Protein AF-0000000072257460 (afdb_homodimer)

Foldseek 3Di:
DKFFDDKDKDWDWLDNVDDGLKDWDAFDDDDQWTKIKIKAKDDDAPQSNVLNVLLVVQVVVPVPCSLVNSLVVQCPDPPSSQFTWMWMWMWIQHLFFIKIKTAAAKWKWKDDPLFTDTDDQHQWPQSVCVVVVVDPPVRLVPDPRGRHGQATSHPVHDHDMDIDTDGQVVAAYPQQKIKMKIKDPQQVVQCVVPVDDDPVQSVDNVSVVVVSVVSCVVRGPGTIMMIMTMIHRDDDD/DKFFDDKDKDWDWLDNVDDGLKDWDAWDDDDQWTKIKIKAKDDDAPQSNVLNVLLVVQVVVPVPCSLVSSLVVQCPDPPSSQFTWMWMWMWIQHLFFIKIKTAAAKWKWKDDPLFTDTDDQHQWPQSVCVVVVVDPPVRLVPDPRGRHGQATSHPVHDHDMDIDTDGQVVAADPQQKIKMKIKDCQQVVQCVVPVDDDPVQSVDNVSVVVVSVVSCVVRGPGTIMMIMTMIHRDDDD

InterPro domains:
  IPR001932 PPM-type phosphatase-like domain [PF13672] (20-199)
  IPR001932 PPM-type phosphatase-like domain [PS51746] (6-231)
  IPR001932 PPM-type phosphatase-like domain [SM00331] (12-231)
  IPR001932 PPM-type phosphatase-like domain [SM00332] (1-229)
  IPR001932 PPM-type phosphatase-like domain [cd00143] (19-207)
  IPR036457 PPM-type phosphatase-like domain superfamily [G3DSA:3.60.40.10] (6-234)
  IPR036457 PPM-type phosphatase-like domain superfamily [SSF81606] (10-231)

Secondary structure (DSSP, 8-state):
-EEEEEEEEEEE-SSTTSPP-EEEEEEEEETTEEEEEEEEEE-SSTTHHHHHHHHHHHHHH-STTHHHHHHHHHHTS-GGGTT-EE-EEEEEE-SSEEEEEEESS-EEEEEETTEEEE-S---BHHHHHHHTTSS-HHHHHT-TTTT-BS--EESSS----EEEEEEHHHH--TTSEEEEEEE-HHHHHHHHHS----HHHHT-HHHHHHHHHHHHHTS--S-EEEEEEEEEE----/-EEEEEEEEEEE-SSTTSPP-EEEEEEEEETTEEEEEEEEB-SSSTTHHHHHHHHHHHHHH-STTHHHHHHHHHHTS-GGGTT-EE-EEEEEE-SSEEEEEEESS-EEEEEETTEEEE-S---BHHHHHHHTTSS-HHHHHT-TTTT-BS--EESSS----EEEEEEHHHH--TTSEEEEEEE-HHHHHHHHHS----HHHHT-HHHHHHHHHHHHHTS--S-EEEEEEEEEE----

Structure (mmCIF, N/CA/C/O backbone):
data_AF-0000000072257460-model_v1
#
loop_
_entity.id
_entity.type
_entity.pdbx_description
1 polymer 'Protein serine/threonine phosphatase, protein phosphatase 2C-like protein'
#
loop_
_atom_site.group_PDB
_atom_site.id
_atom_site.type_symbol
_atom_site.label_atom_id
_atom_site.label_alt_id
_atom_site.label_comp_id
_atom_site.label_asym_id
_atom_site.label_entity_id
_atom_site.label_seq_id
_atom_site.pdbx_PDB_ins_code
_atom_site.Cartn_x
_atom_site.Cartn_y
_atom_site.Cartn_z
_atom_site.occupancy
_atom_site.B_iso_or_equiv
_atom_site.auth_seq_id
_atom_site.auth_comp_id
_atom_site.auth_asym_id
_atom_site.auth_atom_id
_atom_site.pdbx_PDB_model_num
ATOM 1 N N . MET A 1 1 ? -17.922 -6.867 7.121 1 88 1 MET A N 1
ATOM 2 C CA . MET A 1 1 ? -16.5 -7.125 6.977 1 88 1 MET A CA 1
ATOM 3 C C . MET A 1 1 ? -15.852 -6.102 6.047 1 88 1 MET A C 1
ATOM 5 O O . MET A 1 1 ? -16.484 -5.609 5.117 1 88 1 MET A O 1
ATOM 9 N N . ILE A 1 2 ? -14.688 -5.645 6.41 1 93.25 2 ILE A N 1
ATOM 10 C CA . ILE A 1 2 ? -13.969 -4.691 5.574 1 93.25 2 ILE A CA 1
ATOM 11 C C . ILE A 1 2 ? -12.852 -5.406 4.812 1 93.25 2 ILE A C 1
ATOM 13 O O . ILE A 1 2 ? -12.047 -6.117 5.41 1 93.25 2 ILE A O 1
ATOM 17 N N . ASN A 1 3 ? -12.867 -5.254 3.514 1 92.06 3 ASN A N 1
ATOM 18 C CA . ASN A 1 3 ? -11.883 -5.891 2.648 1 92.06 3 ASN A CA 1
ATOM 19 C C . ASN A 1 3 ? -11.078 -4.859 1.861 1 92.06 3 ASN A C 1
ATOM 21 O O . ASN A 1 3 ? -11.648 -4.055 1.125 1 92.06 3 ASN A O 1
ATOM 25 N N . LEU A 1 4 ? -9.828 -4.871 2.018 1 95.12 4 LEU A N 1
ATOM 26 C CA . LEU A 1 4 ? -8.969 -3.965 1.265 1 95.12 4 LEU A CA 1
ATOM 27 C C . LEU A 1 4 ? -8.969 -4.32 -0.218 1 95.12 4 LEU A C 1
ATOM 29 O O . LEU A 1 4 ? -8.664 -5.457 -0.587 1 95.12 4 LEU A O 1
ATOM 33 N N . ILE A 1 5 ? -9.234 -3.326 -1.085 1 95.06 5 ILE A N 1
ATOM 34 C CA . ILE A 1 5 ? -9.32 -3.531 -2.527 1 95.06 5 ILE A CA 1
ATOM 35 C C . ILE A 1 5 ? -8.047 -3.01 -3.197 1 95.06 5 ILE A C 1
ATOM 37 O O . ILE A 1 5 ? -7.555 -3.607 -4.156 1 95.06 5 ILE A O 1
ATOM 41 N N . ALA A 1 6 ? -7.641 -1.878 -2.729 1 97.81 6 ALA A N 1
ATOM 42 C CA . ALA A 1 6 ? -6.465 -1.229 -3.303 1 97.81 6 ALA A CA 1
ATOM 43 C C . ALA A 1 6 ? -5.805 -0.293 -2.293 1 97.81 6 ALA A C 1
ATOM 45 O O . ALA A 1 6 ? -6.469 0.217 -1.387 1 97.81 6 ALA A O 1
ATOM 46 N N . SER A 1 7 ? -4.57 -0.118 -2.422 1 98.25 7 SER A N 1
ATOM 47 C CA . SER A 1 7 ? -3.811 0.826 -1.609 1 98.25 7 SER A CA 1
ATOM 48 C C . SER A 1 7 ? -2.611 1.374 -2.377 1 98.25 7 SER A C 1
ATOM 50 O O . SER A 1 7 ? -2.111 0.728 -3.299 1 98.25 7 SER A O 1
ATOM 52 N N . ALA A 1 8 ? -2.26 2.523 -2.104 1 98.5 8 ALA A N 1
ATOM 53 C CA . ALA A 1 8 ? -1.063 3.164 -2.645 1 98.5 8 ALA A CA 1
ATOM 54 C C . ALA A 1 8 ? -0.435 4.105 -1.62 1 98.5 8 ALA A C 1
ATOM 56 O O . ALA A 1 8 ? -1.144 4.809 -0.895 1 98.5 8 ALA A O 1
ATOM 57 N N . SER A 1 9 ? 0.813 4.039 -1.521 1 98.38 9 SER A N 1
ATOM 58 C CA . SER A 1 9 ? 1.541 4.957 -0.652 1 98.38 9 SER A CA 1
ATOM 59 C C . SER A 1 9 ? 2.898 5.32 -1.244 1 98.38 9 SER A C 1
ATOM 61 O O . SER A 1 9 ? 3.512 4.512 -1.944 1 98.38 9 SER A O 1
ATOM 63 N N . PHE A 1 10 ? 3.303 6.512 -1.046 1 98.12 10 PHE A N 1
ATOM 64 C CA . PHE A 1 10 ? 4.664 6.934 -1.363 1 98.12 10 PHE A CA 1
ATOM 65 C C . PHE A 1 10 ? 5.113 8.047 -0.426 1 98.12 10 PHE A C 1
ATOM 67 O O . PHE A 1 10 ? 4.289 8.797 0.102 1 98.12 10 PHE A O 1
ATOM 74 N N . SER A 1 11 ? 6.355 8.156 -0.199 1 97.56 11 SER A N 1
ATOM 75 C CA . SER A 1 11 ? 7.004 9.219 0.567 1 97.56 11 SER A CA 1
ATOM 76 C C . SER A 1 11 ? 8.391 9.531 0.007 1 97.56 11 SER A C 1
ATOM 78 O O . SER A 1 11 ? 9.289 8.688 0.04 1 97.56 11 SER A O 1
ATOM 80 N N . PHE A 1 12 ? 8.5 10.75 -0.517 1 96.12 12 PHE A N 1
ATOM 81 C CA . PHE A 1 12 ? 9.75 11.148 -1.15 1 96.12 12 PHE A CA 1
ATOM 82 C C . PHE A 1 12 ? 10.219 12.5 -0.62 1 96.12 12 PHE A C 1
ATOM 84 O O . PHE A 1 12 ? 9.406 13.32 -0.195 1 96.12 12 PHE A O 1
ATOM 91 N N . PRO A 1 13 ? 11.547 12.672 -0.61 1 94.19 13 PRO A N 1
ATOM 92 C CA . PRO A 1 13 ? 12.062 14 -0.254 1 94.19 13 PRO A CA 1
ATOM 93 C C . PRO A 1 13 ? 11.875 15.023 -1.371 1 94.19 13 PRO A C 1
ATOM 95 O O . PRO A 1 13 ? 11.648 14.648 -2.525 1 94.19 13 PRO A O 1
ATOM 98 N N . LYS A 1 14 ? 11.977 16.219 -0.966 1 92 14 LYS A N 1
ATOM 99 C CA . LYS A 1 14 ? 11.922 17.297 -1.948 1 92 14 LYS A CA 1
ATOM 100 C C . LYS A 1 14 ? 13.023 17.141 -2.992 1 92 14 LYS A C 1
ATOM 102 O O . LYS A 1 14 ? 12.766 17.203 -4.195 1 92 14 LYS A O 1
ATOM 107 N N . GLU A 1 15 ? 14.188 16.969 -2.418 1 88.19 15 GLU A N 1
ATOM 108 C CA . GLU A 1 15 ? 15.375 16.719 -3.232 1 88.19 15 GLU A CA 1
ATOM 109 C C . GLU A 1 15 ? 16.047 15.406 -2.846 1 88.19 15 GLU A C 1
ATOM 111 O O . GLU A 1 15 ? 16.156 15.094 -1.66 1 88.19 15 GLU A O 1
ATOM 116 N N . GLN A 1 16 ? 16.5 14.758 -3.793 1 79.5 16 GLN A N 1
ATOM 117 C CA . GLN A 1 16 ? 17.031 13.422 -3.592 1 79.5 16 GLN A CA 1
ATOM 118 C C . GLN A 1 16 ? 18.234 13.445 -2.639 1 79.5 16 GLN A C 1
ATOM 120 O O . GLN A 1 16 ? 18.469 12.477 -1.917 1 79.5 16 GLN A O 1
ATOM 125 N N . ILE A 1 17 ? 18.859 14.523 -2.615 1 75.31 17 ILE A N 1
ATOM 126 C CA . ILE A 1 17 ? 20.062 14.625 -1.808 1 75.31 17 ILE A CA 1
ATOM 127 C C . ILE A 1 17 ? 19.703 14.914 -0.355 1 75.31 17 ILE A C 1
ATOM 129 O O . ILE A 1 17 ? 20.469 14.625 0.559 1 75.31 17 ILE A O 1
ATOM 133 N N . ARG A 1 18 ? 18.516 15.383 -0.132 1 82.31 18 ARG A N 1
ATOM 134 C CA . ARG A 1 18 ? 18.094 15.742 1.215 1 82.31 18 ARG A CA 1
ATOM 135 C C . ARG A 1 18 ? 17.406 14.555 1.896 1 82.31 18 ARG A C 1
ATOM 137 O O . ARG A 1 18 ? 16.812 13.711 1.229 1 82.31 18 ARG A O 1
ATOM 144 N N . GLN A 1 19 ? 17.5 14.562 3.182 1 85.88 19 GLN A N 1
ATOM 145 C CA . GLN A 1 19 ? 16.812 13.539 3.969 1 85.88 19 GLN A CA 1
ATOM 146 C C . GLN A 1 19 ? 15.312 13.781 3.998 1 85.88 19 GLN A C 1
ATOM 148 O O . GLN A 1 19 ? 14.859 14.906 4.199 1 85.88 19 GLN A O 1
ATOM 153 N N . ASN A 1 20 ? 14.562 12.773 3.732 1 90.31 20 ASN A N 1
ATOM 154 C CA . ASN A 1 20 ? 13.109 12.852 3.859 1 90.31 20 ASN A CA 1
ATOM 155 C C . ASN A 1 20 ? 12.68 12.945 5.32 1 90.31 20 ASN A C 1
ATOM 157 O O . ASN A 1 20 ? 13.031 12.086 6.133 1 90.31 20 ASN A O 1
ATOM 161 N N . GLN A 1 21 ? 11.938 13.891 5.625 1 93.06 21 GLN A N 1
ATOM 162 C CA . GLN A 1 21 ? 11.516 14.078 7.012 1 93.06 21 GLN A CA 1
ATOM 163 C C . GLN A 1 21 ? 10.086 13.586 7.219 1 93.06 21 GLN A C 1
ATOM 165 O O . GLN A 1 21 ? 9.562 13.641 8.336 1 93.06 21 GLN A O 1
ATOM 170 N N . ASP A 1 22 ? 9.438 13.125 6.129 1 96 22 ASP A N 1
ATOM 171 C CA . ASP A 1 22 ? 8.133 12.477 6.223 1 96 22 ASP A CA 1
ATOM 172 C C . ASP A 1 22 ? 8.281 11 6.566 1 96 22 ASP A C 1
ATOM 174 O O . ASP A 1 22 ? 9.25 10.359 6.164 1 96 22 ASP A O 1
ATOM 178 N N . HIS A 1 23 ? 7.352 10.523 7.281 1 96.31 23 HIS A N 1
ATOM 179 C CA . HIS A 1 23 ? 7.184 9.086 7.477 1 96.31 23 HIS A CA 1
ATOM 180 C C . HIS A 1 23 ? 5.73 8.672 7.285 1 96.31 23 HIS A C 1
ATOM 182 O O . HIS A 1 23 ? 4.816 9.461 7.516 1 96.31 23 HIS A O 1
ATOM 188 N N . ILE A 1 24 ? 5.582 7.441 6.824 1 97.69 24 ILE A N 1
ATOM 189 C CA . ILE A 1 24 ? 4.223 6.984 6.559 1 97.69 24 ILE A CA 1
ATOM 190 C C . ILE A 1 24 ? 4.004 5.613 7.191 1 97.69 24 ILE A C 1
ATOM 192 O O . ILE A 1 24 ? 4.965 4.883 7.449 1 97.69 24 ILE A O 1
ATOM 196 N N . LEU A 1 25 ? 2.848 5.34 7.539 1 96.62 25 LEU A N 1
ATOM 197 C CA . LEU A 1 25 ? 2.342 4 7.812 1 96.62 25 LEU A CA 1
ATOM 198 C C . LEU A 1 25 ? 1.359 3.557 6.734 1 96.62 25 LEU A C 1
ATOM 200 O O . LEU A 1 25 ? 0.209 4.004 6.715 1 96.62 25 LEU A O 1
ATOM 204 N N . SER A 1 26 ? 1.889 2.713 5.871 1 96.12 26 SER A N 1
ATOM 205 C CA . SER A 1 26 ? 0.998 2.178 4.848 1 96.12 26 SER A CA 1
ATOM 206 C C . SER A 1 26 ? -0.147 1.386 5.465 1 96.12 26 SER A C 1
ATOM 208 O O . SER A 1 26 ? -0.099 1.037 6.648 1 96.12 26 SER A O 1
ATOM 210 N N . CYS A 1 27 ? -1.151 1.098 4.695 1 95 27 CYS A N 1
ATOM 211 C CA . CYS A 1 27 ? -2.332 0.409 5.203 1 95 27 CYS A CA 1
ATOM 212 C C . CYS A 1 27 ? -1.949 -0.896 5.891 1 95 27 CYS A C 1
ATOM 214 O O . CYS A 1 27 ? -1.513 -1.844 5.234 1 95 27 CYS A O 1
ATOM 216 N N . THR A 1 28 ? -2.164 -0.933 7.25 1 91.94 28 THR A N 1
ATOM 217 C CA . THR A 1 28 ? -1.746 -2.08 8.047 1 91.94 28 THR A CA 1
ATOM 218 C C . THR A 1 28 ? -2.896 -2.582 8.914 1 91.94 28 THR A C 1
ATOM 220 O O . THR A 1 28 ? -3.625 -1.786 9.516 1 91.94 28 THR A O 1
ATOM 223 N N . LYS A 1 29 ? -2.988 -3.902 8.953 1 89.56 29 LYS A N 1
ATOM 224 C CA . LYS A 1 29 ? -4.012 -4.473 9.82 1 89.56 29 LYS A CA 1
ATOM 225 C C . LYS A 1 29 ? -3.705 -4.199 11.289 1 89.56 29 LYS A C 1
ATOM 227 O O . LYS A 1 29 ? -2.555 -4.305 11.719 1 89.56 29 LYS A O 1
ATOM 232 N N . HIS A 1 30 ? -4.625 -3.783 12.008 1 89.88 30 HIS A N 1
ATOM 233 C CA . HIS A 1 30 ? -4.539 -3.531 13.438 1 89.88 30 HIS A CA 1
ATOM 234 C C . HIS A 1 30 ? -5.82 -3.961 14.156 1 89.88 30 HIS A C 1
ATOM 236 O O . HIS A 1 30 ? -6.855 -3.307 14.023 1 89.88 30 HIS A O 1
ATOM 242 N N . ASN A 1 31 ? -5.68 -5.039 14.914 1 87.75 31 ASN A N 1
ATOM 243 C CA . ASN A 1 31 ? -6.848 -5.625 15.57 1 87.75 31 ASN A CA 1
ATOM 244 C C . ASN A 1 31 ? -7.961 -5.918 14.57 1 87.75 31 ASN A C 1
ATOM 246 O O . ASN A 1 31 ? -7.762 -6.676 13.617 1 87.75 31 ASN A O 1
ATOM 250 N N . ASN A 1 32 ? -9.094 -5.258 14.75 1 87.31 32 ASN A N 1
ATOM 251 C CA . ASN A 1 32 ? -10.234 -5.555 13.891 1 87.31 32 ASN A CA 1
ATOM 252 C C . ASN A 1 32 ? -10.398 -4.512 12.797 1 87.31 32 ASN A C 1
ATOM 254 O O . ASN A 1 32 ? -11.477 -4.387 12.211 1 87.31 32 ASN A O 1
ATOM 258 N N . GLY A 1 33 ? -9.305 -3.809 12.547 1 94.06 33 GLY A N 1
ATOM 259 C CA . GLY A 1 33 ? -9.391 -2.771 11.531 1 94.06 33 GLY A CA 1
ATOM 260 C C . GLY A 1 33 ? -8.078 -2.533 10.812 1 94.06 33 GLY A C 1
ATOM 261 O O . GLY A 1 33 ? -7.207 -3.408 10.797 1 94.06 33 GLY A O 1
ATOM 262 N N . TYR A 1 34 ? -8.031 -1.445 10.117 1 96.19 34 TYR A N 1
ATOM 263 C CA . TYR A 1 34 ? -6.852 -1.056 9.359 1 96.19 34 TYR A CA 1
ATOM 264 C C . TYR A 1 34 ? -6.348 0.316 9.789 1 96.19 34 TYR A C 1
ATOM 266 O O . TYR A 1 34 ? -7.141 1.233 10.008 1 96.19 34 TYR A O 1
ATOM 274 N N . LEU A 1 35 ? -5.074 0.404 9.984 1 96.88 35 LEU A N 1
ATOM 275 C CA . LEU A 1 35 ? -4.406 1.627 10.422 1 96.88 35 LEU A CA 1
ATOM 276 C C . LEU A 1 35 ? -3.508 2.178 9.32 1 96.88 35 LEU A C 1
ATOM 278 O O . LEU A 1 35 ? -2.799 1.418 8.656 1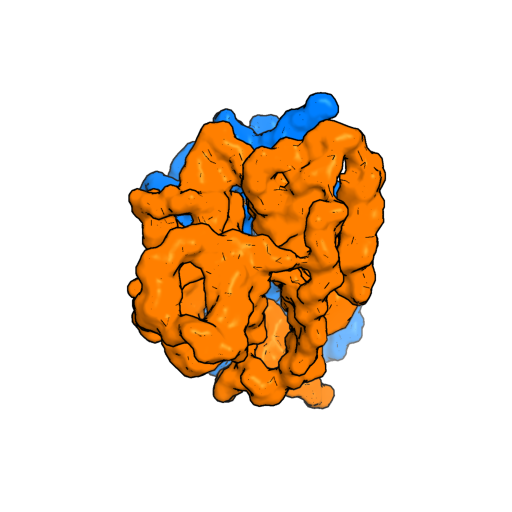 96.88 35 LEU A O 1
ATOM 282 N N . PHE A 1 36 ? -3.543 3.477 9.062 1 98.19 36 PHE A N 1
ATOM 283 C CA . PHE A 1 36 ? -2.691 4.156 8.094 1 98.19 36 PHE A CA 1
ATOM 284 C C . PHE A 1 36 ? -2.455 5.605 8.5 1 98.19 36 PHE A C 1
ATOM 286 O O . PHE A 1 36 ? -3.275 6.199 9.203 1 98.19 36 PHE A O 1
ATOM 293 N N . ALA A 1 37 ? -1.315 6.223 8.031 1 98.56 37 ALA A N 1
ATOM 294 C CA . ALA A 1 37 ? -0.975 7.527 8.594 1 98.56 37 ALA A CA 1
ATOM 295 C C . ALA A 1 37 ? 0.111 8.211 7.77 1 98.56 37 ALA A C 1
ATOM 297 O O . ALA A 1 37 ? 0.812 7.562 6.992 1 98.56 37 ALA A O 1
ATOM 298 N N . VAL A 1 38 ? 0.175 9.438 7.91 1 98.62 38 VAL A N 1
ATOM 299 C CA . VAL A 1 38 ? 1.266 10.273 7.422 1 98.62 38 VAL A CA 1
ATOM 300 C C . VAL A 1 38 ? 1.749 11.195 8.539 1 98.62 38 VAL A C 1
ATOM 302 O O . VAL A 1 38 ? 0.94 11.789 9.258 1 98.62 38 VAL A O 1
ATOM 305 N N . ALA A 1 39 ? 3 11.273 8.766 1 98 39 ALA A N 1
ATOM 306 C CA . ALA A 1 39 ? 3.65 12.219 9.672 1 98 39 ALA A CA 1
ATOM 307 C C . ALA A 1 39 ? 4.66 13.086 8.922 1 98 39 ALA A C 1
ATOM 309 O O . ALA A 1 39 ? 5.504 12.57 8.188 1 98 39 ALA A O 1
ATOM 310 N N . ASP A 1 40 ? 4.551 14.312 9.078 1 95.88 40 ASP A N 1
ATOM 311 C CA . ASP A 1 40 ? 5.449 15.273 8.453 1 95.88 40 ASP A CA 1
ATOM 312 C C . ASP A 1 40 ? 6.359 15.93 9.492 1 95.88 40 ASP A C 1
ATOM 314 O O . ASP A 1 40 ? 5.906 16.75 10.289 1 95.88 40 ASP A O 1
ATOM 318 N N . GLY A 1 41 ? 7.641 15.578 9.359 1 93.69 41 GLY A N 1
ATOM 319 C CA . GLY A 1 41 ? 8.602 16.234 10.242 1 93.69 41 GLY A CA 1
ATOM 320 C C . GLY A 1 41 ? 8.766 17.703 9.961 1 93.69 41 GLY A C 1
ATOM 321 O O . GLY A 1 41 ? 8.891 18.109 8.805 1 93.69 41 GLY A O 1
ATOM 322 N N . VAL A 1 42 ? 8.625 18.516 10.977 1 81.81 42 VAL A N 1
ATOM 323 C CA . VAL A 1 42 ? 8.734 19.953 10.812 1 81.81 42 VAL A CA 1
ATOM 324 C C . VAL A 1 42 ? 10.203 20.375 10.812 1 81.81 42 VAL A C 1
ATOM 326 O O . VAL A 1 42 ? 10.961 20 11.703 1 81.81 42 VAL A O 1
ATOM 329 N N . GLY A 1 43 ? 10.523 20.891 9.609 1 67.12 43 GLY A N 1
ATOM 330 C CA . GLY A 1 43 ? 11.875 21.328 9.281 1 67.12 43 GLY A CA 1
ATOM 331 C C . GLY A 1 43 ? 12.336 22.516 10.102 1 67.12 43 GLY A C 1
ATOM 332 O O . GLY A 1 43 ? 11.57 23.047 10.906 1 67.12 43 GLY A O 1
ATOM 333 N N . GLY A 1 44 ? 13.547 22.891 10.117 1 57.12 44 GLY A N 1
ATOM 334 C CA . GLY A 1 44 ? 14.227 24.031 10.703 1 57.12 44 GLY A CA 1
ATOM 335 C C . GLY A 1 44 ? 15.094 23.672 11.898 1 57.12 44 GLY A C 1
ATOM 336 O O . GLY A 1 44 ? 16.016 24.406 12.25 1 57.12 44 GLY A O 1
ATOM 337 N N . TYR A 1 45 ? 14.648 22.609 12.391 1 57.59 45 TYR A N 1
ATOM 338 C CA . TYR A 1 45 ? 15.438 22.172 13.539 1 57.59 45 TYR A CA 1
ATOM 339 C C . TYR A 1 45 ? 15.977 20.766 13.32 1 57.59 45 TYR A C 1
ATOM 341 O O . TYR A 1 45 ? 15.438 20.016 12.508 1 57.59 45 TYR A O 1
ATOM 349 N N . LYS A 1 46 ? 17.047 20.469 13.828 1 74.38 46 LYS A N 1
ATOM 350 C CA . LYS A 1 46 ? 17.594 19.109 13.836 1 74.38 46 LYS A CA 1
ATOM 351 C C . LYS A 1 46 ? 16.609 18.125 14.438 1 74.38 46 LYS A C 1
ATOM 353 O O . LYS A 1 46 ? 16.016 18.391 15.492 1 74.38 46 LYS A O 1
ATOM 358 N N . GLY A 1 47 ? 16.109 17.078 13.602 1 86.69 47 GLY A N 1
ATOM 359 C CA . GLY A 1 47 ? 15.422 15.984 14.258 1 86.69 47 GLY A CA 1
ATOM 360 C C . GLY A 1 47 ? 14.039 15.727 13.695 1 86.69 47 GLY A C 1
ATOM 361 O O . GLY A 1 47 ? 13.289 14.906 14.234 1 86.69 47 GLY A O 1
ATOM 362 N N . GLY A 1 48 ? 13.578 16.516 12.695 1 89.56 48 GLY A N 1
ATOM 363 C CA . GLY A 1 48 ? 12.266 16.266 12.117 1 89.56 48 GLY A CA 1
ATOM 364 C C . GLY A 1 48 ? 12.055 14.828 11.695 1 89.56 48 GLY A C 1
ATOM 365 O O . GLY A 1 48 ? 11.008 14.242 11.953 1 89.56 48 GLY A O 1
ATOM 366 N N . GLU A 1 49 ? 13.016 14.344 11.141 1 91.44 49 GLU A N 1
ATOM 367 C CA . GLU A 1 49 ? 12.977 12.953 10.703 1 91.44 49 GLU A CA 1
ATOM 368 C C . GLU A 1 49 ? 12.828 12.008 11.891 1 91.44 49 GLU A C 1
ATOM 370 O O . GLU A 1 49 ? 12.055 11.047 11.828 1 91.44 49 GLU A O 1
ATOM 375 N N . ILE A 1 50 ? 13.477 12.266 12.898 1 92.81 50 ILE A N 1
ATOM 376 C CA . ILE A 1 50 ? 13.438 11.43 14.102 1 92.81 50 ILE A CA 1
ATOM 377 C C . ILE A 1 50 ? 12.047 11.508 14.734 1 92.81 50 ILE A C 1
ATOM 379 O O . ILE A 1 50 ? 11.477 10.492 15.117 1 92.81 50 ILE A O 1
ATOM 383 N N . ALA A 1 51 ? 11.562 12.688 14.82 1 94.5 51 ALA A N 1
ATOM 384 C CA . ALA A 1 51 ? 10.25 12.914 15.43 1 94.5 51 ALA A CA 1
ATOM 385 C C . ALA A 1 51 ? 9.156 12.172 14.664 1 94.5 51 ALA A C 1
ATOM 387 O O . ALA A 1 51 ? 8.32 11.492 15.266 1 94.5 51 ALA A O 1
ATOM 388 N N . SER A 1 52 ? 9.125 12.336 13.352 1 96.12 52 SER A N 1
ATOM 389 C CA . SER A 1 52 ? 8.102 11.68 12.539 1 96.12 52 SER A CA 1
ATOM 390 C C . SER A 1 52 ? 8.219 10.164 12.625 1 96.12 52 SER A C 1
ATOM 392 O O . SER A 1 52 ? 7.207 9.453 12.641 1 96.12 52 SER A O 1
ATOM 394 N N . ARG A 1 53 ? 9.422 9.688 12.688 1 94.12 53 ARG A N 1
ATOM 395 C CA . ARG A 1 53 ? 9.648 8.258 12.844 1 94.12 53 ARG A CA 1
ATOM 396 C C . ARG A 1 53 ? 9.086 7.762 14.172 1 94.12 53 ARG A C 1
ATOM 398 O O . ARG A 1 53 ? 8.445 6.711 14.227 1 94.12 53 ARG A O 1
ATOM 405 N N . ILE A 1 54 ? 9.359 8.461 15.203 1 95.5 54 ILE A N 1
ATOM 406 C CA . ILE A 1 54 ? 8.883 8.117 16.547 1 95.5 54 ILE A CA 1
ATOM 407 C C . ILE A 1 54 ? 7.355 8.078 16.547 1 95.5 54 ILE A C 1
ATOM 409 O O . ILE A 1 54 ? 6.75 7.156 17.094 1 95.5 54 ILE A O 1
ATOM 413 N N . ALA A 1 55 ? 6.723 9.055 15.922 1 97.31 55 ALA A N 1
ATOM 414 C CA . ALA A 1 55 ? 5.266 9.133 15.875 1 97.31 55 ALA A CA 1
ATOM 415 C C . ALA A 1 55 ? 4.668 7.898 15.203 1 97.31 55 ALA A C 1
ATOM 417 O O . ALA A 1 55 ? 3.73 7.293 15.727 1 97.31 55 ALA A O 1
ATOM 418 N N . ILE A 1 56 ? 5.215 7.492 14.102 1 96.5 56 ILE A N 1
ATOM 419 C CA . ILE A 1 56 ? 4.703 6.352 13.352 1 96.5 56 ILE A CA 1
ATOM 420 C C . ILE A 1 56 ? 4.945 5.066 14.133 1 96.5 56 ILE A C 1
ATOM 422 O O . ILE A 1 56 ? 4.07 4.199 14.203 1 96.5 56 ILE A O 1
ATOM 426 N N . LYS A 1 57 ? 6.129 4.961 14.711 1 93.69 57 LYS A N 1
ATOM 427 C CA . LYS A 1 57 ? 6.449 3.789 15.523 1 93.69 57 LYS A CA 1
ATOM 428 C C . LYS A 1 57 ? 5.449 3.623 16.656 1 93.69 57 LYS A C 1
ATOM 430 O O . LYS A 1 57 ? 4.941 2.523 16.891 1 93.69 57 LYS A O 1
ATOM 435 N N . ASN A 1 58 ? 5.199 4.672 17.344 1 96.5 58 ASN A N 1
ATOM 436 C CA . ASN A 1 58 ? 4.266 4.629 18.453 1 96.5 58 ASN A CA 1
ATOM 437 C C . ASN A 1 58 ? 2.842 4.328 18 1 96.5 58 ASN A C 1
ATOM 439 O O . ASN A 1 58 ? 2.08 3.662 18.688 1 96.5 58 ASN A O 1
ATOM 443 N N . LEU A 1 59 ? 2.482 4.852 16.828 1 96.31 59 LEU A N 1
ATOM 444 C CA . LEU A 1 59 ? 1.159 4.586 16.281 1 96.31 59 LEU A CA 1
ATOM 445 C C . LEU A 1 59 ? 0.969 3.096 16.016 1 96.31 59 LEU A C 1
ATOM 447 O O . LEU A 1 59 ? -0.106 2.547 16.281 1 96.31 59 LEU A O 1
ATOM 451 N N . GLU A 1 60 ? 1.972 2.5 15.5 1 91.25 60 GLU A N 1
ATOM 452 C CA . GLU A 1 60 ? 1.922 1.071 15.203 1 91.25 60 GLU A CA 1
ATOM 453 C C . GLU A 1 60 ? 1.676 0.258 16.469 1 91.25 60 GLU A C 1
ATOM 455 O O . GLU A 1 60 ? 1.028 -0.79 16.438 1 91.25 60 GLU A O 1
ATOM 460 N N . LEU A 1 61 ? 2.186 0.792 17.562 1 91.19 61 LEU A N 1
ATOM 461 C CA . LEU A 1 61 ? 2.037 0.104 18.844 1 91.19 61 LEU A CA 1
ATOM 462 C C . LEU A 1 61 ? 0.646 0.333 19.422 1 91.19 61 LEU A C 1
ATOM 464 O O . LEU A 1 61 ? 0.004 -0.607 19.906 1 91.19 61 LEU A O 1
ATOM 468 N N . ALA A 1 62 ? 0.246 1.618 19.438 1 91.94 62 ALA A N 1
ATOM 469 C CA . ALA A 1 62 ? -1.057 1.984 20 1 91.94 62 ALA A CA 1
ATOM 470 C C . ALA A 1 62 ? -1.508 3.348 19.484 1 91.94 62 ALA A C 1
ATOM 472 O O . ALA A 1 62 ? -0.804 4.344 19.641 1 91.94 62 ALA A O 1
ATOM 473 N N . TYR A 1 63 ? -2.77 3.287 19 1 90.81 63 TYR A N 1
ATOM 474 C CA . TYR A 1 63 ? -3.221 4.555 18.438 1 90.81 63 TYR A CA 1
ATOM 475 C C . TYR A 1 63 ? -3.867 5.43 19.5 1 90.81 63 TYR A C 1
ATOM 477 O O . TYR A 1 63 ? -3.943 6.648 19.359 1 90.81 63 TYR A O 1
ATOM 485 N N . ASN A 1 64 ? -4.453 4.934 20.609 1 90.88 64 ASN A N 1
ATOM 486 C CA . ASN A 1 64 ? -5.211 5.66 21.625 1 90.88 64 ASN A CA 1
ATOM 487 C C . ASN A 1 64 ? -4.332 6.668 22.359 1 90.88 64 ASN A C 1
ATOM 489 O O . ASN A 1 64 ? -4.805 7.73 22.766 1 90.88 64 ASN A O 1
ATOM 493 N N . ASN A 1 65 ? -3.043 6.496 22.578 1 93.69 65 ASN A N 1
ATOM 494 C CA . ASN A 1 65 ? -2.17 7.414 23.297 1 93.69 65 ASN A CA 1
ATOM 495 C C . ASN A 1 65 ? -0.95 7.797 22.469 1 93.69 65 ASN A C 1
ATOM 497 O O . ASN A 1 65 ? 0.119 8.078 23.016 1 93.69 65 ASN A O 1
ATOM 501 N N . VAL A 1 66 ? -1.266 7.832 21.234 1 97.56 66 VAL A N 1
ATOM 502 C CA . VAL A 1 66 ? -0.122 7.977 20.344 1 97.56 66 VAL A CA 1
ATOM 503 C C . VAL A 1 66 ? 0.494 9.367 20.516 1 97.56 66 VAL A C 1
ATOM 505 O O . VAL A 1 66 ? 1.718 9.516 20.5 1 97.56 66 VAL A O 1
ATOM 508 N N . PHE A 1 67 ? -0.273 10.375 20.703 1 97.5 67 PHE A N 1
ATOM 509 C CA . PHE A 1 67 ? 0.242 11.734 20.766 1 97.5 67 PHE A CA 1
ATOM 510 C C . PHE A 1 67 ? 1.074 11.938 22.031 1 97.5 67 PHE A C 1
ATOM 512 O O . PHE A 1 67 ? 2.213 12.406 21.969 1 97.5 67 PHE A O 1
ATOM 519 N N . SER A 1 68 ? 0.53 11.586 23.141 1 96.25 68 SER A N 1
ATOM 520 C CA . SER A 1 68 ? 1.244 11.734 24.406 1 96.25 68 SER A CA 1
ATOM 521 C C . SER A 1 68 ? 2.479 10.836 24.453 1 96.25 68 SER A C 1
ATOM 523 O O . SER A 1 68 ? 3.525 11.234 24.953 1 96.25 68 SER A O 1
ATOM 525 N N . ALA A 1 69 ? 2.336 9.656 23.953 1 97.19 69 ALA A N 1
ATOM 526 C CA . ALA A 1 69 ? 3.455 8.719 23.938 1 97.19 69 ALA A CA 1
ATOM 527 C C . ALA A 1 69 ? 4.594 9.242 23.062 1 97.19 69 ALA A C 1
ATOM 529 O O . ALA A 1 69 ? 5.766 9.133 23.438 1 97.19 69 ALA A O 1
ATOM 530 N N . SER A 1 70 ? 4.223 9.742 21.938 1 97.19 70 SER A N 1
ATOM 531 C CA . SER A 1 70 ? 5.23 10.281 21.016 1 97.19 70 SER A CA 1
ATOM 532 C C . SER A 1 70 ? 5.934 11.492 21.625 1 97.19 70 SER A C 1
ATOM 534 O O . SER A 1 70 ? 7.152 11.625 21.531 1 97.19 70 SER A O 1
ATOM 536 N N . LEU A 1 71 ? 5.191 12.367 22.219 1 95.44 71 LEU A N 1
ATOM 537 C CA . LEU A 1 71 ? 5.781 13.531 22.875 1 95.44 71 LEU A CA 1
ATOM 538 C C . LEU A 1 71 ? 6.758 13.102 23.969 1 95.44 71 LEU A C 1
ATOM 540 O O . LEU A 1 71 ? 7.848 13.664 24.078 1 95.44 71 LEU A O 1
ATOM 544 N N . ALA A 1 72 ? 6.359 12.188 24.734 1 95.62 72 ALA A N 1
ATOM 545 C CA . ALA A 1 72 ? 7.199 11.695 25.828 1 95.62 72 ALA A CA 1
ATOM 546 C C . ALA A 1 72 ? 8.531 11.18 25.297 1 95.62 72 ALA A C 1
ATOM 548 O O . ALA A 1 72 ? 9.578 11.398 25.922 1 95.62 72 ALA A O 1
ATOM 549 N N . GLU A 1 73 ? 8.484 10.461 24.234 1 95.31 73 GLU A N 1
ATOM 550 C CA . GLU A 1 73 ? 9.711 9.922 23.641 1 95.31 73 GLU A CA 1
ATOM 551 C C . GLU A 1 73 ? 10.578 11.031 23.047 1 95.31 73 GLU A C 1
ATOM 553 O O . GLU A 1 73 ? 11.805 10.977 23.141 1 95.31 73 GLU A O 1
ATOM 558 N N . ILE A 1 74 ? 9.969 11.961 22.453 1 92.81 74 ILE A N 1
ATOM 559 C CA . ILE A 1 74 ? 10.695 13.07 21.859 1 92.81 74 ILE A CA 1
ATOM 560 C C . ILE A 1 74 ? 11.391 13.875 22.953 1 92.81 74 ILE A C 1
ATOM 562 O O . ILE A 1 74 ? 12.523 14.32 22.781 1 92.81 74 ILE A O 1
ATOM 566 N N . LYS A 1 75 ? 10.758 14.031 24.047 1 92.12 75 LYS A N 1
ATOM 567 C CA . LYS A 1 75 ? 11.312 14.758 25.188 1 92.12 75 LYS A CA 1
ATOM 568 C C . LYS A 1 75 ? 12.594 14.109 25.703 1 92.12 75 LYS A C 1
ATOM 570 O O . LYS A 1 75 ? 13.438 14.766 26.312 1 92.12 75 LYS A O 1
ATOM 575 N N . LYS A 1 76 ? 12.703 12.875 25.438 1 93.5 76 LYS A N 1
ATOM 576 C CA . LYS A 1 76 ? 13.828 12.117 25.969 1 93.5 76 LYS A CA 1
ATOM 577 C C . LYS A 1 76 ? 15.031 12.172 25.016 1 93.5 76 LYS A C 1
ATOM 579 O O . LYS A 1 76 ? 16.109 11.695 25.344 1 93.5 76 LYS A O 1
ATOM 584 N N . LEU A 1 77 ? 14.797 12.711 23.922 1 90.62 77 LEU A N 1
ATOM 585 C CA . LEU A 1 77 ? 15.891 12.805 22.969 1 90.62 77 LEU A CA 1
ATOM 586 C C . LEU A 1 77 ? 17 13.719 23.484 1 90.62 77 LEU A C 1
ATOM 588 O O . LEU A 1 77 ? 16.766 14.492 24.422 1 90.62 77 LEU A O 1
ATOM 592 N N . ASP A 1 78 ? 18.188 13.625 22.875 1 90.38 78 ASP A N 1
ATOM 593 C CA . ASP A 1 78 ? 19.297 14.508 23.203 1 90.38 78 ASP A CA 1
ATOM 594 C C . ASP A 1 78 ? 18.922 15.969 23.016 1 90.38 78 ASP A C 1
ATOM 596 O O . ASP A 1 78 ? 18.141 16.297 22.109 1 90.38 78 ASP A O 1
ATOM 600 N N . PRO A 1 79 ? 19.562 16.766 23.812 1 87.19 79 PRO A N 1
ATOM 601 C CA . PRO A 1 79 ? 19.234 18.188 23.766 1 87.19 79 PRO A CA 1
ATOM 602 C C . PRO A 1 79 ? 19.375 18.781 22.359 1 87.19 79 PRO A C 1
ATOM 604 O O . PRO A 1 79 ? 18.672 19.734 22.016 1 87.19 79 PRO A O 1
ATOM 607 N N . GLU A 1 80 ? 20.219 18.156 21.625 1 86.56 80 GLU A N 1
ATOM 608 C CA . GLU A 1 80 ? 20.422 18.672 20.281 1 86.56 80 GLU A CA 1
ATOM 609 C C . GLU A 1 80 ? 19.156 18.484 19.422 1 86.56 80 GLU A C 1
ATOM 611 O O . GLU A 1 80 ? 18.984 19.188 18.422 1 86.56 80 GLU A O 1
ATOM 616 N N . TYR A 1 81 ? 18.266 17.641 19.938 1 86.94 81 TYR A N 1
ATOM 617 C CA . TYR A 1 81 ? 17.031 17.375 19.203 1 86.94 81 TYR A CA 1
ATOM 618 C C . TYR A 1 81 ? 15.828 17.938 19.922 1 86.94 81 TYR A C 1
ATOM 620 O O . TYR A 1 81 ? 14.703 17.484 19.719 1 86.94 81 TYR A O 1
ATOM 628 N N . ASN A 1 82 ? 16.078 18.891 20.766 1 81.5 82 ASN A N 1
ATOM 629 C CA . ASN A 1 82 ? 15.031 19.422 21.641 1 81.5 82 ASN A CA 1
ATOM 630 C C . ASN A 1 82 ? 13.922 20.078 20.844 1 81.5 82 ASN A C 1
ATOM 632 O O . ASN A 1 82 ? 12.797 20.234 21.328 1 81.5 82 ASN A O 1
ATOM 636 N N . GLN A 1 83 ? 14.266 20.438 19.641 1 84.81 83 GLN A N 1
ATOM 637 C CA . GLN A 1 83 ? 13.266 21.156 18.859 1 84.81 83 GLN A CA 1
ATOM 638 C C . GLN A 1 83 ? 12.617 20.25 17.828 1 84.81 83 GLN A C 1
ATOM 640 O O . GLN A 1 83 ? 11.891 20.719 16.953 1 84.81 83 GLN A O 1
ATOM 645 N N . ALA A 1 84 ? 12.891 18.984 18 1 89.38 84 ALA A N 1
ATOM 646 C CA . ALA A 1 84 ? 12.297 18.047 17.062 1 89.38 84 ALA A CA 1
ATOM 647 C C . ALA A 1 84 ? 10.773 18.062 17.141 1 89.38 84 ALA A C 1
ATOM 649 O O . ALA A 1 84 ? 10.211 18.031 18.234 1 89.38 84 ALA A O 1
ATOM 650 N N . SER A 1 85 ? 10.102 18.25 16.016 1 92.5 85 SER A N 1
ATOM 651 C CA . SER A 1 85 ? 8.648 18.344 15.93 1 92.5 85 SER A CA 1
ATOM 652 C C . SER A 1 85 ? 8.109 17.594 14.719 1 92.5 85 SER A C 1
ATOM 654 O O . SER A 1 85 ? 8.812 17.438 13.711 1 92.5 85 SER A O 1
ATOM 656 N N . THR A 1 86 ? 6.891 17.125 14.867 1 95.81 86 THR A N 1
ATOM 657 C CA . THR A 1 86 ? 6.273 16.422 13.75 1 95.81 86 THR A CA 1
ATOM 658 C C . THR A 1 86 ? 4.754 16.547 13.805 1 95.81 86 THR A C 1
ATOM 660 O O . THR A 1 86 ? 4.18 16.734 14.875 1 95.81 86 THR A O 1
ATOM 663 N N . THR A 1 87 ? 4.156 16.547 12.633 1 97.31 87 THR A N 1
ATOM 664 C CA . THR A 1 87 ? 2.711 16.375 12.523 1 97.31 87 THR A CA 1
ATOM 665 C C . THR A 1 87 ? 2.35 14.883 12.57 1 97.31 87 THR A C 1
ATOM 667 O O . THR A 1 87 ? 3.232 14.023 12.57 1 97.31 87 THR A O 1
ATOM 670 N N . LEU A 1 88 ? 1.11 14.609 12.688 1 98.38 88 LEU A N 1
ATOM 671 C CA . LEU A 1 88 ? 0.6 13.25 12.555 1 98.38 88 LEU A CA 1
ATOM 672 C C . LEU A 1 88 ? -0.884 13.258 12.203 1 98.38 88 LEU A C 1
ATOM 674 O O . LEU A 1 88 ? -1.686 13.891 12.891 1 98.38 88 LEU A O 1
ATOM 678 N N . THR A 1 89 ? -1.207 12.688 11.141 1 98.81 89 THR A N 1
ATOM 679 C CA . THR A 1 89 ? -2.588 12.391 10.781 1 98.81 89 THR A CA 1
ATOM 680 C C . THR A 1 89 ? -2.764 10.906 10.477 1 98.81 89 THR A C 1
ATOM 682 O O . THR A 1 89 ? -2.027 10.336 9.672 1 98.81 89 THR A O 1
ATOM 685 N N . PHE A 1 90 ? -3.693 10.211 11.211 1 98.75 90 PHE A N 1
ATOM 686 C CA . PHE A 1 90 ? -3.904 8.789 10.961 1 98.75 90 PHE A CA 1
ATOM 687 C C . PHE A 1 90 ? -5.395 8.461 10.922 1 98.75 90 PHE A C 1
ATOM 689 O O . PHE A 1 90 ? -6.215 9.227 11.43 1 98.75 90 PHE A O 1
ATOM 696 N N . GLY A 1 91 ? -5.695 7.473 10.211 1 98.56 91 GLY A N 1
ATOM 697 C CA . GLY A 1 91 ? -7.016 6.859 10.203 1 98.56 91 GLY A CA 1
ATOM 698 C C . GLY A 1 91 ? -7.008 5.418 10.664 1 98.56 91 GLY A C 1
ATOM 699 O O . GLY A 1 91 ? -6.078 4.668 10.359 1 98.56 91 GLY A O 1
ATOM 700 N N . TYR A 1 92 ? -7.93 5.102 11.477 1 98.12 92 TYR A N 1
ATOM 701 C CA . TYR A 1 92 ? -8.211 3.729 11.883 1 98.12 92 TYR A CA 1
ATOM 702 C C . TYR A 1 92 ? -9.609 3.305 11.453 1 98.12 92 TYR A C 1
ATOM 704 O O . TYR A 1 92 ? -10.602 3.709 12.062 1 98.12 92 TYR A O 1
ATOM 712 N N . LEU A 1 93 ? -9.672 2.494 10.414 1 98.12 93 LEU A N 1
ATOM 713 C CA . LEU A 1 93 ? -10.953 2.094 9.836 1 98.12 93 LEU A CA 1
ATOM 714 C C . LEU A 1 93 ? -11.406 0.751 10.391 1 98.12 93 LEU A C 1
ATOM 716 O O . LEU A 1 93 ? -10.664 -0.233 10.336 1 98.12 93 LEU A O 1
ATOM 720 N N . THR A 1 94 ? -12.555 0.715 10.945 1 96.56 94 THR A N 1
ATOM 721 C CA . THR A 1 94 ? -13.219 -0.498 11.414 1 96.56 94 THR A CA 1
ATOM 722 C C . THR A 1 94 ? -14.594 -0.647 10.766 1 96.56 94 THR A C 1
ATOM 724 O O . THR A 1 94 ? -15 0.187 9.953 1 96.56 94 THR A O 1
ATOM 727 N N . GLN A 1 95 ? -15.266 -1.73 11.148 1 95.25 95 GLN A N 1
ATOM 728 C CA . GLN A 1 95 ? -16.609 -1.951 10.625 1 95.25 95 GLN A CA 1
ATOM 729 C C . GLN A 1 95 ? -17.562 -0.841 11.062 1 95.25 95 GLN A C 1
ATOM 731 O O . GLN A 1 95 ? -18.531 -0.543 10.367 1 95.25 95 GLN A O 1
ATOM 736 N N . GLU A 1 96 ? -17.281 -0.217 12.164 1 95.81 96 GLU A N 1
ATOM 737 C CA . GLU A 1 96 ? -18.156 0.819 12.711 1 95.81 96 GLU A CA 1
ATOM 738 C C . GLU A 1 96 ? -17.953 2.15 11.992 1 95.81 96 GLU A C 1
ATOM 740 O O . GLU A 1 96 ? -18.875 2.967 11.914 1 95.81 96 GLU A O 1
ATOM 745 N N . GLY A 1 97 ? -16.797 2.357 11.609 1 97.81 97 GLY A N 1
ATOM 746 C CA . GLY A 1 97 ? -16.469 3.631 10.992 1 97.81 97 GLY A CA 1
ATOM 747 C C . GLY A 1 97 ? -14.992 3.973 11.07 1 97.81 97 GLY A C 1
ATOM 748 O O . GLY A 1 97 ? -14.148 3.08 11.164 1 97.81 97 GLY A O 1
ATOM 749 N N . LEU A 1 98 ? -14.719 5.258 10.891 1 98.38 98 LEU A N 1
ATOM 750 C CA . LEU A 1 98 ? -13.352 5.75 10.797 1 98.38 98 LEU A CA 1
ATOM 751 C C . LEU A 1 98 ? -13 6.629 11.992 1 98.38 98 LEU A C 1
ATOM 753 O O . LEU A 1 98 ? -13.648 7.652 12.227 1 98.38 98 LEU A O 1
ATOM 757 N N . TYR A 1 99 ? -12.023 6.195 12.742 1 98.31 99 TYR A N 1
ATOM 758 C CA . TYR A 1 99 ? -11.422 7.039 13.773 1 98.31 99 TYR A CA 1
ATOM 759 C C . TYR A 1 99 ? -10.266 7.848 13.195 1 98.31 99 TYR A C 1
ATOM 761 O O . TYR A 1 99 ? -9.398 7.301 12.516 1 98.31 99 TYR A O 1
ATOM 769 N N . ILE A 1 100 ? -10.273 9.125 13.461 1 98.62 100 ILE A N 1
ATOM 770 C CA . ILE A 1 100 ? -9.242 10 12.922 1 98.62 100 ILE A CA 1
ATOM 771 C C . ILE A 1 100 ? -8.5 10.688 14.07 1 98.62 100 ILE A C 1
ATOM 773 O O . ILE A 1 100 ? -9.133 11.211 15 1 98.62 100 ILE A O 1
ATOM 777 N N . GLY A 1 101 ? -7.25 10.617 14.078 1 98.56 101 GLY A N 1
ATOM 778 C CA . GLY A 1 101 ? -6.379 11.461 14.891 1 98.56 101 GLY A CA 1
ATOM 779 C C . GLY A 1 101 ? -5.523 12.398 14.062 1 98.56 101 GLY A C 1
ATOM 780 O O . GLY A 1 101 ? -4.996 12.016 13.016 1 98.56 101 GLY A O 1
ATOM 781 N N . HIS A 1 102 ? -5.406 13.656 14.555 1 98.25 102 HIS A N 1
ATOM 782 C CA . HIS A 1 102 ? -4.812 14.664 13.688 1 98.25 102 HIS A CA 1
ATOM 783 C C . HIS A 1 102 ? -4.125 15.758 14.5 1 98.25 102 HIS A C 1
ATOM 785 O O . HIS A 1 102 ? -4.684 16.25 15.477 1 98.25 102 HIS A O 1
ATOM 791 N N . ILE A 1 103 ? -2.922 16.062 14.164 1 97.81 103 ILE A N 1
ATOM 792 C CA . ILE A 1 103 ? -2.221 17.234 14.672 1 97.81 103 ILE A CA 1
ATOM 793 C C . ILE A 1 103 ? -1.277 17.781 13.602 1 97.81 103 ILE A C 1
ATOM 795 O O . ILE A 1 103 ? -0.448 17.031 13.062 1 97.81 103 ILE A O 1
ATOM 799 N N . GLY A 1 104 ? -1.433 19.016 13.258 1 96.44 104 GLY A N 1
ATOM 800 C CA . GLY A 1 104 ? -0.577 19.625 12.258 1 96.44 104 GLY A CA 1
ATOM 801 C C . GLY A 1 104 ? -1.313 19.984 10.984 1 96.44 104 GLY A C 1
ATOM 802 O O . GLY A 1 104 ? -2.424 20.531 11.031 1 96.44 104 GLY A O 1
ATOM 803 N N . ASP A 1 105 ? -0.591 19.766 9.828 1 95.38 105 ASP A N 1
ATOM 804 C CA . ASP A 1 105 ? -1.2 20.266 8.602 1 95.38 105 ASP A CA 1
ATOM 805 C C . ASP A 1 105 ? -1.245 19.203 7.52 1 95.38 105 ASP A C 1
ATOM 807 O O . ASP A 1 105 ? -1.413 19.5 6.34 1 95.38 105 ASP A O 1
ATOM 811 N N . CYS A 1 106 ? -0.966 17.938 7.906 1 97.19 106 CYS A N 1
ATOM 812 C CA . CYS A 1 106 ? -1.388 16.875 6.992 1 97.19 106 CYS A CA 1
ATOM 813 C C . CYS A 1 106 ? -2.906 16.828 6.883 1 97.19 106 CYS A C 1
ATOM 815 O O . CYS A 1 106 ? -3.615 17.312 7.77 1 97.19 106 CYS A O 1
ATOM 817 N N . ARG A 1 107 ? -3.322 16.281 5.766 1 98.44 107 ARG A N 1
ATOM 818 C CA . ARG A 1 107 ? -4.766 16.312 5.566 1 98.44 107 ARG A CA 1
ATOM 819 C C . ARG A 1 107 ? -5.301 14.922 5.246 1 98.44 107 ARG A C 1
ATOM 821 O O . ARG A 1 107 ? -4.664 14.156 4.52 1 98.44 107 ARG A O 1
ATOM 828 N N . LEU A 1 108 ? -6.438 14.594 5.801 1 98.75 108 LEU A N 1
ATOM 829 C CA . LEU A 1 108 ? -7.172 13.383 5.461 1 98.75 108 LEU A CA 1
ATOM 830 C C . LEU A 1 108 ? -8.406 13.703 4.629 1 98.75 108 LEU A C 1
ATOM 832 O O . LEU A 1 108 ? -9.195 14.57 5 1 98.75 108 LEU A O 1
ATOM 836 N N . TYR A 1 109 ? -8.547 13.062 3.475 1 98.44 109 TYR A N 1
ATOM 837 C CA . TYR A 1 109 ? -9.672 13.234 2.564 1 98.44 109 TYR A CA 1
ATOM 838 C C . TYR A 1 109 ? -10.461 11.938 2.432 1 98.44 109 TYR A C 1
ATOM 840 O O . TYR A 1 109 ? -9.891 10.844 2.459 1 98.44 109 TYR A O 1
ATOM 848 N N . ILE A 1 110 ? -11.742 12.086 2.25 1 98.12 110 ILE A N 1
ATOM 849 C CA . ILE A 1 110 ? -12.617 10.977 1.88 1 98.12 110 ILE A CA 1
ATOM 850 C C . ILE A 1 110 ? -13.258 11.258 0.522 1 98.12 110 ILE A C 1
ATOM 852 O O . ILE A 1 110 ? -13.695 12.383 0.251 1 98.12 110 ILE A O 1
ATOM 856 N N . LYS A 1 111 ? -13.273 10.281 -0.281 1 96.75 111 LYS A N 1
ATOM 857 C CA . LYS A 1 111 ? -13.891 10.438 -1.594 1 96.75 111 LYS A CA 1
ATOM 858 C C . LYS A 1 111 ? -15.406 10.43 -1.491 1 96.75 111 LYS A C 1
ATOM 860 O O . LYS A 1 111 ? -15.992 9.516 -0.907 1 96.75 111 LYS A O 1
ATOM 865 N N . GLN A 1 112 ? -16.031 11.352 -1.965 1 93.31 112 GLN A N 1
ATOM 866 C CA . GLN A 1 112 ? -17.484 11.469 -2.135 1 93.31 112 GLN A CA 1
ATOM 867 C C . GLN A 1 112 ? -17.828 11.859 -3.566 1 93.31 112 GLN A C 1
ATOM 869 O O . GLN A 1 112 ? -17.578 12.992 -3.99 1 93.31 112 GLN A O 1
ATOM 874 N N . GLY A 1 113 ? -18.516 10.883 -4.215 1 89.88 113 GLY A N 1
ATOM 875 C CA . GLY A 1 113 ? -18.672 11.117 -5.645 1 89.88 113 GLY A CA 1
ATOM 876 C C . GLY A 1 113 ? -17.344 11.18 -6.383 1 89.88 113 GLY A C 1
ATOM 877 O O . GLY A 1 113 ? -16.516 10.273 -6.27 1 89.88 113 GLY A O 1
ATOM 878 N N . ASN A 1 114 ? -17.141 12.266 -7.141 1 89.75 114 ASN A N 1
ATOM 879 C CA . ASN A 1 114 ? -15.883 12.414 -7.879 1 89.75 114 ASN A CA 1
ATOM 880 C C . ASN A 1 114 ? -14.992 13.477 -7.254 1 89.75 114 ASN A C 1
ATOM 882 O O . ASN A 1 114 ? -14.18 14.102 -7.945 1 89.75 114 ASN A O 1
ATOM 886 N N . LYS A 1 115 ? -15.18 13.664 -5.93 1 92.88 115 LYS A N 1
ATOM 887 C CA . LYS A 1 115 ? -14.406 14.68 -5.227 1 92.88 115 LYS A CA 1
ATOM 888 C C . LYS A 1 115 ? -13.805 14.125 -3.943 1 92.88 115 LYS A C 1
ATOM 890 O O . LYS A 1 115 ? -14.281 13.117 -3.41 1 92.88 115 LYS A O 1
ATOM 895 N N . LEU A 1 116 ? -12.773 14.812 -3.557 1 95.88 116 LEU A N 1
ATOM 896 C CA . LEU A 1 116 ? -12.211 14.539 -2.24 1 95.88 116 LEU A CA 1
ATOM 897 C C . LEU A 1 116 ? -12.672 15.578 -1.225 1 95.88 116 LEU A C 1
ATOM 899 O O . LEU A 1 116 ? -12.516 16.781 -1.448 1 95.88 116 LEU A O 1
ATOM 903 N N . ARG A 1 117 ? -13.227 15.125 -0.179 1 96.44 117 ARG A N 1
ATOM 904 C CA . ARG A 1 117 ? -13.641 16.016 0.898 1 96.44 117 ARG A CA 1
ATOM 905 C C . ARG A 1 117 ? -12.656 15.961 2.062 1 96.44 117 ARG A C 1
ATOM 907 O O . ARG A 1 117 ? -12.469 14.914 2.672 1 96.44 117 ARG A O 1
ATOM 914 N N . GLN A 1 118 ? -12.125 17.094 2.326 1 97.38 118 GLN A N 1
ATOM 915 C CA . GLN A 1 118 ? -11.203 17.203 3.449 1 97.38 118 GLN A CA 1
ATOM 916 C C . GLN A 1 118 ? -11.93 17.062 4.781 1 97.38 118 GLN A C 1
ATOM 918 O O . GLN A 1 118 ? -12.938 17.734 5.012 1 97.38 118 GLN A O 1
ATOM 923 N N . LYS A 1 119 ? -11.391 16.203 5.645 1 97.88 119 LYS A N 1
ATOM 924 C CA . LYS A 1 119 ? -12.086 15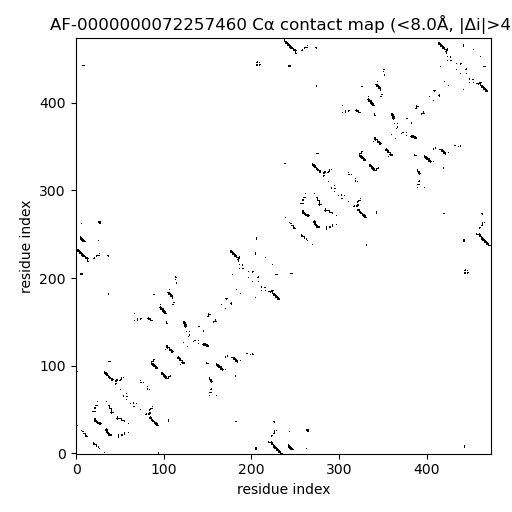.969 6.91 1 97.88 119 LYS A CA 1
ATOM 925 C C . LYS A 1 119 ? -11.305 16.562 8.078 1 97.88 119 LYS A C 1
ATOM 927 O O . LYS A 1 119 ? -11.844 16.75 9.164 1 97.88 119 LYS A O 1
ATOM 932 N N . THR A 1 120 ? -10.039 16.875 7.859 1 97.44 120 THR A N 1
ATOM 933 C CA . THR A 1 120 ? -9.227 17.5 8.891 1 97.44 120 THR A CA 1
ATOM 934 C C . THR A 1 120 ? -9.164 19.016 8.672 1 97.44 120 THR A C 1
ATOM 936 O O . THR A 1 120 ? -9.414 19.5 7.566 1 97.44 120 THR A O 1
ATOM 939 N N . LYS A 1 121 ? -8.859 19.703 9.758 1 94.75 121 LYS A N 1
ATOM 940 C CA . LYS A 1 121 ? -8.586 21.125 9.703 1 94.75 121 LYS A CA 1
ATOM 941 C C . LYS A 1 121 ? -7.113 21.422 10 1 94.75 121 LYS A C 1
ATOM 943 O O . LYS A 1 121 ? -6.566 20.922 10.984 1 94.75 121 LYS A O 1
ATOM 948 N N . ASP A 1 122 ? -6.609 22.25 9.102 1 93.75 122 ASP A N 1
ATOM 949 C CA . ASP A 1 122 ? -5.195 22.562 9.281 1 93.75 122 ASP A CA 1
ATOM 950 C C . ASP A 1 122 ? -4.961 23.328 10.578 1 93.75 122 ASP A C 1
ATOM 952 O O . ASP A 1 122 ? -5.73 24.219 10.922 1 93.75 122 ASP A O 1
ATOM 956 N N . HIS A 1 123 ? -3.916 22.922 11.281 1 92.62 123 HIS A N 1
ATOM 957 C CA . HIS A 1 123 ? -3.504 23.688 12.453 1 92.62 123 HIS A CA 1
ATOM 958 C C . HIS A 1 123 ? -2.459 24.734 12.086 1 92.62 123 HIS A C 1
ATOM 960 O O . HIS A 1 123 ? -1.321 24.688 12.555 1 92.62 123 HIS A O 1
ATOM 966 N N . THR A 1 124 ? -2.824 25.688 11.273 1 87.62 124 THR A N 1
ATOM 967 C CA . THR A 1 124 ? -1.939 26.75 10.836 1 87.62 124 THR A CA 1
ATOM 968 C C . THR A 1 124 ? -2.479 28.109 11.281 1 87.62 124 THR A C 1
ATOM 970 O O . THR A 1 124 ? -3.662 28.25 11.602 1 87.62 124 THR A O 1
ATOM 973 N N . THR A 1 125 ? -1.538 29.078 11.281 1 82.81 125 THR A N 1
ATOM 974 C CA . THR A 1 125 ? -1.946 30.438 11.609 1 82.81 125 THR A CA 1
ATOM 975 C C . THR A 1 125 ? -3.02 30.922 10.641 1 82.81 125 THR A C 1
ATOM 977 O O . THR A 1 125 ? -4.004 31.547 11.062 1 82.81 125 THR A O 1
ATOM 980 N N . HIS A 1 126 ? -2.865 30.547 9.438 1 79.56 126 HIS A N 1
ATOM 981 C CA . HIS A 1 126 ? -3.832 30.922 8.414 1 79.56 126 HIS A CA 1
ATOM 982 C C . HIS A 1 126 ? -5.215 30.375 8.727 1 79.56 126 HIS A C 1
ATOM 984 O O . HIS A 1 126 ? -6.207 31.109 8.688 1 79.56 126 HIS A O 1
ATOM 990 N N . GLN A 1 127 ? -5.25 29.156 9.008 1 83 127 GLN A N 1
ATOM 991 C CA . GLN A 1 127 ? -6.516 28.5 9.305 1 83 127 GLN A CA 1
ATOM 992 C C . GLN A 1 127 ? -7.156 29.078 10.562 1 83 127 GLN A C 1
ATOM 994 O O . GLN A 1 127 ? -8.375 29.234 10.625 1 83 127 GLN A O 1
ATOM 999 N N . LYS A 1 128 ? -6.316 29.406 11.492 1 81.38 128 LYS A N 1
ATOM 1000 C CA . LYS A 1 128 ? -6.812 29.984 12.742 1 81.38 128 LYS A CA 1
ATOM 1001 C C . LYS A 1 128 ? -7.461 31.344 12.492 1 81.38 128 LYS A C 1
ATOM 1003 O O . LYS A 1 128 ? -8.547 31.625 13 1 81.38 128 LYS A O 1
ATOM 1008 N N . LEU A 1 129 ? -6.754 32.125 11.688 1 78.5 129 LEU A N 1
ATOM 1009 C CA . LEU A 1 129 ? -7.254 33.438 11.375 1 78.5 129 LEU A CA 1
ATOM 1010 C C . LEU A 1 129 ? -8.555 33.375 10.578 1 78.5 129 LEU A C 1
ATOM 1012 O O . LEU A 1 129 ? -9.453 34.188 10.773 1 78.5 129 LEU A O 1
ATOM 1016 N N . PHE A 1 130 ? -8.586 32.406 9.781 1 79.56 130 PHE A N 1
ATOM 1017 C CA . PHE A 1 130 ? -9.805 32.156 9 1 79.56 130 PHE A CA 1
ATOM 1018 C C . PHE A 1 130 ? -10.961 31.766 9.906 1 79.56 130 PHE A C 1
ATOM 1020 O O . PHE A 1 130 ? -12.07 32.281 9.773 1 79.56 130 PHE A O 1
ATOM 1027 N N . ASP A 1 131 ? -10.695 30.875 10.773 1 82.31 131 ASP A N 1
ATOM 1028 C CA . ASP A 1 131 ? -11.719 30.359 11.68 1 82.31 131 ASP A CA 1
ATOM 1029 C C . ASP A 1 131 ? -12.234 31.469 12.609 1 82.31 131 ASP A C 1
ATOM 1031 O O . ASP A 1 131 ? -13.406 31.453 12.992 1 82.31 131 ASP A O 1
ATOM 1035 N N . GLU A 1 132 ? -11.367 32.344 12.898 1 83.25 132 GLU A N 1
ATOM 1036 C CA . GLU A 1 132 ? -11.734 33.438 13.766 1 83.25 132 GLU A CA 1
ATOM 1037 C C . GLU A 1 132 ? -12.398 34.562 12.969 1 83.25 132 GLU A C 1
ATOM 1039 O O . GLU A 1 132 ? -12.766 35.594 13.539 1 83.25 132 GLU A O 1
ATOM 1044 N N . LYS A 1 133 ? -12.586 34.344 11.727 1 84.06 133 LYS A N 1
ATOM 1045 C CA . LYS A 1 133 ? -13.25 35.281 10.812 1 84.06 133 LYS A CA 1
ATOM 1046 C C . LYS A 1 133 ? -12.539 36.625 10.766 1 84.06 133 LYS A C 1
ATOM 1048 O O . LYS A 1 133 ? -13.18 37.656 10.68 1 84.06 133 LYS A O 1
ATOM 1053 N N . ILE A 1 134 ? -11.336 36.5 11.055 1 74.62 134 ILE A N 1
ATOM 1054 C CA . ILE A 1 134 ? -10.547 37.719 11.016 1 74.62 134 ILE A CA 1
ATOM 1055 C C . ILE A 1 134 ? -10.219 38.094 9.57 1 74.62 134 ILE A C 1
ATOM 1057 O O . ILE A 1 134 ? -10.25 39.25 9.195 1 74.62 134 ILE A O 1
ATOM 1061 N N . TYR A 1 135 ? -9.867 37.094 8.742 1 73.75 135 TYR A N 1
ATOM 1062 C CA . TYR A 1 135 ? -9.562 37.281 7.328 1 73.75 135 TYR A CA 1
ATOM 1063 C C . TYR A 1 135 ? -10.336 36.281 6.477 1 73.75 135 TYR A C 1
ATOM 1065 O O . TYR A 1 135 ? -10.648 35.156 6.934 1 73.75 135 TYR A O 1
ATOM 1073 N N . THR A 1 136 ? -10.633 36.719 5.273 1 72.19 136 THR A N 1
ATOM 1074 C CA . THR A 1 136 ? -11.219 35.781 4.312 1 72.19 136 THR A CA 1
ATOM 1075 C C . THR A 1 136 ? -10.133 34.969 3.621 1 72.19 136 THR A C 1
ATOM 1077 O O . THR A 1 136 ? -8.945 35.25 3.74 1 72.19 136 THR A O 1
ATOM 1080 N N . LYS A 1 137 ? -10.633 33.969 2.977 1 70.75 137 LYS A N 1
ATOM 1081 C CA . LYS A 1 137 ? -9.695 33.125 2.236 1 70.75 137 LYS A CA 1
ATOM 1082 C C . LYS A 1 137 ? -8.867 33.938 1.256 1 70.75 137 LYS A C 1
ATOM 1084 O O . LYS A 1 137 ? -7.672 33.719 1.087 1 70.75 137 LYS A O 1
ATOM 1089 N N . LYS A 1 138 ? -9.5 34.875 0.658 1 74.31 138 LYS A N 1
ATOM 1090 C CA . LYS A 1 138 ? -8.867 35.75 -0.34 1 74.31 138 LYS A CA 1
ATOM 1091 C C . LYS A 1 138 ? -7.836 36.656 0.302 1 74.31 138 LYS A C 1
ATOM 1093 O O . LYS A 1 138 ? -6.742 36.844 -0.235 1 74.31 138 LYS A O 1
ATOM 1098 N N . GLU A 1 139 ? -8.141 37.094 1.386 1 71.44 139 GLU A N 1
ATOM 1099 C CA . GLU A 1 139 ? -7.262 38.031 2.1 1 71.44 139 GLU A CA 1
ATOM 1100 C C . GLU A 1 139 ? -6.027 37.312 2.631 1 71.44 139 GLU A C 1
ATOM 1102 O O . GLU A 1 139 ? -4.941 37.875 2.686 1 71.44 139 GLU A O 1
ATOM 1107 N N . LEU A 1 140 ? -6.27 36.125 2.961 1 70.75 140 LEU A N 1
ATOM 1108 C CA . LEU A 1 140 ? -5.207 35.375 3.586 1 70.75 140 LEU A CA 1
ATOM 1109 C C . LEU A 1 140 ? -4.16 34.938 2.557 1 70.75 140 LEU A C 1
ATOM 1111 O O . LEU A 1 140 ? -2.984 34.781 2.889 1 70.75 140 LEU A O 1
ATOM 1115 N N . LYS A 1 141 ? -4.621 34.719 1.437 1 67.81 141 LYS A N 1
ATOM 1116 C CA . LYS A 1 141 ? -3.715 34.312 0.369 1 67.81 141 LYS A CA 1
ATOM 1117 C C . LYS A 1 141 ? -2.559 35.312 0.221 1 67.81 141 LYS A C 1
ATOM 1119 O O . LYS A 1 141 ? -1.452 34.906 -0.162 1 67.81 141 LYS A O 1
ATOM 1124 N N . GLU A 1 142 ? -2.773 36.375 0.609 1 63.69 142 GLU A N 1
ATOM 1125 C CA . GLU A 1 142 ? -1.794 37.469 0.421 1 63.69 142 GLU A CA 1
ATOM 1126 C C . GLU A 1 142 ? -0.931 37.625 1.666 1 63.69 142 GLU A C 1
ATOM 1128 O O . GLU A 1 142 ? 0.053 38.375 1.643 1 63.69 142 GLU A O 1
ATOM 1133 N N . LEU A 1 143 ? -1.266 37.062 2.627 1 62.47 143 LEU A N 1
ATOM 1134 C CA . LEU A 1 143 ? -0.541 37.281 3.877 1 62.47 143 LEU A CA 1
ATOM 1135 C C . LEU A 1 143 ? 0.625 36.312 4 1 62.47 143 LEU A C 1
ATOM 1137 O O . LEU A 1 143 ? 0.473 35.125 3.73 1 62.47 143 LEU A O 1
ATOM 1141 N N . SER A 1 144 ? 1.81 36.75 4.363 1 65.25 144 SER A N 1
ATOM 1142 C CA . SER A 1 144 ? 3.023 35.969 4.574 1 65.25 144 SER A CA 1
ATOM 1143 C C . SER A 1 144 ? 2.938 35.156 5.859 1 65.25 144 SER A C 1
ATOM 1145 O O . SER A 1 144 ? 2.25 35.562 6.805 1 65.25 144 SER A O 1
ATOM 1147 N N . GLY A 1 145 ? 3.705 34.125 6.102 1 62.09 145 GLY A N 1
ATOM 1148 C CA . GLY A 1 145 ? 3.775 33.312 7.297 1 62.09 145 GLY A CA 1
ATOM 1149 C C . GLY A 1 145 ? 2.59 32.375 7.453 1 62.09 145 GLY A C 1
ATOM 1150 O O . GLY A 1 145 ? 2.365 31.812 8.531 1 62.09 145 GLY A O 1
ATOM 1151 N N . LYS A 1 146 ? 1.763 32.344 6.5 1 58.72 146 LYS A N 1
ATOM 1152 C CA . LYS A 1 146 ? 0.417 31.781 6.465 1 58.72 146 LYS A CA 1
ATOM 1153 C C . LYS A 1 146 ? 0.453 30.266 6.656 1 58.72 146 LYS A C 1
ATOM 1155 O O . LYS A 1 146 ? -0.459 29.688 7.25 1 58.72 146 LYS A O 1
ATOM 1160 N N . ASN A 1 147 ? 1.587 29.75 6.465 1 68.88 147 ASN A N 1
ATOM 1161 C CA . ASN A 1 147 ? 1.567 28.297 6.527 1 68.88 147 ASN A CA 1
ATOM 1162 C C . ASN A 1 147 ? 2.301 27.781 7.762 1 68.88 147 ASN A C 1
ATOM 1164 O O . ASN A 1 147 ? 2.633 26.594 7.844 1 68.88 147 ASN A O 1
ATOM 1168 N N . VAL A 1 148 ? 2.395 28.797 8.711 1 79.94 148 VAL A N 1
ATOM 1169 C CA . VAL A 1 148 ? 3.08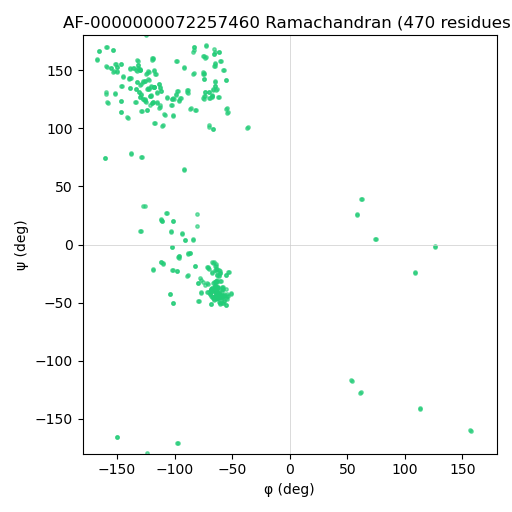8 28.406 9.93 1 79.94 148 VAL A CA 1
ATOM 1170 C C . VAL A 1 148 ? 2.178 27.516 10.773 1 79.94 148 VAL A C 1
ATOM 1172 O O . VAL A 1 148 ? 1.043 27.875 11.078 1 79.94 148 VAL A O 1
ATOM 1175 N N . ILE A 1 149 ? 2.613 26.422 11.156 1 85.25 149 ILE A N 1
ATOM 1176 C CA . ILE A 1 149 ? 1.825 25.469 11.93 1 85.25 149 ILE A CA 1
ATOM 1177 C C . ILE A 1 149 ? 1.698 25.969 13.375 1 85.25 149 ILE A C 1
ATOM 1179 O O . ILE A 1 149 ? 2.662 26.469 13.945 1 85.25 149 ILE A O 1
ATOM 1183 N N . THR A 1 150 ? 0.526 25.766 13.992 1 87.81 150 THR A N 1
ATOM 1184 C CA . THR A 1 150 ? 0.257 26.297 15.328 1 87.81 150 THR A CA 1
ATOM 1185 C C . THR A 1 150 ? 0.391 25.219 16.375 1 87.81 150 THR A C 1
ATOM 1187 O O . THR A 1 150 ? 0.497 25.5 17.578 1 87.81 150 THR A O 1
ATOM 1190 N N . THR A 1 151 ? 0.26 24 15.938 1 91.06 151 THR A N 1
ATOM 1191 C CA . THR A 1 151 ? 0.458 22.906 16.875 1 91.06 151 THR A CA 1
ATOM 1192 C C . THR A 1 151 ? 1.081 21.703 16.172 1 91.06 151 THR A C 1
ATOM 1194 O O . THR A 1 151 ? 1.027 21.594 14.938 1 91.06 151 THR A O 1
ATOM 1197 N N . ALA A 1 152 ? 1.765 20.875 16.969 1 92.94 152 ALA A N 1
ATOM 1198 C CA . ALA A 1 152 ? 2.48 19.672 16.547 1 92.94 152 ALA A CA 1
ATOM 1199 C C . ALA A 1 152 ? 2.842 18.812 17.75 1 92.94 152 ALA A C 1
ATOM 1201 O O . ALA A 1 152 ? 2.588 19.188 18.906 1 92.94 152 ALA A O 1
ATOM 1202 N N . ILE A 1 153 ? 3.219 17.625 17.438 1 94.94 153 ILE A N 1
ATOM 1203 C CA . ILE A 1 153 ? 3.895 16.891 18.5 1 94.94 153 ILE A CA 1
ATOM 1204 C C . ILE A 1 153 ? 5.27 17.5 18.75 1 94.94 153 ILE A C 1
ATOM 1206 O O . ILE A 1 153 ? 6.215 17.25 18 1 94.94 153 ILE A O 1
ATOM 1210 N N . SER A 1 154 ? 5.359 18.234 19.781 1 90.56 154 SER A N 1
ATOM 1211 C CA . SER A 1 154 ? 6.535 19.062 20.016 1 90.56 154 SER A CA 1
ATOM 1212 C C . SER A 1 154 ? 6.656 19.453 21.484 1 90.56 154 SER A C 1
ATOM 1214 O O . SER A 1 154 ? 5.648 19.578 22.188 1 90.56 154 SER A O 1
ATOM 1216 N N . THR A 1 155 ? 7.898 19.688 21.812 1 87.12 155 THR A N 1
ATOM 1217 C CA . THR A 1 155 ? 8.141 20.219 23.156 1 87.12 155 THR A CA 1
ATOM 1218 C C . THR A 1 155 ? 8.039 21.734 23.172 1 87.12 155 THR A C 1
ATOM 1220 O O . THR A 1 155 ? 8.023 22.344 24.234 1 87.12 155 THR A O 1
ATOM 1223 N N . GLN A 1 156 ? 7.906 22.344 22.062 1 85.38 156 GLN A N 1
ATOM 1224 C CA . GLN A 1 156 ? 8.023 23.781 21.922 1 85.38 156 GLN A CA 1
ATOM 1225 C C . GLN A 1 156 ? 6.645 24.453 21.906 1 85.38 156 GLN A C 1
ATOM 1227 O O . GLN A 1 156 ? 6.523 25.656 22.156 1 85.38 156 GLN A O 1
ATOM 1232 N N . VAL A 1 157 ? 5.688 23.688 21.562 1 86.31 157 VAL A N 1
ATOM 1233 C CA . VAL A 1 157 ? 4.34 24.234 21.469 1 86.31 157 VAL A CA 1
ATOM 1234 C C . VAL A 1 157 ? 3.355 23.328 22.188 1 86.31 157 VAL A C 1
ATOM 1236 O O . VAL A 1 157 ? 3.615 22.125 22.359 1 86.31 157 VAL A O 1
ATOM 1239 N N . GLU A 1 158 ? 2.297 23.922 22.609 1 90.44 158 GLU A N 1
ATOM 1240 C CA . GLU A 1 158 ? 1.251 23.109 23.219 1 90.44 158 GLU A CA 1
ATOM 1241 C C . GLU A 1 158 ? 0.66 22.125 22.219 1 90.44 158 GLU A C 1
ATOM 1243 O O . GLU A 1 158 ? 0.365 22.484 21.078 1 90.44 158 GLU A O 1
ATOM 1248 N N . MET A 1 159 ? 0.536 20.953 22.656 1 93.69 159 MET A N 1
ATOM 1249 C CA . MET A 1 159 ? -0.035 19.922 21.812 1 93.69 159 MET A CA 1
ATOM 1250 C C . MET A 1 159 ? -1.558 19.906 21.906 1 93.69 159 MET A C 1
ATOM 1252 O O . MET A 1 159 ? -2.115 19.641 22.969 1 93.69 159 MET A O 1
ATOM 1256 N N . LYS A 1 160 ? -2.24 20.172 20.859 1 94.31 160 LYS A N 1
ATOM 1257 C CA . LYS A 1 160 ? -3.699 20.172 20.781 1 94.31 160 LYS A CA 1
ATOM 1258 C C . LYS A 1 160 ? -4.191 19.312 19.625 1 94.31 160 LYS A C 1
ATOM 1260 O O . LYS A 1 160 ? -4.68 19.844 18.609 1 94.31 160 LYS A O 1
ATOM 1265 N N . PRO A 1 161 ? -4.148 18.047 19.781 1 96.75 161 PRO A N 1
ATOM 1266 C CA . PRO A 1 161 ? -4.605 17.156 18.703 1 96.75 161 PRO A CA 1
ATOM 1267 C C . PRO A 1 161 ? -6.125 17.125 18.578 1 96.75 161 PRO A C 1
ATOM 1269 O O . PRO A 1 161 ? -6.836 17.328 19.562 1 96.75 161 PRO A O 1
ATOM 1272 N N . ASP A 1 162 ? -6.617 16.953 17.375 1 96.88 162 ASP A N 1
ATOM 1273 C CA . ASP A 1 162 ? -8.016 16.656 17.094 1 96.88 162 ASP A CA 1
ATOM 1274 C C . ASP A 1 162 ? -8.234 15.148 16.953 1 96.88 162 ASP A C 1
ATOM 1276 O O . ASP A 1 162 ? -7.492 14.477 16.234 1 96.88 162 ASP A O 1
ATOM 1280 N N . GLU A 1 163 ? -9.164 14.625 17.703 1 97.44 163 GLU A N 1
ATOM 1281 C CA . GLU A 1 163 ? -9.586 13.234 17.578 1 97.44 163 GLU A CA 1
ATOM 1282 C C . GLU A 1 163 ? -11.102 13.125 17.422 1 97.44 163 GLU A C 1
ATOM 1284 O O . GLU A 1 163 ? -11.859 13.688 18.219 1 97.44 163 GLU A O 1
ATOM 1289 N N . PHE A 1 164 ? -11.516 12.461 16.359 1 97.5 164 PHE A N 1
ATOM 1290 C CA . PHE A 1 164 ? -12.953 12.344 16.156 1 97.5 164 PHE A CA 1
ATOM 1291 C C . PHE A 1 164 ? -13.289 11.094 15.344 1 97.5 164 PHE A C 1
ATOM 1293 O O . PHE A 1 164 ? -12.391 10.398 14.867 1 97.5 164 PHE A O 1
ATOM 1300 N N . PHE A 1 165 ? -14.555 10.758 15.336 1 98.12 165 PHE A N 1
ATOM 1301 C CA . PHE A 1 165 ? -15.062 9.531 14.727 1 98.12 165 PHE A CA 1
ATOM 1302 C C . PHE A 1 165 ? -16.125 9.852 13.68 1 98.12 165 PHE A C 1
ATOM 1304 O O . PHE A 1 165 ? -16.969 10.734 13.883 1 98.12 165 PHE A O 1
ATOM 1311 N N . ILE A 1 166 ? -16 9.203 12.5 1 98.44 166 ILE A N 1
ATOM 1312 C CA . ILE A 1 166 ? -17.016 9.305 11.453 1 98.44 166 ILE A CA 1
ATOM 1313 C C . ILE A 1 166 ? -17.656 7.938 11.219 1 98.44 166 ILE A C 1
ATOM 1315 O O . ILE A 1 166 ? -16.969 6.977 10.867 1 98.44 166 ILE A O 1
ATOM 1319 N N . PRO A 1 167 ? -18.953 7.816 11.359 1 98.19 167 PRO A N 1
ATOM 1320 C CA . PRO A 1 167 ? -19.609 6.52 11.18 1 98.19 167 PRO A CA 1
ATOM 1321 C C . PRO A 1 167 ? -19.516 6 9.75 1 98.19 167 PRO A C 1
ATOM 1323 O O . PRO A 1 167 ? -19.438 6.793 8.805 1 98.19 167 PRO A O 1
ATOM 1326 N N . MET A 1 168 ? -19.578 4.711 9.57 1 97.25 168 MET A N 1
ATOM 1327 C CA . MET A 1 168 ? -19.453 4.062 8.273 1 97.25 168 MET A CA 1
ATOM 1328 C C . MET A 1 168 ? -20.516 4.562 7.305 1 97.25 168 MET A C 1
ATOM 1330 O O . MET A 1 168 ? -20.25 4.746 6.117 1 97.25 168 MET A O 1
ATOM 1334 N N . SER A 1 169 ? -21.672 4.816 7.789 1 95.56 169 SER A N 1
ATOM 1335 C CA . SER A 1 169 ? -22.797 5.258 6.969 1 95.56 169 SER A CA 1
ATOM 1336 C C . SER A 1 169 ? -22.5 6.586 6.285 1 95.56 169 SER A C 1
ATOM 1338 O O . SER A 1 169 ? -23.078 6.906 5.246 1 95.56 169 SER A O 1
ATOM 1340 N N . GLU A 1 170 ? -21.562 7.305 6.848 1 96.56 170 GLU A N 1
ATOM 1341 C CA . GLU A 1 170 ? -21.25 8.633 6.316 1 96.56 170 GLU A CA 1
ATOM 1342 C C . GLU A 1 170 ? -20.062 8.586 5.367 1 96.56 170 GLU A C 1
ATOM 1344 O O . GLU A 1 170 ? -19.797 9.555 4.652 1 96.56 170 GLU A O 1
ATOM 1349 N N . ILE A 1 171 ? -19.391 7.461 5.359 1 96.56 171 ILE A N 1
ATOM 1350 C CA . ILE A 1 171 ? -18.172 7.496 4.57 1 96.56 171 ILE A CA 1
ATOM 1351 C C . ILE A 1 171 ? -18.25 6.48 3.434 1 96.56 171 ILE A C 1
ATOM 1353 O O . ILE A 1 171 ? -17.531 6.582 2.443 1 96.56 171 ILE A O 1
ATOM 1357 N N . LYS A 1 172 ? -19.094 5.484 3.541 1 95.25 172 LYS A N 1
ATOM 1358 C CA . LYS A 1 172 ? -19.25 4.516 2.459 1 95.25 172 LYS A CA 1
ATOM 1359 C C . LYS A 1 172 ? -20.047 5.109 1.298 1 95.25 172 LYS A C 1
ATOM 1361 O O . LYS A 1 172 ? -20.922 5.949 1.505 1 95.25 172 LYS A O 1
ATOM 1366 N N . ASP A 1 173 ? -19.75 4.73 0.092 1 94.06 173 ASP A N 1
ATOM 1367 C CA . ASP A 1 173 ? -20.484 5.23 -1.072 1 94.06 173 ASP A CA 1
ATOM 1368 C C . ASP A 1 173 ? -21.578 4.254 -1.503 1 94.06 173 ASP A C 1
ATOM 1370 O O . ASP A 1 173 ? -21.906 3.32 -0.77 1 94.06 173 ASP A O 1
ATOM 1374 N N . GLU A 1 174 ? -22.203 4.473 -2.646 1 91.06 174 GLU A N 1
ATOM 1375 C CA . GLU A 1 174 ? -23.328 3.678 -3.113 1 91.06 174 GLU A CA 1
ATOM 1376 C C . GLU A 1 174 ? -22.906 2.252 -3.445 1 91.06 174 GLU A C 1
ATOM 1378 O O . GLU A 1 174 ? -23.734 1.334 -3.436 1 91.06 174 GLU A O 1
ATOM 1383 N N . ASN A 1 175 ? -21.688 2.104 -3.727 1 90.62 175 ASN A N 1
ATOM 1384 C CA . ASN A 1 175 ? -21.172 0.779 -4.055 1 90.62 175 ASN A CA 1
ATOM 1385 C C . ASN A 1 175 ? -20.594 0.08 -2.826 1 90.62 175 ASN A C 1
ATOM 1387 O O . ASN A 1 175 ? -19.891 -0.916 -2.951 1 90.62 175 ASN A O 1
ATOM 1391 N N . ASN A 1 176 ? -20.812 0.643 -1.64 1 94.31 176 ASN A N 1
ATOM 1392 C CA . ASN A 1 176 ? -20.297 0.124 -0.374 1 94.31 176 ASN A CA 1
ATOM 1393 C C . ASN A 1 176 ? -18.781 0.112 -0.346 1 94.31 176 ASN A C 1
ATOM 1395 O O . ASN A 1 176 ? -18.172 -0.855 0.114 1 94.31 176 ASN A O 1
ATOM 1399 N N . GLU A 1 177 ? -18.266 1.131 -0.886 1 95.75 177 GLU A N 1
ATOM 1400 C CA . GLU A 1 177 ? -16.812 1.299 -0.885 1 95.75 177 GLU A CA 1
ATOM 1401 C C . GLU A 1 177 ? -16.406 2.551 -0.116 1 95.75 177 GLU A C 1
ATOM 1403 O O . GLU A 1 177 ? -17.188 3.5 -0.003 1 95.75 177 GLU A O 1
ATOM 1408 N N . VAL A 1 178 ? -15.266 2.498 0.451 1 97.44 178 VAL A N 1
ATOM 1409 C CA . VAL A 1 178 ? -14.68 3.629 1.166 1 97.44 178 VAL A CA 1
ATOM 1410 C C . VAL A 1 178 ? -13.289 3.924 0.616 1 97.44 178 VAL A C 1
ATOM 1412 O O . VAL A 1 178 ? -12.453 3.023 0.517 1 97.44 178 VAL A O 1
ATOM 1415 N N . SER A 1 179 ? -13.078 5.152 0.186 1 97.94 179 SER A N 1
ATOM 1416 C CA . SER A 1 179 ? -11.766 5.594 -0.269 1 97.94 179 SER A CA 1
ATOM 1417 C C . SER A 1 179 ? -11.242 6.742 0.59 1 97.94 179 SER A C 1
ATOM 1419 O O . SER A 1 179 ? -11.883 7.785 0.702 1 97.94 179 SER A O 1
ATOM 1421 N N . ILE A 1 180 ? -10.094 6.547 1.164 1 98.62 180 ILE A N 1
ATOM 1422 C CA . ILE A 1 180 ? -9.516 7.527 2.076 1 98.62 180 ILE A CA 1
ATOM 1423 C C . ILE A 1 180 ? -8.102 7.891 1.612 1 98.62 180 ILE A C 1
ATOM 1425 O O . ILE A 1 180 ? -7.344 7.023 1.176 1 98.62 180 ILE A O 1
ATOM 1429 N N . TYR A 1 181 ? -7.781 9.148 1.723 1 98.62 181 TYR A N 1
ATOM 1430 C CA . TYR A 1 181 ? -6.48 9.672 1.324 1 98.62 181 TYR A CA 1
ATOM 1431 C C . TYR A 1 181 ? -5.871 10.516 2.436 1 98.62 181 TYR A C 1
ATOM 1433 O O . TYR A 1 181 ? -6.527 11.414 2.975 1 98.62 181 TYR A O 1
ATOM 1441 N N . ILE A 1 182 ? -4.68 10.219 2.807 1 98.81 182 ILE A N 1
ATOM 1442 C CA . ILE A 1 182 ? -3.934 11.102 3.701 1 98.81 182 ILE A CA 1
ATOM 1443 C C . ILE A 1 182 ? -2.719 11.664 2.971 1 98.81 182 ILE A C 1
ATOM 1445 O O . ILE A 1 182 ? -1.951 10.922 2.357 1 98.81 182 ILE A O 1
ATOM 1449 N N . MET A 1 183 ? -2.559 12.977 3.057 1 98.5 183 MET A N 1
ATOM 1450 C CA . MET A 1 183 ? -1.488 13.648 2.324 1 98.5 183 MET A CA 1
ATOM 1451 C C . MET A 1 183 ? -0.729 14.609 3.232 1 98.5 183 MET A C 1
ATOM 1453 O O . MET A 1 183 ? -1.331 15.281 4.07 1 98.5 183 MET A O 1
ATOM 1457 N N . SER A 1 184 ? 0.583 14.656 3.092 1 97.5 184 SER A N 1
ATOM 1458 C CA . SER A 1 184 ? 1.353 15.742 3.689 1 97.5 184 SER A CA 1
ATOM 1459 C C . SER A 1 184 ? 1.145 17.047 2.932 1 97.5 184 SER A C 1
ATOM 1461 O O . SER A 1 184 ? 0.527 17.062 1.864 1 97.5 184 SER A O 1
ATOM 1463 N N . ASP A 1 185 ? 1.638 18.109 3.469 1 94.94 185 ASP A N 1
ATOM 1464 C CA . ASP A 1 185 ? 1.455 19.406 2.82 1 94.94 185 ASP A CA 1
ATOM 1465 C C . ASP A 1 185 ? 2.168 19.453 1.471 1 94.94 185 ASP A C 1
ATOM 1467 O O . ASP A 1 185 ? 1.684 20.078 0.526 1 94.94 185 ASP A O 1
ATOM 1471 N N . GLY A 1 186 ? 3.277 18.75 1.351 1 95.69 186 GLY A N 1
ATOM 1472 C CA . GLY A 1 186 ? 3.979 18.688 0.078 1 95.69 186 GLY A CA 1
ATOM 1473 C C . GLY A 1 186 ? 3.174 18 -1.012 1 95.69 186 GLY A C 1
ATOM 1474 O O . GLY A 1 186 ? 3.484 18.141 -2.197 1 95.69 186 GLY A O 1
ATOM 1475 N N . ALA A 1 187 ? 2.195 17.266 -0.639 1 97.12 187 ALA A N 1
ATOM 1476 C CA . ALA A 1 187 ? 1.362 16.562 -1.607 1 97.12 187 ALA A CA 1
ATOM 1477 C C . ALA A 1 187 ? 0.041 17.297 -1.831 1 97.12 187 ALA A C 1
ATOM 1479 O O . ALA A 1 187 ? -0.335 17.578 -2.971 1 97.12 187 ALA A O 1
ATOM 1480 N N . HIS A 1 188 ? -0.631 17.625 -0.735 1 96.31 188 HIS A N 1
ATOM 1481 C CA . HIS A 1 188 ? -1.976 18.156 -0.917 1 96.31 188 HIS A CA 1
ATOM 1482 C C . HIS A 1 188 ? -1.934 19.562 -1.509 1 96.31 188 HIS A C 1
ATOM 1484 O O . HIS A 1 188 ? -2.924 20.031 -2.076 1 96.31 188 HIS A O 1
ATOM 1490 N N . HIS A 1 189 ? -0.837 20.234 -1.408 1 93.12 189 HIS A N 1
ATOM 1491 C CA . HIS A 1 189 ? -0.651 21.516 -2.092 1 93.12 189 HIS A CA 1
ATOM 1492 C C . HIS A 1 189 ? -0.924 21.391 -3.586 1 93.12 189 HIS A C 1
ATOM 1494 O O . HIS A 1 189 ? -1.601 22.234 -4.176 1 93.12 189 HIS A O 1
ATOM 1500 N N . PHE A 1 190 ? -0.411 20.344 -4.168 1 93 190 PHE A N 1
ATOM 1501 C CA . PHE A 1 190 ? -0.538 20.109 -5.605 1 93 190 PHE A CA 1
ATOM 1502 C C . PHE A 1 190 ? -1.931 19.594 -5.949 1 93 190 PHE A C 1
ATOM 1504 O O . PHE A 1 190 ? -2.441 19.859 -7.043 1 93 190 PHE A O 1
ATOM 1511 N N . TRP A 1 191 ? -2.521 18.891 -5.059 1 91.75 191 TRP A N 1
ATOM 1512 C CA . TRP A 1 191 ? -3.896 18.453 -5.25 1 91.75 191 TRP A CA 1
ATOM 1513 C C . TRP A 1 191 ? -4.863 19.625 -5.227 1 91.75 191 TRP A C 1
ATOM 1515 O O . TRP A 1 191 ? -5.707 19.766 -6.113 1 91.75 191 TRP A O 1
ATOM 1525 N N . GLU A 1 192 ? -4.676 20.453 -4.32 1 90.12 192 GLU A N 1
ATOM 1526 C CA . GLU A 1 192 ? -5.578 21.594 -4.129 1 90.12 192 GLU A CA 1
ATOM 1527 C C . GLU A 1 192 ? -5.508 22.562 -5.305 1 90.12 192 GLU A C 1
ATOM 1529 O O . GLU A 1 192 ? -6.508 23.172 -5.668 1 90.12 192 GLU A O 1
ATOM 1534 N N . HIS A 1 193 ? -4.445 22.672 -5.875 1 88.81 193 HIS A N 1
ATOM 1535 C CA . HIS A 1 193 ? -4.246 23.609 -6.98 1 88.81 193 HIS A CA 1
ATOM 1536 C C . HIS A 1 193 ? -5.062 23.188 -8.203 1 88.81 193 HIS A C 1
ATOM 1538 O O . HIS A 1 193 ? -5.527 24.047 -8.961 1 88.81 193 HIS A O 1
ATOM 1544 N N . ARG A 1 194 ? -5.168 21.938 -8.453 1 90.56 194 ARG A N 1
ATOM 1545 C CA . ARG A 1 194 ? -5.961 21.375 -9.547 1 90.56 194 ARG A CA 1
ATOM 1546 C C . ARG A 1 194 ? -6.723 20.141 -9.078 1 90.56 194 ARG A C 1
ATOM 1548 O O . ARG A 1 194 ? -6.402 19.016 -9.484 1 90.56 194 ARG A O 1
ATOM 1555 N N . PRO A 1 195 ? -7.801 20.406 -8.367 1 87 195 PRO A N 1
ATOM 1556 C CA . PRO A 1 195 ? -8.469 19.297 -7.668 1 87 195 PRO A CA 1
ATOM 1557 C C . PRO A 1 195 ? -9.375 18.484 -8.586 1 87 195 PRO A C 1
ATOM 1559 O O . PRO A 1 195 ? -10.367 17.906 -8.125 1 87 195 PRO A O 1
ATOM 1562 N N . ARG A 1 196 ? -9.148 18.438 -9.844 1 86.62 196 ARG A N 1
ATOM 1563 C CA . ARG A 1 196 ? -10.008 17.688 -10.76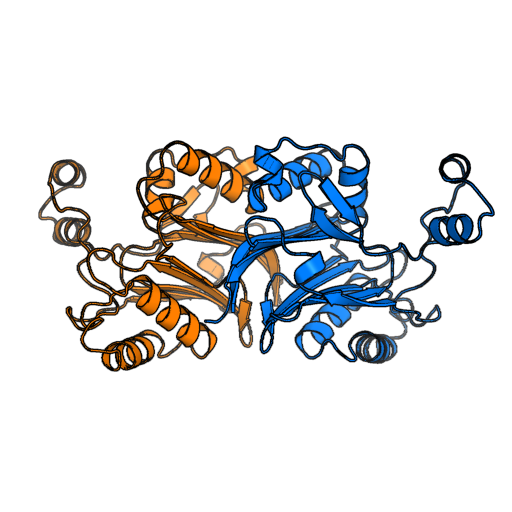6 1 86.62 196 ARG A CA 1
ATOM 1564 C C . ARG A 1 196 ? -9.203 16.625 -11.523 1 86.62 196 ARG A C 1
ATOM 1566 O O . ARG A 1 196 ? -8.156 16.938 -12.102 1 86.62 196 ARG A O 1
ATOM 1573 N N . PHE A 1 197 ? -9.648 15.445 -11.312 1 89.62 197 PHE A N 1
ATOM 1574 C CA . PHE A 1 197 ? -9.18 14.336 -12.125 1 89.62 197 PHE A CA 1
ATOM 1575 C C . PHE A 1 197 ? -10.328 13.688 -12.883 1 89.62 197 PHE A C 1
ATOM 1577 O O . PHE A 1 197 ? -11.5 13.922 -12.57 1 89.62 197 PHE A O 1
ATOM 1584 N N . SER A 1 198 ? -10.008 12.961 -13.945 1 91.81 198 SER A N 1
ATOM 1585 C CA . SER A 1 198 ? -11.031 12.211 -14.664 1 91.81 198 SER A CA 1
ATOM 1586 C C . SER A 1 198 ? -11.703 11.195 -13.742 1 91.81 198 SER A C 1
ATOM 1588 O O . SER A 1 198 ? -11.141 10.797 -12.727 1 91.81 198 SER A O 1
ATOM 1590 N N . GLU A 1 199 ? -12.859 10.812 -14.117 1 91.19 199 GLU A N 1
ATOM 1591 C CA . GLU A 1 199 ? -13.594 9.789 -13.367 1 91.19 199 GLU A CA 1
ATOM 1592 C C . GLU A 1 199 ? -12.805 8.492 -13.289 1 91.19 199 GLU A C 1
ATOM 1594 O O . GLU A 1 199 ? -12.797 7.82 -12.25 1 91.19 199 GLU A O 1
ATOM 1599 N N . LYS A 1 200 ? -12.172 8.172 -14.336 1 90.62 200 LYS A N 1
ATOM 1600 C CA . LYS A 1 200 ? -11.383 6.949 -14.391 1 90.62 200 LYS A CA 1
ATOM 1601 C C . LYS A 1 200 ? -10.234 6.992 -13.383 1 90.62 200 LYS A C 1
ATOM 1603 O O . LYS A 1 200 ? -9.945 5.996 -12.719 1 90.62 200 LYS A O 1
ATOM 1608 N N . THR A 1 201 ? -9.602 8.125 -13.32 1 93.75 201 THR A N 1
ATOM 1609 C CA . THR A 1 201 ? -8.5 8.305 -12.383 1 93.75 201 THR A CA 1
ATOM 1610 C C . THR A 1 201 ? -9 8.297 -10.945 1 93.75 201 THR A C 1
ATOM 1612 O O . THR A 1 201 ? -8.414 7.648 -10.078 1 93.75 201 THR A O 1
ATOM 1615 N N . MET A 1 202 ? -10.141 8.961 -10.75 1 93.06 202 MET A N 1
ATOM 1616 C CA . MET A 1 202 ? -10.68 9.086 -9.398 1 93.06 202 MET A CA 1
ATOM 1617 C C . MET A 1 202 ? -11.203 7.746 -8.898 1 93.06 202 MET A C 1
ATOM 1619 O O . MET A 1 202 ? -11.266 7.516 -7.688 1 93.06 202 MET A O 1
ATOM 1623 N N . ASN A 1 203 ? -11.492 6.844 -9.797 1 91.62 203 ASN A N 1
ATOM 1624 C CA . ASN A 1 203 ? -12.07 5.562 -9.406 1 91.62 203 ASN A CA 1
ATOM 1625 C C . ASN A 1 203 ? -10.984 4.516 -9.148 1 91.62 203 ASN A C 1
ATOM 1627 O O . ASN A 1 203 ? -11.297 3.363 -8.844 1 91.62 203 ASN A O 1
ATOM 1631 N N . SER A 1 204 ? -9.766 4.934 -9.227 1 94.69 204 SER A N 1
ATOM 1632 C CA . SER A 1 204 ? -8.633 4.051 -8.969 1 94.69 204 SER A CA 1
ATOM 1633 C C . SER A 1 204 ? -7.605 4.719 -8.055 1 94.69 204 SER A C 1
ATOM 1635 O O . SER A 1 204 ? -6.949 5.684 -8.453 1 94.69 204 SER A O 1
ATOM 1637 N N . ILE A 1 205 ? -7.359 4.047 -6.98 1 95.44 205 ILE A N 1
ATOM 1638 C CA . ILE A 1 205 ? -6.422 4.582 -5.996 1 95.44 205 ILE A CA 1
ATOM 1639 C C . ILE A 1 205 ? -5.023 4.652 -6.602 1 95.44 205 ILE A C 1
ATOM 1641 O O . ILE A 1 205 ? -4.27 5.594 -6.336 1 95.44 205 ILE A O 1
ATOM 1645 N N . VAL A 1 206 ? -4.684 3.662 -7.336 1 97.44 206 VAL A N 1
ATOM 1646 C CA . VAL A 1 206 ? -3.332 3.59 -7.887 1 97.44 206 VAL A CA 1
ATOM 1647 C C . VAL A 1 206 ? -3.168 4.629 -8.992 1 97.44 206 VAL A C 1
ATOM 1649 O O . VAL A 1 206 ? -2.119 5.266 -9.109 1 97.44 206 VAL A O 1
ATOM 1652 N N . LYS A 1 207 ? -4.191 4.809 -9.859 1 96.81 207 LYS A N 1
ATOM 1653 C CA . LYS A 1 207 ? -4.137 5.82 -10.914 1 96.81 207 LYS A CA 1
ATOM 1654 C C . LYS A 1 207 ? -4.09 7.227 -10.32 1 96.81 207 LYS A C 1
ATOM 1656 O O . LYS A 1 207 ? -3.32 8.07 -10.781 1 96.81 207 LYS A O 1
ATOM 1661 N N . PHE A 1 208 ? -4.945 7.43 -9.32 1 97.44 208 PHE A N 1
ATOM 1662 C CA . PHE A 1 208 ? -4.93 8.711 -8.633 1 97.44 208 PHE A CA 1
ATOM 1663 C C . PHE A 1 208 ? -3.537 9.031 -8.102 1 97.44 208 PHE A C 1
ATOM 1665 O O . PHE A 1 208 ? -3.012 10.125 -8.32 1 97.44 208 PHE A O 1
ATOM 1672 N N . SER A 1 209 ? -2.988 8.102 -7.379 1 98.12 209 SER A N 1
ATOM 1673 C CA . SER A 1 209 ? -1.699 8.289 -6.723 1 98.12 209 SER A CA 1
ATOM 1674 C C . SER A 1 209 ? -0.592 8.539 -7.738 1 98.12 209 SER A C 1
ATOM 1676 O O . SER A 1 209 ? 0.272 9.398 -7.527 1 98.12 209 SER A O 1
ATOM 1678 N N . ALA A 1 210 ? -0.626 7.805 -8.836 1 97.56 210 ALA A N 1
ATOM 1679 C CA . ALA A 1 210 ? 0.375 7.973 -9.891 1 97.56 210 ALA A CA 1
ATOM 1680 C C . ALA A 1 210 ? 0.276 9.359 -10.523 1 97.56 210 ALA A C 1
ATOM 1682 O O . ALA A 1 210 ? 1.295 10 -10.781 1 97.56 210 ALA A O 1
ATOM 1683 N N . THR A 1 211 ? -0.943 9.766 -10.805 1 96.5 211 THR A N 1
ATOM 1684 C CA . THR A 1 211 ? -1.167 11.07 -11.422 1 96.5 211 THR A CA 1
ATOM 1685 C C . THR A 1 211 ? -0.709 12.188 -10.492 1 96.5 211 THR A C 1
ATOM 1687 O O . THR A 1 211 ? -0.055 13.141 -10.93 1 96.5 211 THR A O 1
ATOM 1690 N N . LEU A 1 212 ? -1.09 12.07 -9.25 1 97.19 212 LEU A N 1
ATOM 1691 C CA . LEU A 1 212 ? -0.669 13.086 -8.289 1 97.19 212 LEU A CA 1
ATOM 1692 C C . LEU A 1 212 ? 0.85 13.109 -8.156 1 97.19 212 LEU A C 1
ATOM 1694 O O . LEU A 1 212 ? 1.454 14.188 -8.133 1 97.19 212 LEU A O 1
ATOM 1698 N N . GLN A 1 213 ? 1.452 11.969 -8.031 1 96.94 213 GLN A N 1
ATOM 1699 C CA . GLN A 1 213 ? 2.906 11.906 -7.941 1 96.94 213 GLN A CA 1
ATOM 1700 C C . GLN A 1 213 ? 3.562 12.609 -9.125 1 96.94 213 GLN A C 1
ATOM 1702 O O . GLN A 1 213 ? 4.527 13.359 -8.961 1 96.94 213 GLN A O 1
ATOM 1707 N N . LYS A 1 214 ? 3.078 12.32 -10.297 1 95.06 214 LYS A N 1
ATOM 1708 C CA . LYS A 1 214 ? 3.605 12.938 -11.516 1 95.06 214 LYS A CA 1
ATOM 1709 C C . LYS A 1 214 ? 3.525 14.461 -11.445 1 95.06 214 LYS A C 1
ATOM 1711 O O . LYS A 1 214 ? 4.469 15.156 -11.828 1 95.06 214 LYS A O 1
ATOM 1716 N N . ARG A 1 215 ? 2.406 14.891 -10.992 1 95.19 215 ARG A N 1
ATOM 1717 C CA . ARG A 1 215 ? 2.203 16.328 -10.852 1 95.19 215 ARG A CA 1
ATOM 1718 C C . ARG A 1 215 ? 3.219 16.938 -9.891 1 95.19 215 ARG A C 1
ATOM 1720 O O . ARG A 1 215 ? 3.793 17.984 -10.164 1 95.19 215 ARG A O 1
ATOM 1727 N N . ILE A 1 216 ? 3.488 16.312 -8.789 1 96.31 216 ILE A N 1
ATOM 1728 C CA . ILE A 1 216 ? 4.375 16.797 -7.746 1 96.31 216 ILE A CA 1
ATOM 1729 C C . ILE A 1 216 ? 5.816 16.797 -8.25 1 96.31 216 ILE A C 1
ATOM 1731 O O . ILE A 1 216 ? 6.562 17.75 -8.023 1 96.31 216 ILE A O 1
ATOM 1735 N N . GLU A 1 217 ? 6.156 15.797 -8.953 1 94.81 217 GLU A N 1
ATOM 1736 C CA . GLU A 1 217 ? 7.535 15.586 -9.391 1 94.81 217 GLU A CA 1
ATOM 1737 C C . GLU A 1 217 ? 7.988 16.688 -10.336 1 94.81 217 GLU A C 1
ATOM 1739 O O . GLU A 1 217 ? 9.188 16.906 -10.516 1 94.81 217 GLU A O 1
ATOM 1744 N N . LYS A 1 218 ? 7.098 17.344 -10.969 1 93.75 218 LYS A N 1
ATOM 1745 C CA . LYS A 1 218 ? 7.445 18.438 -11.875 1 93.75 218 LYS A CA 1
ATOM 1746 C C . LYS A 1 218 ? 8.117 19.578 -11.117 1 93.75 218 LYS A C 1
ATOM 1748 O O . LYS A 1 218 ? 9.023 20.234 -11.648 1 93.75 218 LYS A O 1
ATOM 1753 N N . SER A 1 219 ? 7.684 19.844 -9.922 1 94.06 219 SER A N 1
ATOM 1754 C CA . SER A 1 219 ? 8.25 20.906 -9.109 1 94.06 219 SER A CA 1
ATOM 1755 C C . SER A 1 219 ? 7.93 20.719 -7.633 1 94.06 219 SER A C 1
ATOM 1757 O O . SER A 1 219 ? 7.172 21.516 -7.055 1 94.06 219 SER A O 1
ATOM 1759 N N . PRO A 1 220 ? 8.602 19.781 -7.043 1 93.75 220 PRO A N 1
ATOM 1760 C CA . PRO A 1 220 ? 8.328 19.562 -5.621 1 93.75 220 PRO A CA 1
ATOM 1761 C C . PRO A 1 220 ? 8.719 20.766 -4.758 1 93.75 220 PRO A C 1
ATOM 1763 O O . PRO A 1 220 ? 9.773 21.359 -4.973 1 93.75 220 PRO A O 1
ATOM 1766 N N . ILE A 1 221 ? 7.965 21.125 -3.779 1 92.06 221 ILE A N 1
ATOM 1767 C CA . ILE A 1 221 ? 8.234 22.297 -2.949 1 92.06 221 ILE A CA 1
ATOM 1768 C C . ILE A 1 221 ? 8.602 21.859 -1.535 1 92.06 221 ILE A C 1
ATOM 1770 O O . ILE A 1 221 ? 9.117 22.641 -0.743 1 92.06 221 ILE A O 1
ATOM 1774 N N . ASP A 1 222 ? 8.344 20.656 -1.183 1 92.94 222 ASP A N 1
ATOM 1775 C CA . ASP A 1 222 ? 8.609 20.016 0.106 1 92.94 222 ASP A CA 1
ATOM 1776 C C . ASP A 1 222 ? 8.633 18.5 -0.025 1 92.94 222 ASP A C 1
ATOM 1778 O O . ASP A 1 222 ? 8.344 17.953 -1.093 1 92.94 222 ASP A O 1
ATOM 1782 N N . ASP A 1 223 ? 9.094 17.859 1.125 1 95.62 223 ASP A N 1
ATOM 1783 C CA . ASP A 1 223 ? 8.852 16.406 1.138 1 95.62 223 ASP A CA 1
ATOM 1784 C C . ASP A 1 223 ? 7.367 16.109 0.929 1 95.62 223 ASP A C 1
ATOM 1786 O O . ASP A 1 223 ? 6.504 16.875 1.366 1 95.62 223 ASP A O 1
ATOM 1790 N N . TYR A 1 224 ? 7.102 15.086 0.192 1 97.25 224 TYR A N 1
ATOM 1791 C CA . TYR A 1 224 ? 5.703 14.828 -0.131 1 97.25 224 TYR A CA 1
ATOM 1792 C C . TYR A 1 224 ? 5.359 13.352 0.074 1 97.25 224 TYR A C 1
ATOM 1794 O O . TYR A 1 224 ? 6.137 12.469 -0.297 1 97.25 224 TYR A O 1
ATOM 1802 N N . SER A 1 225 ? 4.258 13.109 0.708 1 98.38 225 SER A N 1
ATOM 1803 C CA . SER A 1 225 ? 3.82 11.766 1.074 1 98.38 225 SER A CA 1
ATOM 1804 C C . SER A 1 225 ? 2.318 11.602 0.86 1 98.38 225 SER A C 1
ATOM 1806 O O . SER A 1 225 ? 1.552 12.547 1.026 1 98.38 225 SER A O 1
ATOM 1808 N N . LEU A 1 226 ? 1.939 10.477 0.437 1 98.62 226 LEU A N 1
ATOM 1809 C CA . LEU A 1 226 ? 0.547 10.086 0.253 1 98.62 226 LEU A CA 1
ATOM 1810 C C . LEU A 1 226 ? 0.322 8.648 0.725 1 98.62 226 LEU A C 1
ATOM 1812 O O . LEU A 1 226 ? 1.146 7.77 0.468 1 98.62 226 LEU A O 1
ATOM 1816 N N . VAL A 1 227 ? -0.738 8.406 1.46 1 98.69 227 VAL A N 1
ATOM 1817 C CA . VAL A 1 227 ? -1.294 7.086 1.723 1 98.69 227 VAL A CA 1
ATOM 1818 C C . VAL A 1 227 ? -2.762 7.051 1.307 1 98.69 227 VAL A C 1
ATOM 1820 O O . VAL A 1 227 ? -3.582 7.801 1.838 1 98.69 227 VAL A O 1
ATOM 1823 N N . ALA A 1 228 ? -3.057 6.277 0.361 1 98.62 228 ALA A N 1
ATOM 1824 C CA . ALA A 1 228 ? -4.414 6.125 -0.152 1 98.62 228 ALA A CA 1
ATOM 1825 C C . ALA A 1 228 ? -4.891 4.68 -0.025 1 98.62 228 ALA A C 1
ATOM 1827 O O . ALA A 1 228 ? -4.133 3.744 -0.297 1 98.62 228 ALA A O 1
ATOM 1828 N N . VAL A 1 229 ? -6.129 4.516 0.424 1 98.38 229 VAL A N 1
ATOM 1829 C CA . VAL A 1 229 ? -6.656 3.174 0.649 1 98.38 229 VAL A CA 1
ATOM 1830 C C . VAL A 1 229 ? -8.102 3.094 0.161 1 98.38 229 VAL A C 1
ATOM 1832 O O . VAL A 1 229 ? -8.852 4.066 0.272 1 98.38 229 VAL A O 1
ATOM 1835 N N . GLN A 1 230 ? -8.445 1.995 -0.384 1 97.94 230 GLN A N 1
ATOM 1836 C CA . GLN A 1 230 ? -9.805 1.701 -0.839 1 97.94 230 GLN A CA 1
ATOM 1837 C C . GLN A 1 230 ? -10.289 0.365 -0.285 1 97.94 230 GLN A C 1
ATOM 1839 O O . GLN A 1 230 ? -9.609 -0.652 -0.41 1 97.94 230 GLN A O 1
ATOM 1844 N N . PHE A 1 231 ? -11.445 0.39 0.3 1 97.12 231 PHE A N 1
ATOM 1845 C CA . PHE A 1 231 ? -12.016 -0.801 0.922 1 97.12 231 PHE A CA 1
ATOM 1846 C C . PHE A 1 231 ? -13.398 -1.104 0.354 1 97.12 231 PHE A C 1
ATOM 1848 O O . PHE A 1 231 ? -14.125 -0.19 -0.032 1 97.12 231 PHE A O 1
ATOM 1855 N N . LYS A 1 232 ? -13.719 -2.375 0.293 1 95 232 LYS A N 1
ATOM 1856 C CA . LYS A 1 232 ? -15.086 -2.844 0.105 1 95 232 LYS A CA 1
ATOM 1857 C C . LYS A 1 232 ? -15.711 -3.256 1.434 1 95 232 LYS A C 1
ATOM 1859 O O . LYS A 1 232 ? -15.109 -4 2.207 1 95 232 LYS A O 1
ATOM 1864 N N . ILE A 1 233 ? -16.859 -2.734 1.694 1 94.5 233 ILE A N 1
ATOM 1865 C CA . ILE A 1 233 ? -17.562 -3.02 2.947 1 94.5 233 ILE A CA 1
ATOM 1866 C C . ILE A 1 233 ? -18.656 -4.055 2.707 1 94.5 233 ILE A C 1
ATOM 1868 O O . ILE A 1 233 ? -19.547 -3.836 1.888 1 94.5 233 ILE A O 1
ATOM 1872 N N . SER A 1 234 ? -18.516 -5.23 3.211 1 85.88 234 SER A N 1
ATOM 1873 C CA . SER A 1 234 ? -19.547 -6.254 3.072 1 85.88 234 SER A CA 1
ATOM 1874 C C . SER A 1 234 ? -20.422 -6.32 4.312 1 85.88 234 SER A C 1
ATOM 1876 O O . SER A 1 234 ? -19.953 -6.09 5.43 1 85.88 234 SER A O 1
ATOM 1878 N N . GLU A 1 235 ? -21.812 -6.336 4.062 1 70.19 235 GLU A N 1
ATOM 1879 C CA . GLU A 1 235 ? -22.75 -6.438 5.172 1 70.19 235 GLU A CA 1
ATOM 1880 C C . GLU A 1 235 ? -22.641 -7.793 5.867 1 70.19 235 GLU A C 1
ATOM 1882 O O . GLU A 1 235 ? -22.375 -8.805 5.227 1 70.19 235 GLU A O 1
ATOM 1887 N N . THR A 1 236 ? -21.938 -7.941 7.008 1 55.38 236 THR A N 1
ATOM 1888 C CA . THR A 1 236 ? -22 -9.188 7.766 1 55.38 236 THR A CA 1
ATOM 1889 C C . THR A 1 236 ? -23.406 -9.781 7.719 1 55.38 236 THR A C 1
ATOM 1891 O O . THR A 1 236 ? -24.391 -9.102 8.039 1 55.38 236 THR A O 1
ATOM 1894 N N . GLU A 1 237 ? -23.703 -10.82 6.867 1 40.59 237 GLU A N 1
ATOM 1895 C CA . GLU A 1 237 ? -24.922 -11.539 7.199 1 40.59 237 GLU A CA 1
ATOM 1896 C C . GLU A 1 237 ? -24.906 -12.031 8.648 1 40.59 237 GLU A C 1
ATOM 1898 O O . GLU A 1 237 ? -23.844 -12.383 9.172 1 40.59 237 GLU A O 1
ATOM 1903 N N . MET B 1 1 ? 18.781 -0.898 8.211 1 87.81 1 MET B N 1
ATOM 1904 C CA . MET B 1 1 ? 17.359 -0.677 8.43 1 87.81 1 MET B CA 1
ATOM 1905 C C . MET B 1 1 ? 16.609 -0.621 7.105 1 87.81 1 MET B C 1
ATOM 1907 O O . MET B 1 1 ? 17.156 -0.188 6.09 1 87.81 1 MET B O 1
ATOM 1911 N N . ILE B 1 2 ? 15.461 -1.229 7.066 1 93.19 2 ILE B N 1
ATOM 1912 C CA . ILE B 1 2 ? 14.641 -1.207 5.859 1 93.19 2 ILE B CA 1
ATOM 1913 C C . ILE B 1 2 ? 13.5 -0.208 6.027 1 93.19 2 ILE B C 1
ATOM 1915 O O . ILE B 1 2 ? 12.766 -0.258 7.016 1 93.19 2 ILE B O 1
ATOM 1919 N N . ASN B 1 3 ? 13.406 0.703 5.098 1 92 3 ASN B N 1
ATOM 1920 C CA . ASN B 1 3 ? 12.375 1.735 5.133 1 92 3 ASN B CA 1
ATOM 1921 C C . ASN B 1 3 ? 11.477 1.67 3.902 1 92 3 ASN B C 1
ATOM 1923 O O . ASN B 1 3 ? 11.961 1.751 2.77 1 92 3 ASN B O 1
ATOM 1927 N N . LEU B 1 4 ? 10.25 1.506 4.109 1 95.06 4 LEU B N 1
ATOM 1928 C CA . LEU B 1 4 ? 9.305 1.487 3 1 95.06 4 LEU B CA 1
ATOM 1929 C C . LEU B 1 4 ? 9.203 2.863 2.348 1 95.06 4 LEU B C 1
ATOM 1931 O O . LEU B 1 4 ? 8.914 3.854 3.023 1 95.06 4 LEU B O 1
ATOM 1935 N N . ILE B 1 5 ? 9.359 2.918 1.009 1 95.06 5 ILE B N 1
ATOM 1936 C CA . ILE B 1 5 ? 9.336 4.168 0.258 1 95.06 5 ILE B CA 1
ATOM 1937 C C . ILE B 1 5 ? 8 4.312 -0.466 1 95.06 5 ILE B C 1
ATOM 1939 O O . ILE B 1 5 ? 7.457 5.414 -0.564 1 95.06 5 ILE B O 1
ATOM 1943 N N . ALA B 1 6 ? 7.59 3.229 -1.021 1 97.75 6 ALA B N 1
ATOM 1944 C CA . ALA B 1 6 ? 6.348 3.221 -1.793 1 97.75 6 ALA B CA 1
ATOM 1945 C C . ALA B 1 6 ? 5.738 1.823 -1.835 1 97.75 6 ALA B C 1
ATOM 1947 O O . ALA B 1 6 ? 6.449 0.823 -1.713 1 97.75 6 ALA B O 1
ATOM 1948 N N . SER B 1 7 ? 4.492 1.76 -1.959 1 98.25 7 SER B N 1
ATOM 1949 C CA . SER B 1 7 ? 3.764 0.507 -2.125 1 98.25 7 SER B CA 1
ATOM 1950 C C . SER B 1 7 ? 2.492 0.713 -2.941 1 98.25 7 SER B C 1
ATOM 1952 O O . SER B 1 7 ? 1.949 1.818 -2.986 1 98.25 7 SER B O 1
ATOM 1954 N N . ALA B 1 8 ? 2.117 -0.231 -3.623 1 98.5 8 ALA B N 1
ATOM 1955 C CA . ALA B 1 8 ? 0.859 -0.26 -4.367 1 98.5 8 ALA B CA 1
ATOM 1956 C C . ALA B 1 8 ? 0.279 -1.671 -4.406 1 98.5 8 ALA B C 1
ATOM 1958 O O . ALA B 1 8 ? 1.016 -2.648 -4.551 1 98.5 8 ALA B O 1
ATOM 1959 N N . SER B 1 9 ? -0.952 -1.749 -4.195 1 98.38 9 SER B N 1
ATOM 1960 C CA . SER B 1 9 ? -1.642 -3.029 -4.312 1 98.38 9 SER B CA 1
ATOM 1961 C C . SER B 1 9 ? -3.055 -2.85 -4.859 1 98.38 9 SER B C 1
ATOM 1963 O O . SER B 1 9 ? -3.689 -1.82 -4.621 1 98.38 9 SER B O 1
ATOM 1965 N N . PHE B 1 10 ? -3.486 -3.77 -5.625 1 98.19 10 PHE B N 1
ATOM 1966 C CA . PHE B 1 10 ? -4.879 -3.844 -6.047 1 98.19 10 PHE B CA 1
ATOM 1967 C C . PHE B 1 10 ? -5.297 -5.289 -6.285 1 98.19 10 PHE B C 1
ATOM 1969 O O . PHE B 1 10 ? -4.461 -6.137 -6.598 1 98.19 10 PHE B O 1
ATOM 1976 N N . SER B 1 11 ? -6.527 -5.586 -6.129 1 97.56 11 SER B N 1
ATOM 1977 C CA . SER B 1 11 ? -7.148 -6.871 -6.422 1 97.56 11 SER B CA 1
ATOM 1978 C C . SER B 1 11 ? -8.586 -6.691 -6.914 1 97.56 11 SER B C 1
ATOM 1980 O O . SER B 1 11 ? -9.445 -6.215 -6.172 1 97.56 11 SER B O 1
ATOM 1982 N N . PHE B 1 12 ? -8.781 -7.059 -8.172 1 96.19 12 PHE B N 1
ATOM 1983 C CA . PHE B 1 12 ? -10.086 -6.867 -8.781 1 96.19 12 PHE B CA 1
ATOM 1984 C C . PHE B 1 12 ? -10.562 -8.148 -9.461 1 96.19 12 PHE B C 1
ATOM 1986 O O . PHE B 1 12 ? -9.742 -8.969 -9.883 1 96.19 12 PHE B O 1
ATOM 1993 N N . PRO B 1 13 ? -11.891 -8.312 -9.492 1 94.19 13 PRO B N 1
ATOM 1994 C CA . PRO B 1 13 ? -12.422 -9.445 -10.25 1 94.19 13 PRO B CA 1
ATOM 1995 C C . PRO B 1 13 ? -12.367 -9.227 -11.758 1 94.19 13 PRO B C 1
ATOM 1997 O O . PRO B 1 13 ? -12.227 -8.086 -12.211 1 94.19 13 PRO B O 1
ATOM 2000 N N . LYS B 1 14 ? -12.477 -10.297 -12.422 1 92.06 14 LYS B N 1
ATOM 2001 C CA . LYS B 1 14 ? -12.539 -10.219 -13.883 1 92.06 14 LYS B CA 1
ATOM 2002 C C . LYS B 1 14 ? -13.711 -9.359 -14.336 1 92.06 14 LYS B C 1
ATOM 2004 O O . LYS B 1 14 ? -13.555 -8.469 -15.172 1 92.06 14 LYS B O 1
ATOM 2009 N N . GLU B 1 15 ? -14.812 -9.734 -13.742 1 88.25 15 GLU B N 1
ATOM 2010 C CA . GLU B 1 15 ? -16.047 -9 -13.969 1 88.25 15 GLU B CA 1
ATOM 2011 C C . GLU B 1 15 ? -16.641 -8.5 -12.656 1 88.25 15 GLU B C 1
ATOM 2013 O O . GLU B 1 15 ? -16.656 -9.227 -11.664 1 88.25 15 GLU B O 1
ATOM 2018 N N . GLN B 1 16 ? -17.156 -7.383 -12.711 1 79.5 16 GLN B N 1
ATOM 2019 C CA . GLN B 1 16 ? -17.641 -6.723 -11.508 1 79.5 16 GLN B CA 1
ATOM 2020 C C . GLN B 1 16 ? -18.75 -7.535 -10.844 1 79.5 16 GLN B C 1
ATOM 2022 O O . GLN B 1 16 ? -18.922 -7.496 -9.625 1 79.5 16 GLN B O 1
ATOM 2027 N N . ILE B 1 17 ? -19.406 -8.25 -11.609 1 75.69 17 ILE B N 1
ATOM 2028 C CA . ILE B 1 17 ? -20.547 -9 -11.094 1 75.69 17 ILE B CA 1
ATOM 2029 C C . ILE B 1 17 ? -20.078 -10.289 -10.438 1 75.69 17 ILE B C 1
ATOM 2031 O O . ILE B 1 17 ? -20.766 -10.859 -9.594 1 75.69 17 ILE B O 1
ATOM 2035 N N . ARG B 1 18 ? -18.891 -10.695 -10.75 1 82.5 18 ARG B N 1
ATOM 2036 C CA . ARG B 1 18 ? -18.359 -11.945 -10.219 1 82.5 18 ARG B CA 1
ATOM 2037 C C . ARG B 1 18 ? -17.578 -11.695 -8.93 1 82.5 18 ARG B C 1
ATOM 2039 O O . ARG B 1 18 ? -17.016 -10.617 -8.734 1 82.5 18 ARG B O 1
ATOM 2046 N N . GLN B 1 19 ? -17.578 -12.688 -8.125 1 86.06 19 GLN B N 1
ATOM 2047 C CA . GLN B 1 19 ? -16.812 -12.617 -6.891 1 86.06 19 GLN B CA 1
ATOM 2048 C C . GLN B 1 19 ? -15.312 -12.734 -7.172 1 86.06 19 GLN B C 1
ATOM 2050 O O . GLN B 1 19 ? -14.883 -13.594 -7.945 1 86.06 19 GLN B O 1
ATOM 2055 N N . ASN B 1 20 ? -14.555 -11.875 -6.629 1 90.38 20 ASN B N 1
ATOM 2056 C CA . ASN B 1 20 ? -13.102 -11.961 -6.711 1 90.38 20 ASN B CA 1
ATOM 2057 C C . ASN B 1 20 ? -12.562 -13.141 -5.895 1 90.38 20 ASN B C 1
ATOM 2059 O O . ASN B 1 20 ? -12.828 -13.234 -4.695 1 90.38 20 ASN B O 1
ATOM 2063 N N . GLN B 1 21 ? -11.836 -13.945 -6.492 1 93.25 21 GLN B N 1
ATOM 2064 C CA . GLN B 1 21 ? -11.32 -15.117 -5.789 1 93.25 21 GLN B CA 1
ATOM 2065 C C . GLN B 1 21 ? -9.859 -14.914 -5.395 1 93.25 21 GLN B C 1
ATOM 2067 O O . GLN B 1 21 ? -9.25 -15.789 -4.773 1 93.25 21 GLN B O 1
ATOM 2072 N N . ASP B 1 22 ? -9.289 -13.766 -5.777 1 96 22 ASP B N 1
ATOM 2073 C CA . ASP B 1 22 ? -7.957 -13.383 -5.32 1 96 22 ASP B CA 1
ATOM 2074 C C . ASP B 1 22 ? -8.016 -12.719 -3.947 1 96 22 ASP B C 1
ATOM 2076 O O . ASP B 1 22 ? -8.992 -12.031 -3.627 1 96 22 ASP B O 1
ATOM 2080 N N . HIS B 1 23 ? -7.004 -12.93 -3.199 1 96.38 23 HIS B N 1
ATOM 2081 C CA . HIS B 1 23 ? -6.77 -12.164 -1.978 1 96.38 23 HIS B CA 1
ATOM 2082 C C . HIS B 1 23 ? -5.32 -11.695 -1.89 1 96.38 23 HIS B C 1
ATOM 2084 O O . HIS B 1 23 ? -4.422 -12.336 -2.438 1 96.38 23 HIS B O 1
ATOM 2090 N N . ILE B 1 24 ? -5.164 -10.57 -1.24 1 97.69 24 ILE B N 1
ATOM 2091 C CA . ILE B 1 24 ? -3.814 -10.023 -1.157 1 97.69 24 ILE B CA 1
ATOM 2092 C C . ILE B 1 24 ? -3.5 -9.641 0.288 1 97.69 24 ILE B C 1
ATOM 2094 O O . ILE B 1 24 ? -4.41 -9.43 1.092 1 97.69 24 ILE B O 1
ATOM 2098 N N . LEU B 1 25 ? -2.311 -9.68 0.618 1 96.62 25 LEU B N 1
ATOM 2099 C CA . LEU B 1 25 ? -1.738 -9.031 1.793 1 96.62 25 LEU B CA 1
ATOM 2100 C C . LEU B 1 25 ? -0.831 -7.875 1.386 1 96.62 25 LEU B C 1
ATOM 2102 O O . LEU B 1 25 ? 0.3 -8.094 0.944 1 96.62 25 LEU B O 1
ATOM 2106 N N . SER B 1 26 ? -1.401 -6.699 1.542 1 96.12 26 SER B N 1
ATOM 2107 C CA . SER B 1 26 ? -0.577 -5.531 1.249 1 96.12 26 SER B CA 1
ATOM 2108 C C . SER B 1 26 ? 0.639 -5.469 2.168 1 96.12 26 SER B C 1
ATOM 2110 O O . SER B 1 26 ? 0.688 -6.16 3.189 1 96.12 26 SER B O 1
ATOM 2112 N N . CYS B 1 27 ? 1.596 -4.66 1.828 1 95 27 CYS B N 1
ATOM 2113 C CA . CYS B 1 27 ? 2.838 -4.574 2.588 1 95 27 CYS B CA 1
ATOM 2114 C C . CYS B 1 27 ? 2.557 -4.301 4.062 1 95 27 CYS B C 1
ATOM 2116 O O . CYS B 1 27 ? 2.092 -3.215 4.418 1 95 27 CYS B O 1
ATOM 2118 N N . THR B 1 28 ? 2.895 -5.316 4.918 1 92 28 THR B N 1
ATOM 2119 C CA . THR B 1 28 ? 2.584 -5.23 6.34 1 92 28 THR B CA 1
ATOM 2120 C C . THR B 1 28 ? 3.816 -5.547 7.184 1 92 28 THR B C 1
ATOM 2122 O O . THR B 1 28 ? 4.559 -6.484 6.883 1 92 28 THR B O 1
ATOM 2125 N N . LYS B 1 29 ? 3.961 -4.734 8.219 1 89.62 29 LYS B N 1
ATOM 2126 C CA . LYS B 1 29 ? 5.074 -5.012 9.125 1 89.62 29 LYS B CA 1
ATOM 2127 C C . LYS B 1 29 ? 4.875 -6.336 9.859 1 89.62 29 LYS B C 1
ATOM 2129 O O . LYS B 1 29 ? 3.766 -6.648 10.297 1 89.62 29 LYS B O 1
ATOM 2134 N N . HIS B 1 30 ? 5.832 -7.113 9.914 1 89.94 30 HIS B N 1
ATOM 2135 C CA . HIS B 1 30 ? 5.855 -8.391 10.617 1 89.94 30 HIS B CA 1
ATOM 2136 C C . HIS B 1 30 ? 7.199 -8.625 11.297 1 89.94 30 HIS B C 1
ATOM 2138 O O . HIS B 1 30 ? 8.203 -8.891 10.625 1 89.94 30 HIS B O 1
ATOM 2144 N N . ASN B 1 31 ? 7.168 -8.555 12.617 1 87.81 31 ASN B N 1
ATOM 2145 C CA . ASN B 1 31 ? 8.398 -8.648 13.391 1 87.81 31 ASN B CA 1
ATOM 2146 C C . ASN B 1 31 ? 9.445 -7.641 12.906 1 87.81 31 ASN B C 1
ATOM 2148 O O . ASN B 1 31 ? 9.195 -6.434 12.906 1 87.81 31 ASN B O 1
ATOM 2152 N N . ASN B 1 32 ? 10.562 -8.156 12.414 1 87.25 32 ASN B N 1
ATOM 2153 C CA . ASN B 1 32 ? 11.641 -7.25 12.023 1 87.25 32 ASN B CA 1
ATOM 2154 C C . ASN B 1 32 ? 11.672 -7.047 10.516 1 87.25 32 ASN B C 1
ATOM 2156 O O . ASN B 1 32 ? 12.695 -6.637 9.961 1 87.25 32 ASN B O 1
ATOM 2160 N N . GLY B 1 33 ? 10.531 -7.34 9.906 1 94.06 33 GLY B N 1
ATOM 2161 C CA . GLY B 1 33 ? 10.492 -7.195 8.453 1 94.06 33 GLY B CA 1
ATOM 2162 C C . GLY B 1 33 ? 9.117 -6.84 7.93 1 94.06 33 GLY B C 1
ATOM 2163 O O . GLY B 1 33 ? 8.289 -6.301 8.664 1 94.06 33 GLY B O 1
ATOM 2164 N N . TYR B 1 34 ? 8.984 -7 6.648 1 96.12 34 TYR B N 1
ATOM 2165 C CA . TYR B 1 34 ? 7.727 -6.699 5.965 1 96.12 34 TYR B CA 1
ATOM 2166 C C . TYR B 1 34 ? 7.211 -7.922 5.211 1 96.12 34 TYR B C 1
ATOM 2168 O O . TYR B 1 34 ? 7.988 -8.641 4.57 1 96.12 34 TYR B O 1
ATOM 2176 N N . LEU B 1 35 ? 5.957 -8.172 5.363 1 96.94 35 LEU B N 1
ATOM 2177 C CA . LEU B 1 35 ? 5.281 -9.305 4.734 1 96.94 35 LEU B CA 1
ATOM 2178 C C . LEU B 1 35 ? 4.277 -8.828 3.691 1 96.94 35 LEU B C 1
ATOM 2180 O O . LEU B 1 35 ? 3.547 -7.863 3.92 1 96.94 35 LEU B O 1
ATOM 2184 N N . PHE B 1 36 ? 4.246 -9.453 2.518 1 98.19 36 PHE B N 1
ATOM 2185 C CA . PHE B 1 36 ? 3.291 -9.164 1.451 1 98.19 36 PHE B CA 1
ATOM 2186 C C . PHE B 1 36 ? 3.039 -10.398 0.6 1 98.19 36 PHE B C 1
ATOM 2188 O O . PHE B 1 36 ? 3.893 -11.289 0.516 1 98.19 36 PHE B O 1
ATOM 2195 N N . ALA B 1 37 ? 1.844 -10.461 -0.081 1 98.56 37 ALA B N 1
ATOM 2196 C CA . ALA B 1 37 ? 1.502 -11.734 -0.715 1 98.56 37 ALA B CA 1
ATOM 2197 C C . ALA B 1 37 ? 0.33 -11.57 -1.678 1 98.56 37 ALA B C 1
ATOM 2199 O O . ALA B 1 37 ? -0.405 -10.578 -1.607 1 98.56 37 ALA B O 1
ATOM 2200 N N . VAL B 1 38 ? 0.227 -12.453 -2.533 1 98.62 38 VAL B N 1
ATOM 2201 C CA . VAL B 1 38 ? -0.931 -12.648 -3.4 1 98.62 38 VAL B CA 1
ATOM 2202 C C . VAL B 1 38 ? -1.356 -14.117 -3.373 1 98.62 38 VAL B C 1
ATOM 2204 O O . VAL B 1 38 ? -0.514 -15.016 -3.441 1 98.62 38 VAL B O 1
ATOM 2207 N N . ALA B 1 39 ? -2.588 -14.383 -3.189 1 98.06 39 ALA B N 1
ATOM 2208 C CA . ALA B 1 39 ? -3.197 -15.703 -3.305 1 98.06 39 ALA B CA 1
ATOM 2209 C C . ALA B 1 39 ? -4.297 -15.711 -4.363 1 98.06 39 ALA B C 1
ATOM 2211 O O . ALA B 1 39 ? -5.184 -14.859 -4.352 1 98.06 39 ALA B O 1
ATOM 2212 N N . ASP B 1 40 ? -4.211 -16.594 -5.234 1 95.88 40 ASP B N 1
ATOM 2213 C CA . ASP B 1 40 ? -5.191 -16.75 -6.301 1 95.88 40 ASP B CA 1
ATOM 2214 C C . ASP B 1 40 ? -6.039 -18 -6.09 1 95.88 40 ASP B C 1
ATOM 2216 O O . ASP B 1 40 ? -5.555 -19.125 -6.262 1 95.88 40 ASP B O 1
ATOM 2220 N N . GLY B 1 41 ? -7.312 -17.734 -5.789 1 93.81 41 GLY B N 1
ATOM 2221 C CA . GLY B 1 41 ? -8.219 -18.859 -5.668 1 93.81 41 GLY B CA 1
ATOM 2222 C C . GLY B 1 41 ? -8.469 -19.578 -6.98 1 93.81 41 GLY B C 1
ATOM 2223 O O . GLY B 1 41 ? -8.703 -18.938 -8.008 1 93.81 41 GLY B O 1
ATOM 2224 N N . VAL B 1 42 ? -8.273 -20.875 -6.988 1 81.81 42 VAL B N 1
ATOM 2225 C CA . VAL B 1 42 ? -8.445 -21.656 -8.211 1 81.81 42 VAL B CA 1
ATOM 2226 C C . VAL B 1 42 ? -9.922 -21.969 -8.422 1 81.81 42 VAL B C 1
ATOM 2228 O O . VAL B 1 42 ? -10.594 -22.453 -7.516 1 81.81 42 VAL B O 1
ATOM 2231 N N . GLY B 1 43 ? -10.352 -21.359 -9.555 1 67.25 43 GLY B N 1
ATOM 2232 C CA . GLY B 1 43 ? -11.727 -21.406 -10.008 1 67.25 43 GLY B CA 1
ATOM 2233 C C . GLY B 1 43 ? -12.18 -22.812 -10.375 1 67.25 43 GLY B C 1
ATOM 2234 O O . GLY B 1 43 ? -11.383 -23.75 -10.359 1 67.25 43 GLY B O 1
ATOM 2235 N N . GLY B 1 44 ? -13.414 -23.109 -10.539 1 57.25 44 GLY B N 1
ATOM 2236 C CA . GLY B 1 44 ? -14.094 -24.297 -11 1 57.25 44 GLY B CA 1
ATOM 2237 C C . GLY B 1 44 ? -14.828 -25.031 -9.898 1 57.25 44 GLY B C 1
ATOM 2238 O O . GLY B 1 44 ? -15.742 -25.812 -10.164 1 57.25 44 GLY B O 1
ATOM 2239 N N . TYR B 1 45 ? -14.297 -24.734 -8.812 1 57.69 45 TYR B N 1
ATOM 2240 C CA . TYR B 1 45 ? -14.961 -25.391 -7.691 1 57.69 45 TYR B CA 1
ATOM 2241 C C . TYR B 1 45 ? -15.469 -24.359 -6.684 1 57.69 45 TYR B C 1
ATOM 2243 O O . TYR B 1 45 ? -14.992 -23.234 -6.648 1 57.69 45 TYR B O 1
ATOM 2251 N N . LYS B 1 46 ? -16.484 -24.641 -6.062 1 74 46 LYS B N 1
ATOM 2252 C CA . LYS B 1 46 ? -17 -23.828 -4.961 1 74 46 LYS B CA 1
ATOM 2253 C C . LYS B 1 46 ? -15.93 -23.625 -3.885 1 74 46 LYS B C 1
ATOM 2255 O O . LYS B 1 46 ? -15.266 -24.594 -3.484 1 74 46 LYS B O 1
ATOM 2260 N N . GLY B 1 47 ? -15.469 -22.297 -3.641 1 86.69 47 GLY B N 1
ATOM 2261 C CA . GLY B 1 47 ? -14.688 -22.094 -2.43 1 86.69 47 GLY B CA 1
ATOM 2262 C C . GLY B 1 47 ? -13.344 -21.438 -2.689 1 86.69 47 GLY B C 1
ATOM 2263 O O . GLY B 1 47 ? -12.523 -21.312 -1.779 1 86.69 47 GLY B O 1
ATOM 2264 N N . GLY B 1 48 ? -13 -21.156 -3.971 1 89.75 48 GLY B N 1
ATOM 2265 C CA . GLY B 1 48 ? -11.727 -20.5 -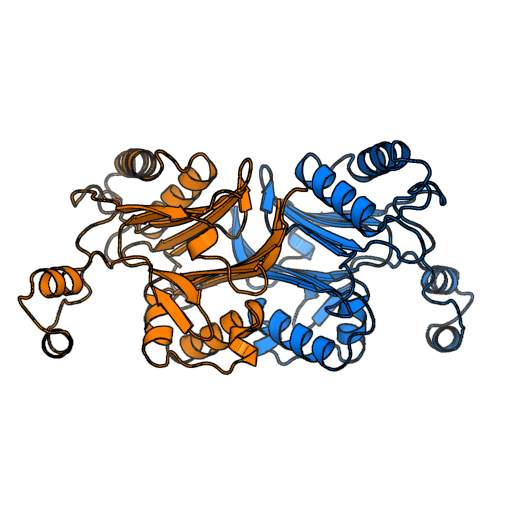4.25 1 89.75 48 GLY B CA 1
ATOM 2266 C C . GLY B 1 48 ? -11.508 -19.25 -3.408 1 89.75 48 GLY B C 1
ATOM 2267 O O . GLY B 1 48 ? -10.414 -19.047 -2.873 1 89.75 48 GLY B O 1
ATOM 2268 N N . GLU B 1 49 ? -12.492 -18.547 -3.301 1 91.38 49 GLU B N 1
ATOM 2269 C CA . GLU B 1 49 ? -12.438 -17.328 -2.498 1 91.38 49 GLU B CA 1
ATOM 2270 C C . GLU B 1 49 ? -12.156 -17.656 -1.033 1 91.38 49 GLU B C 1
ATOM 2272 O O . GLU B 1 49 ? -11.352 -16.969 -0.391 1 91.38 49 GLU B O 1
ATOM 2277 N N . ILE B 1 50 ? -12.727 -18.625 -0.552 1 92.81 50 ILE B N 1
ATOM 2278 C CA . ILE B 1 50 ? -12.555 -19.031 0.84 1 92.81 50 ILE B CA 1
ATOM 2279 C C . ILE B 1 50 ? -11.125 -19.516 1.064 1 92.81 50 ILE B C 1
ATOM 2281 O O . ILE B 1 50 ? -10.484 -19.156 2.053 1 92.81 50 ILE B O 1
ATOM 2285 N N . ALA B 1 51 ? -10.68 -20.312 0.171 1 94.44 51 ALA B N 1
ATOM 2286 C CA . ALA B 1 51 ? -9.336 -20.875 0.275 1 94.44 51 ALA B CA 1
ATOM 2287 C C . ALA B 1 51 ? -8.281 -19.781 0.281 1 94.44 51 ALA B C 1
ATOM 2289 O O . ALA B 1 51 ? -7.375 -19.781 1.122 1 94.44 51 ALA B O 1
ATOM 2290 N N . SER B 1 52 ? -8.352 -18.859 -0.666 1 96.19 52 SER B N 1
ATOM 2291 C CA . SER B 1 52 ? -7.375 -17.766 -0.747 1 96.19 52 SER B CA 1
ATOM 2292 C C . SER B 1 52 ? -7.434 -16.875 0.49 1 96.19 52 SER B C 1
ATOM 2294 O O . SER B 1 52 ? -6.398 -16.406 0.971 1 96.19 52 SER B O 1
ATOM 2296 N N . ARG B 1 53 ? -8.609 -16.688 0.984 1 94.19 53 ARG B N 1
ATOM 2297 C CA . ARG B 1 53 ? -8.766 -15.914 2.215 1 94.19 53 ARG B CA 1
ATOM 2298 C C . ARG B 1 53 ? -8.086 -16.609 3.387 1 94.19 53 ARG B C 1
ATOM 2300 O O . ARG B 1 53 ? -7.402 -15.969 4.188 1 94.19 53 ARG B O 1
ATOM 2307 N N . ILE B 1 54 ? -8.305 -17.859 3.52 1 95.5 54 ILE B N 1
ATOM 2308 C CA . ILE B 1 54 ? -7.703 -18.656 4.582 1 95.5 54 ILE B CA 1
ATOM 2309 C C . ILE B 1 54 ? -6.184 -18.578 4.492 1 95.5 54 ILE B C 1
ATOM 2311 O O . ILE B 1 54 ? -5.504 -18.391 5.508 1 95.5 54 ILE B O 1
ATOM 2315 N N . ALA B 1 55 ? -5.637 -18.672 3.299 1 97.31 55 ALA B N 1
ATOM 2316 C CA . ALA B 1 55 ? -4.191 -18.641 3.094 1 97.31 55 ALA B CA 1
ATOM 2317 C C . ALA B 1 55 ? -3.607 -17.312 3.586 1 97.31 55 ALA B C 1
ATOM 2319 O O . ALA B 1 55 ? -2.611 -17.297 4.312 1 97.31 55 ALA B O 1
ATOM 2320 N N . ILE B 1 56 ? -4.23 -16.219 3.25 1 96.5 56 ILE B N 1
ATOM 2321 C CA . ILE B 1 56 ? -3.736 -14.906 3.623 1 96.5 56 ILE B CA 1
ATOM 2322 C C . ILE B 1 56 ? -3.869 -14.711 5.133 1 96.5 56 ILE B C 1
ATOM 2324 O O . ILE B 1 56 ? -2.961 -14.18 5.777 1 96.5 56 ILE B O 1
ATOM 2328 N N . LYS B 1 57 ? -4.988 -15.133 5.668 1 93.75 57 LYS B N 1
ATOM 2329 C CA . LYS B 1 57 ? -5.199 -15.039 7.109 1 93.75 57 LYS B CA 1
ATOM 2330 C C . LYS B 1 57 ? -4.105 -15.773 7.875 1 93.75 57 LYS B C 1
ATOM 2332 O O . LYS B 1 57 ? -3.545 -15.242 8.836 1 93.75 57 LYS B O 1
ATOM 2337 N N . ASN B 1 58 ? -3.848 -16.953 7.465 1 96.5 58 ASN B N 1
ATOM 2338 C CA . ASN B 1 58 ? -2.826 -17.75 8.125 1 96.5 58 ASN B CA 1
ATOM 2339 C C . ASN B 1 58 ? -1.438 -17.141 7.957 1 96.5 58 ASN B C 1
ATOM 2341 O O . ASN B 1 58 ? -0.602 -17.234 8.859 1 96.5 58 ASN B O 1
ATOM 2345 N N . LEU B 1 59 ? -1.198 -16.578 6.793 1 96.25 59 LEU B N 1
ATOM 2346 C CA . LEU B 1 59 ? 0.085 -15.922 6.551 1 96.25 59 LEU B CA 1
ATOM 2347 C C . LEU B 1 59 ? 0.306 -14.773 7.527 1 96.25 59 LEU B C 1
ATOM 2349 O O . LEU B 1 59 ? 1.417 -14.586 8.023 1 96.25 59 LEU B O 1
ATOM 2353 N N . GLU B 1 60 ? -0.704 -14.031 7.742 1 91.12 60 GLU B N 1
ATOM 2354 C CA . GLU B 1 60 ? -0.626 -12.898 8.664 1 91.12 60 GLU B CA 1
ATOM 2355 C C . GLU B 1 60 ? -0.251 -13.359 10.07 1 91.12 60 GLU B C 1
ATOM 2357 O O . GLU B 1 60 ? 0.426 -12.641 10.805 1 91.12 60 GLU B O 1
ATOM 2362 N N . LEU B 1 61 ? -0.684 -14.57 10.383 1 91.12 61 LEU B N 1
ATOM 2363 C CA . LEU B 1 61 ? -0.406 -15.117 11.703 1 91.12 61 LEU B CA 1
ATOM 2364 C C . LEU B 1 61 ? 1.019 -15.656 11.781 1 91.12 61 LEU B C 1
ATOM 2366 O O . LEU B 1 61 ? 1.731 -15.406 12.75 1 91.12 61 LEU B O 1
ATOM 2370 N N . ALA B 1 62 ? 1.362 -16.469 10.758 1 91.81 62 ALA B N 1
ATOM 2371 C CA . ALA B 1 62 ? 2.691 -17.062 10.711 1 91.81 62 ALA B CA 1
ATOM 2372 C C . ALA B 1 62 ? 3.049 -17.516 9.297 1 91.81 62 ALA B C 1
ATOM 2374 O O . ALA B 1 62 ? 2.32 -18.297 8.68 1 91.81 62 ALA B O 1
ATOM 2375 N N . TYR B 1 63 ? 4.281 -17.062 8.953 1 90.69 63 TYR B N 1
ATOM 2376 C CA . TYR B 1 63 ? 4.637 -17.406 7.578 1 90.69 63 TYR B CA 1
ATOM 2377 C C . TYR B 1 63 ? 5.328 -18.766 7.523 1 90.69 63 TYR B C 1
ATOM 2379 O O . TYR B 1 63 ? 5.344 -19.422 6.48 1 90.69 63 TYR B O 1
ATOM 2387 N N . ASN B 1 64 ? 6.023 -19.281 8.547 1 90.69 64 ASN B N 1
ATOM 2388 C CA . ASN B 1 64 ? 6.828 -20.5 8.57 1 90.69 64 ASN B CA 1
ATOM 2389 C C . ASN B 1 64 ? 5.973 -21.734 8.32 1 90.69 64 ASN B C 1
ATOM 2391 O O . ASN B 1 64 ? 6.434 -22.703 7.711 1 90.69 64 ASN B O 1
ATOM 2395 N N . ASN B 1 65 ? 4.707 -21.844 8.664 1 93.62 65 ASN B N 1
ATOM 2396 C CA . ASN B 1 65 ? 3.855 -23.016 8.469 1 93.62 65 ASN B CA 1
ATOM 2397 C C . ASN B 1 65 ? 2.561 -22.656 7.75 1 93.62 65 ASN B C 1
ATOM 2399 O O . ASN B 1 65 ? 1.527 -23.297 7.969 1 93.62 65 ASN B O 1
ATOM 2403 N N . VAL B 1 66 ? 2.785 -21.734 6.941 1 97.5 66 VAL B N 1
ATOM 2404 C CA . VAL B 1 66 ? 1.569 -21.172 6.355 1 97.5 66 VAL B CA 1
ATOM 2405 C C . VAL B 1 66 ? 0.918 -22.203 5.438 1 97.5 66 VAL B C 1
ATOM 2407 O O . VAL B 1 66 ? -0.307 -22.328 5.41 1 97.5 66 VAL B O 1
ATOM 2410 N N . PHE B 1 67 ? 1.662 -22.953 4.711 1 97.44 67 PHE B N 1
ATOM 2411 C CA . PHE B 1 67 ? 1.106 -23.875 3.742 1 97.44 67 PHE B CA 1
ATOM 2412 C C . PHE B 1 67 ? 0.37 -25.016 4.445 1 97.44 67 PHE B C 1
ATOM 2414 O O . PHE B 1 67 ? -0.788 -25.297 4.129 1 97.44 67 PHE B O 1
ATOM 2421 N N . SER B 1 68 ? 1.014 -25.625 5.359 1 96.19 68 SER B N 1
ATOM 2422 C CA . SER B 1 68 ? 0.396 -26.734 6.094 1 96.19 68 SER B CA 1
ATOM 2423 C C . SER B 1 68 ? -0.797 -26.25 6.914 1 96.19 68 SER B C 1
ATOM 2425 O O . SER B 1 68 ? -1.814 -26.938 7.004 1 96.19 68 SER B O 1
ATOM 2427 N N . ALA B 1 69 ? -0.647 -25.125 7.516 1 97.12 69 ALA B N 1
ATOM 2428 C CA . ALA B 1 69 ? -1.731 -24.562 8.32 1 97.12 69 ALA B CA 1
ATOM 2429 C C . ALA B 1 69 ? -2.953 -24.266 7.453 1 97.12 69 ALA B C 1
ATOM 2431 O O . ALA B 1 69 ? -4.09 -24.531 7.859 1 97.12 69 ALA B O 1
ATOM 2432 N N . SER B 1 70 ? -2.697 -23.672 6.324 1 97.12 70 SER B N 1
ATOM 2433 C CA . SER B 1 70 ? -3.793 -23.359 5.418 1 97.12 70 SER B CA 1
ATOM 2434 C C . SER B 1 70 ? -4.484 -24.609 4.914 1 97.12 70 SER B C 1
ATOM 2436 O O . SER B 1 70 ? -5.715 -24.672 4.848 1 97.12 70 SER B O 1
ATOM 2438 N N . LEU B 1 71 ? -3.723 -25.594 4.543 1 95.38 71 LEU B N 1
ATOM 2439 C CA . LEU B 1 71 ? -4.297 -26.859 4.098 1 95.38 71 LEU B CA 1
ATOM 2440 C C . LEU B 1 71 ? -5.164 -27.469 5.188 1 95.38 71 LEU B C 1
ATOM 2442 O O . LEU B 1 71 ? -6.262 -27.969 4.91 1 95.38 71 LEU B O 1
ATOM 2446 N N . ALA B 1 72 ? -4.672 -27.484 6.352 1 95.56 72 ALA B N 1
ATOM 2447 C CA . ALA B 1 72 ? -5.402 -28.047 7.48 1 95.56 72 ALA B CA 1
ATOM 2448 C C . ALA B 1 72 ? -6.758 -27.375 7.66 1 95.56 72 ALA B C 1
ATOM 2450 O O . ALA B 1 72 ? -7.758 -28.031 7.957 1 95.56 72 ALA B O 1
ATOM 2451 N N . GLU B 1 73 ? -6.777 -26.094 7.539 1 95.25 73 GLU B N 1
ATOM 2452 C CA . GLU B 1 73 ? -8.023 -25.344 7.691 1 95.25 73 GLU B CA 1
ATOM 2453 C C . GLU B 1 73 ? -8.977 -25.625 6.527 1 95.25 73 GLU B C 1
ATOM 2455 O O . GLU B 1 73 ? -10.188 -25.703 6.723 1 95.25 73 GLU B O 1
ATOM 2460 N N . ILE B 1 74 ? -8.445 -25.703 5.383 1 92.75 74 ILE B N 1
ATOM 2461 C CA . ILE B 1 74 ? -9.258 -25.984 4.207 1 92.75 74 ILE B CA 1
ATOM 2462 C C . ILE B 1 74 ? -9.891 -27.375 4.328 1 92.75 74 ILE B C 1
ATOM 2464 O O . ILE B 1 74 ? -11.055 -27.562 3.959 1 92.75 74 ILE B O 1
ATOM 2468 N N . LYS B 1 75 ? -9.18 -28.297 4.84 1 92 75 LYS B N 1
ATOM 2469 C CA . LYS B 1 75 ? -9.664 -29.656 5.031 1 92 75 LYS B CA 1
ATOM 2470 C C . LYS B 1 75 ? -10.875 -29.688 5.961 1 92 75 LYS B C 1
ATOM 2472 O O . LYS B 1 75 ? -11.695 -30.609 5.891 1 92 75 LYS B O 1
ATOM 2477 N N . LYS B 1 76 ? -10.961 -28.703 6.766 1 93.44 76 LYS B N 1
ATOM 2478 C CA . LYS B 1 76 ? -12.016 -28.672 7.773 1 93.44 76 LYS B CA 1
ATOM 2479 C C . LYS B 1 76 ? -13.281 -28.031 7.227 1 93.44 76 LYS B C 1
ATOM 2481 O O . LYS B 1 76 ? -14.32 -28.031 7.895 1 93.44 76 LYS B O 1
ATOM 2486 N N . LEU B 1 77 ? -13.164 -27.516 6.102 1 90.56 77 LEU B N 1
ATOM 2487 C CA . LEU B 1 77 ? -14.336 -26.875 5.512 1 90.56 77 LEU B CA 1
ATOM 2488 C C . LEU B 1 77 ? -15.422 -27.906 5.219 1 90.56 77 LEU B C 1
ATOM 2490 O O . LEU B 1 77 ? -15.148 -29.109 5.184 1 90.56 77 LEU B O 1
ATOM 2494 N N . ASP B 1 78 ? -16.656 -27.391 5 1 90.12 78 ASP B N 1
ATOM 2495 C CA . ASP B 1 78 ? -17.766 -28.25 4.609 1 90.12 78 ASP B CA 1
ATOM 2496 C C . ASP B 1 78 ? -17.453 -29.016 3.324 1 90.12 78 ASP B C 1
ATOM 2498 O O . ASP B 1 78 ? -16.766 -28.5 2.445 1 90.12 78 ASP B O 1
ATOM 2502 N N . PRO B 1 79 ? -18.047 -30.172 3.258 1 87.25 79 PRO B N 1
ATOM 2503 C CA . PRO B 1 79 ? -17.766 -31.016 2.096 1 87.25 79 PRO B CA 1
ATOM 2504 C C . PRO B 1 79 ? -18.047 -30.312 0.77 1 87.25 79 PRO B C 1
ATOM 2506 O O . PRO B 1 79 ? -17.422 -30.625 -0.244 1 87.25 79 PRO B O 1
ATOM 2509 N N . GLU B 1 80 ? -18.938 -29.375 0.868 1 86.38 80 GLU B N 1
ATOM 2510 C CA . GLU B 1 80 ? -19.266 -28.656 -0.362 1 86.38 80 GLU B CA 1
ATOM 2511 C C . GLU B 1 80 ? -18.078 -27.844 -0.855 1 86.38 80 GLU B C 1
ATOM 2513 O O . GLU B 1 80 ? -18 -27.484 -2.035 1 86.38 80 GLU B O 1
ATOM 2518 N N . TYR B 1 81 ? -17.125 -27.672 0.04 1 86.75 81 TYR B N 1
ATOM 2519 C CA . TYR B 1 81 ? -15.945 -26.875 -0.307 1 86.75 81 TYR B CA 1
ATOM 2520 C C . TYR B 1 81 ? -14.703 -27.75 -0.392 1 86.75 81 TYR B C 1
ATOM 2522 O O . TYR B 1 81 ? -13.578 -27.266 -0.271 1 86.75 81 TYR B O 1
ATOM 2530 N N . ASN B 1 82 ? -14.914 -29.016 -0.583 1 81.5 82 ASN B N 1
ATOM 2531 C CA . ASN B 1 82 ? -13.828 -29.984 -0.531 1 81.5 82 ASN B CA 1
ATOM 2532 C C . ASN B 1 82 ? -12.805 -29.734 -1.638 1 81.5 82 ASN B C 1
ATOM 2534 O O . ASN B 1 82 ? -11.656 -30.172 -1.533 1 81.5 82 ASN B O 1
ATOM 2538 N N . GLN B 1 83 ? -13.25 -29.047 -2.627 1 84.75 83 GLN B N 1
ATOM 2539 C CA . GLN B 1 83 ? -12.352 -28.859 -3.76 1 84.75 83 GLN B CA 1
ATOM 2540 C C . GLN B 1 83 ? -11.758 -27.453 -3.746 1 84.75 83 GLN B C 1
ATOM 2542 O O . GLN B 1 83 ? -11.102 -27.047 -4.711 1 84.75 83 GLN B O 1
ATOM 2547 N N . ALA B 1 84 ? -11.977 -26.797 -2.637 1 89.19 84 ALA B N 1
ATOM 2548 C CA . ALA B 1 84 ? -11.422 -25.453 -2.531 1 89.19 84 ALA B CA 1
ATOM 2549 C C . ALA B 1 84 ? -9.898 -25.469 -2.621 1 89.19 84 ALA B C 1
ATOM 2551 O O . ALA B 1 84 ? -9.242 -26.281 -1.957 1 89.19 84 ALA B O 1
ATOM 2552 N N . SER B 1 85 ? -9.328 -24.688 -3.516 1 92.44 85 SER B N 1
ATOM 2553 C CA . SER B 1 85 ? -7.891 -24.625 -3.758 1 92.44 85 SER B CA 1
ATOM 2554 C C . SER B 1 85 ? -7.43 -23.188 -3.973 1 92.44 85 SER B C 1
ATOM 2556 O O . SER B 1 85 ? -8.195 -22.344 -4.441 1 92.44 85 SER B O 1
ATOM 2558 N N . THR B 1 86 ? -6.184 -22.969 -3.619 1 95.75 86 THR B N 1
ATOM 2559 C CA . THR B 1 86 ? -5.637 -21.625 -3.818 1 95.75 86 THR B CA 1
ATOM 2560 C C . THR B 1 86 ? -4.121 -21.688 -4 1 95.75 86 THR B C 1
ATOM 2562 O O . THR B 1 86 ? -3.469 -22.625 -3.52 1 95.75 86 THR B O 1
ATOM 2565 N N . THR B 1 87 ? -3.621 -20.766 -4.781 1 97.31 87 THR B N 1
ATOM 2566 C CA . THR B 1 87 ? -2.186 -20.516 -4.82 1 97.31 87 THR B CA 1
ATOM 2567 C C . THR B 1 87 ? -1.767 -19.594 -3.672 1 97.31 87 THR B C 1
ATOM 2569 O O . THR B 1 87 ? -2.615 -19.078 -2.938 1 97.31 87 THR B O 1
ATOM 2572 N N . LEU B 1 88 ? -0.514 -19.453 -3.479 1 98.38 88 LEU B N 1
ATOM 2573 C CA . LEU B 1 88 ? 0.034 -18.469 -2.551 1 98.38 88 LEU B CA 1
ATOM 2574 C C . LEU B 1 88 ? 1.483 -18.156 -2.896 1 98.38 88 LEU B C 1
ATOM 2576 O O . LEU B 1 88 ? 2.314 -19.047 -3.021 1 98.38 88 LEU B O 1
ATOM 2580 N N . THR B 1 89 ? 1.742 -16.953 -3.135 1 98.81 89 THR B N 1
ATOM 2581 C CA . THR B 1 89 ? 3.1 -16.438 -3.242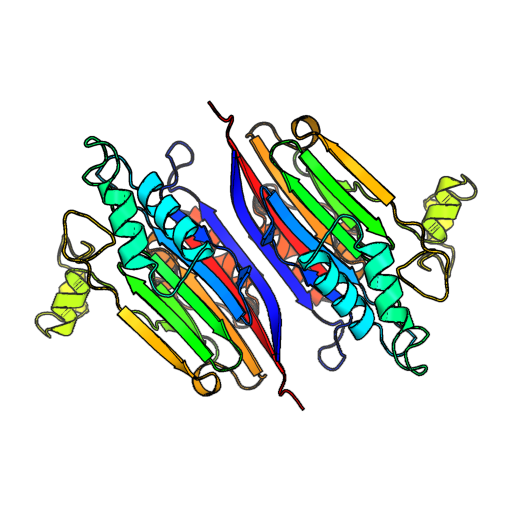 1 98.81 89 THR B CA 1
ATOM 2582 C C . THR B 1 89 ? 3.305 -15.258 -2.287 1 98.81 89 THR B C 1
ATOM 2584 O O . THR B 1 89 ? 2.527 -14.305 -2.295 1 98.81 89 THR B O 1
ATOM 2587 N N . PHE B 1 90 ? 4.316 -15.344 -1.367 1 98.75 90 PHE B N 1
ATOM 2588 C CA . PHE B 1 90 ? 4.559 -14.25 -0.435 1 98.75 90 PHE B CA 1
ATOM 2589 C C . PHE B 1 90 ? 6.051 -13.953 -0.324 1 98.75 90 PHE B C 1
ATOM 2591 O O . PHE B 1 90 ? 6.883 -14.797 -0.667 1 98.75 90 PHE B O 1
ATOM 2598 N N . GLY B 1 91 ? 6.336 -12.773 -0.029 1 98.56 91 GLY B N 1
ATOM 2599 C CA . GLY B 1 91 ? 7.672 -12.328 0.333 1 98.56 91 GLY B CA 1
ATOM 2600 C C . GLY B 1 91 ? 7.754 -11.781 1.746 1 98.56 91 GLY B C 1
ATOM 2601 O O . GLY B 1 91 ? 6.832 -11.109 2.211 1 98.56 91 GLY B O 1
ATOM 2602 N N . TYR B 1 92 ? 8.75 -12.172 2.422 1 98.06 92 TYR B N 1
ATOM 2603 C CA . TYR B 1 92 ? 9.109 -11.609 3.721 1 98.06 92 TYR B CA 1
ATOM 2604 C C . TYR B 1 92 ? 10.484 -10.953 3.67 1 98.06 92 TYR B C 1
ATOM 2606 O O . TYR B 1 92 ? 11.5 -11.641 3.66 1 98.06 92 TYR B O 1
ATOM 2614 N N . LEU B 1 93 ? 10.5 -9.641 3.646 1 98.12 93 LEU B N 1
ATOM 2615 C CA . LEU B 1 93 ? 11.742 -8.891 3.492 1 98.12 93 LEU B CA 1
ATOM 2616 C C . LEU B 1 93 ? 12.289 -8.461 4.848 1 98.12 93 LEU B C 1
ATOM 2618 O O . LEU B 1 93 ? 11.586 -7.828 5.637 1 98.12 93 LEU B O 1
ATOM 2622 N N . THR B 1 94 ? 13.477 -8.812 5.129 1 96.56 94 THR B N 1
ATOM 2623 C CA . THR B 1 94 ? 14.219 -8.391 6.312 1 96.56 94 THR B CA 1
ATOM 2624 C C . THR B 1 94 ? 15.547 -7.746 5.914 1 96.56 94 THR B C 1
ATOM 2626 O O . THR B 1 94 ? 15.852 -7.625 4.727 1 96.56 94 THR B O 1
ATOM 2629 N N . GLN B 1 95 ? 16.281 -7.336 6.934 1 95.25 95 GLN B N 1
ATOM 2630 C CA . GLN B 1 95 ? 17.578 -6.738 6.672 1 95.25 95 GLN B CA 1
ATOM 2631 C C . GLN B 1 95 ? 18.516 -7.742 6.012 1 95.25 95 GLN B C 1
ATOM 2633 O O . GLN B 1 95 ? 19.422 -7.359 5.27 1 95.25 95 GLN B O 1
ATOM 2638 N N . GLU B 1 96 ? 18.297 -8.992 6.242 1 95.81 96 GLU B N 1
ATOM 2639 C CA . GLU B 1 96 ? 19.172 -10.039 5.715 1 95.81 96 GLU B CA 1
ATOM 2640 C C . GLU B 1 96 ? 18.859 -10.328 4.246 1 95.81 96 GLU B C 1
ATOM 2642 O O . GLU B 1 96 ? 19.75 -10.75 3.494 1 95.81 96 GLU B O 1
ATOM 2647 N N . GLY B 1 97 ? 17.688 -10.203 3.932 1 97.81 97 GLY B N 1
ATOM 2648 C CA . GLY B 1 97 ? 17.266 -10.531 2.578 1 97.81 97 GLY B CA 1
ATOM 2649 C C . GLY B 1 97 ? 15.789 -10.867 2.477 1 97.81 97 GLY B C 1
ATOM 2650 O O . GLY B 1 97 ? 14.984 -10.406 3.289 1 97.81 97 GLY B O 1
ATOM 2651 N N . LEU B 1 98 ? 15.453 -11.555 1.399 1 98.38 98 LEU B N 1
ATOM 2652 C CA . LEU B 1 98 ? 14.07 -11.844 1.063 1 98.38 98 LEU B CA 1
ATOM 2653 C C . LEU B 1 98 ? 13.781 -13.336 1.16 1 98.38 98 LEU B C 1
ATOM 2655 O O . LEU B 1 98 ? 14.414 -14.141 0.465 1 98.38 98 LEU B O 1
ATOM 2659 N N . TYR B 1 99 ? 12.891 -13.688 2.047 1 98.25 99 TYR B N 1
ATOM 2660 C CA . TYR B 1 99 ? 12.336 -15.039 2.082 1 98.25 99 TYR B CA 1
ATOM 2661 C C . TYR B 1 99 ? 11.109 -15.148 1.186 1 98.25 99 TYR B C 1
ATOM 2663 O O . TYR B 1 99 ? 10.211 -14.305 1.249 1 98.25 99 TYR B O 1
ATOM 2671 N N . ILE B 1 100 ? 11.094 -16.156 0.358 1 98.62 100 ILE B N 1
ATOM 2672 C CA . ILE B 1 100 ? 9.992 -16.328 -0.578 1 98.62 100 ILE B CA 1
ATOM 2673 C C . ILE B 1 100 ? 9.32 -17.688 -0.335 1 98.62 100 ILE B C 1
ATOM 2675 O O . ILE B 1 100 ? 10 -18.703 -0.206 1 98.62 100 ILE B O 1
ATOM 2679 N N . GLY B 1 101 ? 8.062 -17.688 -0.174 1 98.56 101 GLY B N 1
ATOM 2680 C CA . GLY B 1 101 ? 7.23 -18.875 -0.25 1 98.56 101 GLY B CA 1
ATOM 2681 C C . GLY B 1 101 ? 6.281 -18.859 -1.435 1 98.56 101 GLY B C 1
ATOM 2682 O O . GLY B 1 101 ? 5.688 -17.828 -1.75 1 98.56 101 GLY B O 1
ATOM 2683 N N . HIS B 1 102 ? 6.164 -20.047 -2.09 1 98.31 102 HIS B N 1
ATOM 2684 C CA . HIS B 1 102 ? 5.469 -20.031 -3.371 1 98.31 102 HIS B CA 1
ATOM 2685 C C . HIS B 1 102 ? 4.809 -21.375 -3.656 1 98.31 102 HIS B C 1
ATOM 2687 O O . HIS B 1 102 ? 5.426 -22.422 -3.469 1 98.31 102 HIS B O 1
ATOM 2693 N N . ILE B 1 103 ? 3.578 -21.344 -3.996 1 97.81 103 ILE B N 1
ATOM 2694 C CA . ILE B 1 103 ? 2.879 -22.516 -4.535 1 97.81 103 ILE B CA 1
ATOM 2695 C C . ILE B 1 103 ? 1.834 -22.062 -5.551 1 97.81 103 ILE B C 1
ATOM 2697 O O . ILE B 1 103 ? 0.993 -21.203 -5.25 1 97.81 103 ILE B O 1
ATOM 2701 N N . GLY B 1 104 ? 1.912 -22.562 -6.738 1 96.44 104 GLY B N 1
ATOM 2702 C CA . GLY B 1 104 ? 0.957 -22.219 -7.777 1 96.44 104 GLY B CA 1
ATOM 2703 C C . GLY B 1 104 ? 1.575 -21.422 -8.914 1 96.44 104 GLY B C 1
ATOM 2704 O O . GLY B 1 104 ? 2.666 -21.75 -9.383 1 96.44 104 GLY B O 1
ATOM 2705 N N . ASP B 1 105 ? 0.77 -20.406 -9.398 1 95.38 105 ASP B N 1
ATOM 2706 C CA . ASP B 1 105 ? 1.258 -19.75 -10.609 1 95.38 105 ASP B CA 1
ATOM 2707 C C . ASP B 1 105 ? 1.256 -18.234 -10.453 1 95.38 105 ASP B C 1
ATOM 2709 O O . ASP B 1 105 ? 1.317 -17.5 -11.445 1 95.38 105 ASP B O 1
ATOM 2713 N N . CYS B 1 106 ? 1.06 -17.766 -9.219 1 97.12 106 CYS B N 1
ATOM 2714 C CA . CYS B 1 106 ? 1.445 -16.375 -9 1 97.12 106 CYS B CA 1
ATOM 2715 C C . CYS B 1 106 ? 2.951 -16.188 -9.156 1 97.12 106 CYS B C 1
ATOM 2717 O O . CYS B 1 106 ? 3.711 -17.156 -9.031 1 97.12 106 CYS B O 1
ATOM 2719 N N . ARG B 1 107 ? 3.297 -14.977 -9.469 1 98.38 107 ARG B N 1
ATOM 2720 C CA . ARG B 1 107 ? 4.719 -14.781 -9.727 1 98.38 107 ARG B CA 1
ATOM 2721 C C . ARG B 1 107 ? 5.277 -13.633 -8.891 1 98.38 107 ARG B C 1
ATOM 2723 O O . ARG B 1 107 ? 4.609 -12.609 -8.703 1 98.38 107 ARG B O 1
ATOM 2730 N N . LEU B 1 108 ? 6.461 -13.812 -8.391 1 98.75 108 LEU B N 1
ATOM 2731 C CA . LEU B 1 108 ? 7.211 -12.758 -7.715 1 98.75 108 LEU B CA 1
ATOM 2732 C C . LEU B 1 108 ? 8.359 -12.266 -8.586 1 98.75 108 LEU B C 1
ATOM 2734 O O . LEU B 1 108 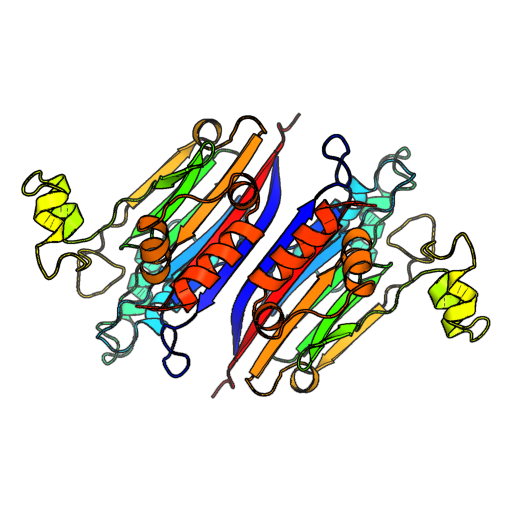? 9.156 -13.062 -9.086 1 98.75 108 LEU B O 1
ATOM 2738 N N . TYR B 1 109 ? 8.43 -10.953 -8.812 1 98.38 109 TYR B N 1
ATOM 2739 C CA . TYR B 1 109 ? 9.477 -10.305 -9.602 1 98.38 109 TYR B CA 1
ATOM 2740 C C . TYR B 1 109 ? 10.297 -9.352 -8.742 1 98.38 109 TYR B C 1
ATOM 2742 O O . TYR B 1 109 ? 9.766 -8.711 -7.836 1 98.38 109 TYR B O 1
ATOM 2750 N N . ILE B 1 110 ? 11.562 -9.258 -9.07 1 98.06 110 ILE B N 1
ATOM 2751 C CA . ILE B 1 110 ? 12.445 -8.242 -8.508 1 98.06 110 ILE B CA 1
ATOM 2752 C C . ILE B 1 110 ? 12.969 -7.34 -9.625 1 98.06 110 ILE B C 1
ATOM 2754 O O . ILE B 1 110 ? 13.336 -7.82 -10.695 1 98.06 110 ILE B O 1
ATOM 2758 N N . LYS B 1 111 ? 12.953 -6.098 -9.375 1 96.56 111 LYS B N 1
ATOM 2759 C CA . LYS B 1 111 ? 13.461 -5.156 -10.367 1 96.56 111 LYS B CA 1
ATOM 2760 C C . LYS B 1 111 ? 14.984 -5.18 -10.414 1 96.56 111 LYS B C 1
ATOM 2762 O O . LYS B 1 111 ? 15.648 -5.039 -9.383 1 96.56 111 LYS B O 1
ATOM 2767 N N . GLN B 1 112 ? 15.539 -5.379 -11.461 1 93.25 112 GLN B N 1
ATOM 2768 C CA . GLN B 1 112 ? 16.953 -5.277 -11.773 1 93.25 112 GLN B CA 1
ATOM 2769 C C . GLN B 1 112 ? 17.188 -4.402 -13 1 93.25 112 GLN B C 1
ATOM 2771 O O . GLN B 1 112 ? 16.844 -4.789 -14.117 1 93.25 112 GLN B O 1
ATOM 2776 N N . GLY B 1 113 ? 17.875 -3.252 -12.703 1 89.75 113 GLY B N 1
ATOM 2777 C CA . GLY B 1 113 ? 17.906 -2.287 -13.789 1 89.75 113 GLY B CA 1
ATOM 2778 C C . GLY B 1 113 ? 16.531 -1.797 -14.203 1 89.75 113 GLY B C 1
ATOM 2779 O O . GLY B 1 113 ? 15.758 -1.339 -13.359 1 89.75 113 GLY B O 1
ATOM 2780 N N . ASN B 1 114 ? 16.234 -1.89 -15.508 1 89.75 114 ASN B N 1
ATOM 2781 C CA . ASN B 1 114 ? 14.93 -1.444 -15.992 1 89.75 114 ASN B CA 1
ATOM 2782 C C . ASN B 1 114 ? 14.031 -2.625 -16.359 1 89.75 114 ASN B C 1
ATOM 2784 O O . ASN B 1 114 ? 13.164 -2.506 -17.219 1 89.75 114 ASN B O 1
ATOM 2788 N N . LYS B 1 115 ? 14.305 -3.766 -15.68 1 92.5 115 LYS B N 1
ATOM 2789 C CA . LYS B 1 115 ? 13.531 -4.969 -15.969 1 92.5 115 LYS B CA 1
ATOM 2790 C C . LYS B 1 115 ? 13.062 -5.645 -14.688 1 92.5 115 LYS B C 1
ATOM 2792 O O . LYS B 1 115 ? 13.625 -5.414 -13.609 1 92.5 115 LYS B O 1
ATOM 2797 N N . LEU B 1 116 ? 12.047 -6.422 -14.898 1 95.5 116 LEU B N 1
ATOM 2798 C CA . LEU B 1 116 ? 11.602 -7.297 -13.82 1 95.5 116 LEU B CA 1
ATOM 2799 C C . LEU B 1 116 ? 12.094 -8.727 -14.031 1 95.5 116 LEU B C 1
ATOM 2801 O O . LEU B 1 116 ? 11.891 -9.305 -15.102 1 95.5 116 LEU B O 1
ATOM 2805 N N . ARG B 1 117 ? 12.734 -9.227 -13.062 1 96.12 117 ARG B N 1
ATOM 2806 C CA . ARG B 1 117 ? 13.195 -10.609 -13.117 1 96.12 117 ARG B CA 1
ATOM 2807 C C . ARG B 1 117 ? 12.312 -11.516 -12.273 1 96.12 117 ARG B C 1
ATOM 2809 O O . ARG B 1 117 ? 12.211 -11.336 -11.055 1 96.12 117 ARG B O 1
ATOM 2816 N N . GLN B 1 118 ? 11.75 -12.461 -12.945 1 97.25 118 GLN B N 1
ATOM 2817 C CA . GLN B 1 118 ? 10.922 -13.43 -12.242 1 97.25 118 GLN B CA 1
ATOM 2818 C C . GLN B 1 118 ? 11.766 -14.344 -11.359 1 97.25 118 GLN B C 1
ATOM 2820 O O . GLN B 1 118 ? 12.766 -14.906 -11.82 1 97.25 118 GLN B O 1
ATOM 2825 N N . LYS B 1 119 ? 11.336 -14.492 -10.109 1 97.81 119 LYS B N 1
ATOM 2826 C CA . LYS B 1 119 ? 12.133 -15.297 -9.195 1 97.81 119 LYS B CA 1
ATOM 2827 C C . LYS B 1 119 ? 11.422 -16.609 -8.867 1 97.81 119 LYS B C 1
ATOM 2829 O O . LYS B 1 119 ? 12.055 -17.562 -8.375 1 97.81 119 LYS B O 1
ATOM 2834 N N . THR B 1 120 ? 10.141 -16.688 -9.141 1 97.44 120 THR B N 1
ATOM 2835 C CA . THR B 1 120 ? 9.383 -17.922 -8.922 1 97.44 120 THR B CA 1
ATOM 2836 C C . THR B 1 120 ? 9.25 -18.703 -10.219 1 97.44 120 THR B C 1
ATOM 2838 O O . THR B 1 120 ? 9.398 -18.156 -11.312 1 97.44 120 THR B O 1
ATOM 2841 N N . LYS B 1 121 ? 9.008 -19.984 -10.047 1 94.75 121 LYS B N 1
ATOM 2842 C CA . LYS B 1 121 ? 8.68 -20.859 -11.164 1 94.75 121 LYS B CA 1
ATOM 2843 C C . LYS B 1 121 ? 7.227 -21.328 -11.086 1 94.75 121 LYS B C 1
ATOM 2845 O O . LYS B 1 121 ? 6.773 -21.797 -10.039 1 94.75 121 LYS B O 1
ATOM 2850 N N . ASP B 1 122 ? 6.629 -21.172 -12.258 1 93.62 122 ASP B N 1
ATOM 2851 C CA . ASP B 1 122 ? 5.223 -21.562 -12.281 1 93.62 122 ASP B CA 1
ATOM 2852 C C . ASP B 1 122 ? 5.062 -23.062 -12.047 1 93.62 122 ASP B C 1
ATOM 2854 O O . ASP B 1 122 ? 5.82 -23.875 -12.594 1 93.62 122 ASP B O 1
ATOM 2858 N N . HIS B 1 123 ? 4.102 -23.391 -11.219 1 92.69 123 HIS B N 1
ATOM 2859 C CA . HIS B 1 123 ? 3.756 -24.797 -11.047 1 92.69 123 HIS B CA 1
ATOM 2860 C C . HIS B 1 123 ? 2.648 -25.203 -12.008 1 92.69 123 HIS B C 1
ATOM 2862 O O . HIS B 1 123 ? 1.554 -25.578 -11.586 1 92.69 123 HIS B O 1
ATOM 2868 N N . THR B 1 124 ? 2.908 -25.172 -13.273 1 87.75 124 THR B N 1
ATOM 2869 C CA . THR B 1 124 ? 1.954 -25.547 -14.312 1 87.75 124 THR B CA 1
ATOM 2870 C C . THR B 1 124 ? 2.479 -26.719 -15.133 1 87.75 124 THR B C 1
ATOM 2872 O O . THR B 1 124 ? 3.678 -27 -15.125 1 87.75 124 THR B O 1
ATOM 2875 N N . THR B 1 125 ? 1.509 -27.359 -15.797 1 82.81 125 THR B N 1
ATOM 2876 C CA . THR B 1 125 ? 1.893 -28.453 -16.688 1 82.81 125 THR B CA 1
ATOM 2877 C C . THR B 1 125 ? 2.869 -27.969 -17.75 1 82.81 125 THR B C 1
ATOM 2879 O O . THR B 1 125 ? 3.867 -28.641 -18.031 1 82.81 125 THR B O 1
ATOM 2882 N N . HIS B 1 126 ? 2.633 -26.797 -18.219 1 79.44 126 HIS B N 1
ATOM 2883 C CA . HIS B 1 126 ? 3.504 -26.203 -19.219 1 79.44 126 HIS B CA 1
ATOM 2884 C C . HIS B 1 126 ? 4.926 -26.047 -18.688 1 79.44 126 HIS B C 1
ATOM 2886 O O . HIS B 1 126 ? 5.887 -26.438 -19.359 1 79.44 126 HIS B O 1
ATOM 2892 N N . GLN B 1 127 ? 5.023 -25.484 -17.594 1 83.12 127 GLN B N 1
ATOM 2893 C CA . GLN B 1 127 ? 6.336 -25.25 -16.984 1 83.12 127 GLN B CA 1
ATOM 2894 C C . GLN B 1 127 ? 7.047 -26.578 -16.703 1 83.12 127 GLN B C 1
ATOM 2896 O O . GLN B 1 127 ? 8.266 -26.688 -16.891 1 83.12 127 GLN B O 1
ATOM 2901 N N . LYS B 1 128 ? 6.285 -27.531 -16.312 1 81.44 128 LYS B N 1
ATOM 2902 C CA . LYS B 1 128 ? 6.855 -28.844 -16.016 1 81.44 128 LYS B CA 1
ATOM 2903 C C . LYS B 1 128 ? 7.43 -29.484 -17.281 1 81.44 128 LYS B C 1
ATOM 2905 O O . LYS B 1 128 ? 8.547 -30.016 -17.266 1 81.44 128 LYS B O 1
ATOM 2910 N N . LEU B 1 129 ? 6.633 -29.375 -18.328 1 78.75 129 LEU B N 1
ATOM 2911 C CA . LEU B 1 129 ? 7.059 -29.938 -19.594 1 78.75 129 LEU B CA 1
ATOM 2912 C C . LEU B 1 129 ? 8.289 -29.219 -20.141 1 78.75 129 LEU B C 1
ATOM 2914 O O . LEU B 1 129 ? 9.18 -29.844 -20.719 1 78.75 129 LEU B O 1
ATOM 2918 N N . PHE B 1 130 ? 8.297 -27.984 -19.906 1 79.62 130 PHE B N 1
ATOM 2919 C CA . PHE B 1 130 ? 9.453 -27.188 -20.312 1 79.62 130 PHE B CA 1
ATOM 2920 C C . PHE B 1 130 ? 10.688 -27.594 -19.531 1 79.62 130 PHE B C 1
ATOM 2922 O O . PHE B 1 130 ? 11.766 -27.781 -20.094 1 79.62 130 PHE B O 1
ATOM 2929 N N . ASP B 1 131 ? 10.531 -27.719 -18.266 1 82.44 131 ASP B N 1
ATOM 2930 C CA . ASP B 1 131 ? 11.641 -28.062 -17.375 1 82.44 131 ASP B CA 1
ATOM 2931 C C . ASP B 1 131 ? 12.188 -29.453 -17.703 1 82.44 131 ASP B C 1
ATOM 2933 O O . ASP B 1 131 ? 13.391 -29.703 -17.547 1 82.44 131 ASP B O 1
ATOM 2937 N N . GLU B 1 132 ? 11.312 -30.266 -18.125 1 83.25 132 GLU B N 1
ATOM 2938 C CA . GLU B 1 132 ? 11.719 -31.625 -18.469 1 83.25 132 GLU B CA 1
ATOM 2939 C C . GLU B 1 132 ? 12.266 -31.688 -19.891 1 83.25 132 GLU B C 1
ATOM 2941 O O . GLU B 1 132 ? 12.625 -32.75 -20.375 1 83.25 132 GLU B O 1
ATOM 2946 N N . LYS B 1 133 ? 12.375 -30.562 -20.516 1 84.19 133 LYS B N 1
ATOM 2947 C CA . LYS B 1 133 ? 12.938 -30.406 -21.859 1 84.19 133 LYS B CA 1
ATOM 2948 C C . LYS B 1 133 ? 12.164 -31.234 -22.875 1 84.19 133 LYS B C 1
ATOM 2950 O O . LYS B 1 133 ? 12.758 -31.797 -23.812 1 84.19 133 LYS B O 1
ATOM 2955 N N . ILE B 1 134 ? 10.984 -31.438 -22.484 1 75.5 134 ILE B N 1
ATOM 2956 C CA . ILE B 1 134 ? 10.156 -32.219 -23.406 1 75.5 134 ILE B CA 1
ATOM 2957 C C . ILE B 1 134 ? 9.695 -31.328 -24.562 1 75.5 134 ILE B C 1
ATOM 2959 O O . ILE B 1 134 ? 9.648 -31.766 -25.719 1 75.5 134 ILE B O 1
ATOM 2963 N N . TYR B 1 135 ? 9.312 -30.094 -24.281 1 74.25 135 TYR B N 1
ATOM 2964 C CA . TYR B 1 135 ? 8.891 -29.125 -25.281 1 74.25 135 TYR B CA 1
ATOM 2965 C C . TYR B 1 135 ? 9.633 -27.797 -25.094 1 74.25 135 TYR B C 1
ATOM 2967 O O . TYR B 1 135 ? 10.008 -27.438 -23.984 1 74.25 135 TYR B O 1
ATOM 2975 N N . THR B 1 136 ? 9.805 -27.109 -26.219 1 72.5 136 THR B N 1
ATOM 2976 C CA . THR B 1 136 ? 10.352 -25.75 -26.156 1 72.5 136 THR B CA 1
ATOM 2977 C C . THR B 1 136 ? 9.25 -24.75 -25.875 1 72.5 136 THR B C 1
ATOM 2979 O O . THR B 1 136 ? 8.062 -25.078 -25.938 1 72.5 136 THR B O 1
ATOM 2982 N N . LYS B 1 137 ? 9.75 -23.656 -25.531 1 70.88 137 LYS B N 1
ATOM 2983 C CA . LYS B 1 137 ? 8.797 -22.578 -25.266 1 70.88 137 LYS B CA 1
ATOM 2984 C C . LYS B 1 137 ? 7.867 -22.375 -26.469 1 70.88 137 LYS B C 1
ATOM 2986 O O . LYS B 1 137 ? 6.672 -22.125 -26.297 1 70.88 137 LYS B O 1
ATOM 2991 N N . LYS B 1 138 ? 8.398 -22.406 -27.594 1 74.06 138 LYS B N 1
ATOM 2992 C CA . LYS B 1 138 ? 7.66 -22.203 -28.844 1 74.06 138 LYS B CA 1
ATOM 2993 C C . LYS B 1 138 ? 6.645 -23.312 -29.062 1 74.06 138 LYS B C 1
ATOM 2995 O O . LYS B 1 138 ? 5.504 -23.047 -29.453 1 74.06 138 LYS B O 1
ATOM 3000 N N . GLU B 1 139 ? 6.996 -24.438 -28.766 1 72.88 139 GLU B N 1
ATOM 3001 C CA . GLU B 1 139 ? 6.137 -25.594 -28.953 1 72.88 139 GLU B CA 1
ATOM 3002 C C . GLU B 1 139 ? 4.977 -25.594 -27.969 1 72.88 139 GLU B C 1
ATOM 3004 O O . GLU B 1 139 ? 3.873 -26.031 -28.281 1 72.88 139 GLU B O 1
ATOM 3009 N N . LEU B 1 140 ? 5.309 -25.109 -26.875 1 70.81 140 LEU B N 1
ATOM 3010 C CA . LEU B 1 140 ? 4.332 -25.141 -25.797 1 70.81 140 LEU B CA 1
ATOM 3011 C C . LEU B 1 140 ? 3.229 -24.109 -26.031 1 70.81 140 LEU B C 1
ATOM 3013 O O . LEU B 1 140 ? 2.086 -24.312 -25.609 1 70.81 140 LEU B O 1
ATOM 3017 N N . LYS B 1 141 ? 3.627 -23.078 -26.578 1 68.25 141 LYS B N 1
ATOM 3018 C CA . LYS B 1 141 ? 2.656 -22.031 -26.859 1 68.25 141 LYS B CA 1
ATOM 3019 C C . LYS B 1 141 ? 1.457 -22.562 -27.625 1 68.25 141 LYS B C 1
ATOM 3021 O O . LYS B 1 141 ? 0.34 -22.062 -27.484 1 68.25 141 LYS B O 1
ATOM 3026 N N . GLU B 1 142 ? 1.667 -23.562 -28.25 1 63.5 142 GLU B N 1
ATOM 3027 C CA . GLU B 1 142 ? 0.64 -24.125 -29.125 1 63.5 142 GLU B CA 1
ATOM 3028 C C . GLU B 1 142 ? -0.141 -25.234 -28.422 1 63.5 142 GLU B C 1
ATOM 3030 O O . GLU B 1 142 ? -1.15 -25.703 -28.938 1 63.5 142 GLU B O 1
ATOM 3035 N N . LEU B 1 143 ? 0.274 -25.609 -27.406 1 62.19 143 LEU B N 1
ATOM 3036 C CA . LEU B 1 143 ? -0.365 -26.734 -26.734 1 62.19 143 LEU B CA 1
ATOM 3037 C C . LEU B 1 143 ? -1.479 -26.25 -25.812 1 62.19 143 LEU B C 1
ATOM 3039 O O . LEU B 1 143 ? -1.293 -25.297 -25.047 1 62.19 143 LEU B O 1
ATOM 3043 N N . SER B 1 144 ? -2.66 -26.844 -25.844 1 64.81 144 SER B N 1
ATOM 3044 C CA . SER B 1 144 ? -3.828 -26.547 -25.031 1 64.81 144 SER B CA 1
ATOM 3045 C C . SER B 1 144 ? -3.633 -27.047 -23.594 1 64.81 144 SER B C 1
ATOM 3047 O O . SER B 1 144 ? -2.896 -28 -23.359 1 64.81 144 SER B O 1
ATOM 3049 N N . GLY B 1 145 ? -4.332 -26.609 -22.594 1 62.22 145 GLY B N 1
ATOM 3050 C CA . GLY B 1 145 ? -4.297 -27.047 -21.203 1 62.22 145 GLY B CA 1
ATOM 3051 C C . GLY B 1 145 ? -3.078 -26.547 -20.453 1 62.22 145 GLY B C 1
ATOM 3052 O O . GLY B 1 145 ? -2.785 -27.016 -19.344 1 62.22 145 GLY B O 1
ATOM 3053 N N . LYS B 1 146 ? -2.314 -25.766 -21.078 1 58.53 146 LYS B N 1
ATOM 3054 C CA . LYS B 1 146 ? -0.95 -25.375 -20.75 1 58.53 146 LYS B CA 1
ATOM 3055 C C . LYS B 1 146 ? -0.913 -24.562 -19.453 1 58.53 146 LYS B C 1
ATOM 3057 O O . LYS B 1 146 ? 0.056 -24.656 -18.688 1 58.53 146 LYS B O 1
ATOM 3062 N N . ASN B 1 147 ? -2.031 -24.125 -19.078 1 68.44 147 ASN B N 1
ATOM 3063 C CA . ASN B 1 147 ? -1.942 -23.266 -17.906 1 68.44 147 ASN B CA 1
ATOM 3064 C C . ASN B 1 147 ? -2.555 -23.922 -16.672 1 68.44 147 ASN B C 1
ATOM 3066 O O . ASN B 1 147 ? -2.826 -23.266 -15.672 1 68.44 147 ASN B O 1
ATOM 3070 N N . VAL B 1 148 ? -2.611 -25.328 -16.875 1 80 148 VAL B N 1
ATOM 3071 C CA . VAL B 1 148 ? -3.189 -26.062 -15.75 1 80 148 VAL B CA 1
ATOM 3072 C C . VAL B 1 148 ? -2.186 -26.109 -14.602 1 80 148 VAL B C 1
ATOM 3074 O O . VAL B 1 148 ? -1.043 -26.547 -14.797 1 80 148 VAL B O 1
ATOM 3077 N N . ILE B 1 149 ? -2.555 -25.75 -13.492 1 85.31 149 ILE B N 1
ATOM 3078 C CA . ILE B 1 149 ? -1.677 -25.734 -12.328 1 85.31 149 ILE B CA 1
ATOM 3079 C C . ILE B 1 149 ? -1.45 -27.156 -11.828 1 85.31 149 ILE B C 1
ATOM 3081 O O . ILE B 1 149 ? -2.381 -27.969 -11.789 1 85.31 149 ILE B O 1
ATOM 3085 N N . THR B 1 150 ? -0.226 -27.469 -11.375 1 87.94 150 THR B N 1
ATOM 3086 C CA . THR B 1 150 ? 0.13 -28.828 -10.977 1 87.94 150 THR B CA 1
ATOM 3087 C C . THR B 1 150 ? 0.126 -28.969 -9.461 1 87.94 150 THR B C 1
ATOM 3089 O O . THR B 1 150 ? 0.108 -30.078 -8.93 1 87.94 150 THR B O 1
ATOM 3092 N N . THR B 1 151 ? 0.259 -27.859 -8.812 1 91.12 151 THR B N 1
ATOM 3093 C CA . THR B 1 151 ? 0.181 -27.906 -7.352 1 91.12 151 THR B CA 1
ATOM 3094 C C . THR B 1 151 ? -0.455 -26.625 -6.809 1 91.12 151 THR B C 1
ATOM 3096 O O . THR B 1 151 ? -0.497 -25.609 -7.5 1 91.12 151 THR B O 1
ATOM 3099 N N . ALA B 1 152 ? -1.045 -26.75 -5.609 1 93.06 152 ALA B N 1
ATOM 3100 C CA . ALA B 1 152 ? -1.746 -25.703 -4.875 1 93.06 152 ALA B CA 1
ATOM 3101 C C . ALA B 1 152 ? -1.979 -26.109 -3.422 1 93.06 152 ALA B C 1
ATOM 3103 O O . ALA B 1 152 ? -1.649 -27.219 -3.023 1 93.06 152 ALA B O 1
ATOM 3104 N N . ILE B 1 153 ? -2.332 -25.125 -2.678 1 94.88 153 ILE B N 1
ATOM 3105 C CA . ILE B 1 153 ? -2.893 -25.5 -1.387 1 94.88 153 ILE B CA 1
ATOM 3106 C C . ILE B 1 153 ? -4.266 -26.141 -1.59 1 94.88 153 ILE B C 1
ATOM 3108 O O . ILE B 1 153 ? -5.258 -25.438 -1.809 1 94.88 153 ILE B O 1
ATOM 3112 N N . SER B 1 154 ? -4.301 -27.406 -1.527 1 90.5 154 SER B N 1
ATOM 3113 C CA . SER B 1 154 ? -5.484 -28.156 -1.929 1 90.5 154 SER B CA 1
ATOM 3114 C C . SER B 1 154 ? -5.496 -29.547 -1.3 1 90.5 154 SER B C 1
ATOM 3116 O O . SER B 1 154 ? -4.441 -30.125 -1.037 1 90.5 154 SER B O 1
ATOM 3118 N N . THR B 1 155 ? -6.715 -30 -1.159 1 87.06 155 THR B N 1
ATOM 3119 C CA . THR B 1 155 ? -6.859 -31.375 -0.696 1 87.06 155 THR B CA 1
ATOM 3120 C C . THR B 1 155 ? -6.816 -32.344 -1.871 1 87.06 155 THR B C 1
ATOM 3122 O O . THR B 1 155 ? -6.73 -33.562 -1.675 1 87.06 155 THR B O 1
ATOM 3125 N N . GLN B 1 156 ? -6.805 -31.875 -3.047 1 85.31 156 GLN B N 1
ATOM 3126 C CA . GLN B 1 156 ? -6.98 -32.688 -4.242 1 85.31 156 GLN B CA 1
ATOM 3127 C C . GLN B 1 156 ? -5.637 -33.031 -4.875 1 85.31 156 GLN B C 1
ATOM 3129 O O . GLN B 1 156 ? -5.539 -34 -5.652 1 85.31 156 GLN B O 1
ATOM 3134 N N . VAL B 1 157 ? -4.688 -32.25 -4.594 1 86.19 157 VAL B N 1
ATOM 3135 C CA . VAL B 1 157 ? -3.371 -32.469 -5.188 1 86.19 157 VAL B CA 1
ATOM 3136 C C . VAL B 1 157 ? -2.297 -32.406 -4.105 1 86.19 157 VAL B C 1
ATOM 3138 O O . VAL B 1 157 ? -2.498 -31.797 -3.053 1 86.19 157 VAL B O 1
ATOM 3141 N N . GLU B 1 158 ? -1.232 -33.062 -4.391 1 90.5 158 GLU B N 1
ATOM 3142 C CA . GLU B 1 158 ? -0.11 -33 -3.461 1 90.5 158 GLU B CA 1
ATOM 3143 C C . GLU B 1 158 ? 0.437 -31.562 -3.369 1 90.5 158 GLU B C 1
ATOM 3145 O O . GLU B 1 158 ? 0.638 -30.906 -4.391 1 90.5 158 GL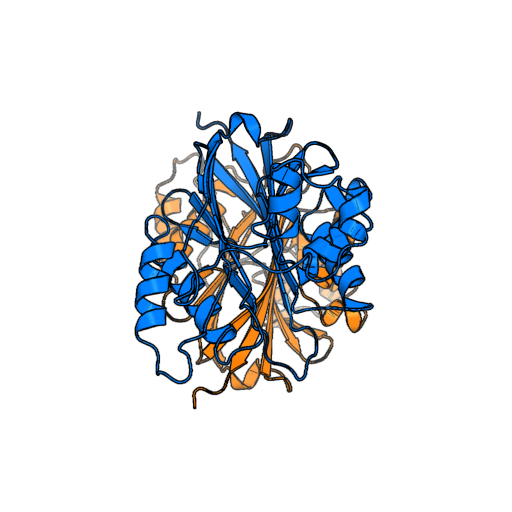U B O 1
ATOM 3150 N N . MET B 1 159 ? 0.623 -31.172 -2.217 1 93.56 159 MET B N 1
ATOM 3151 C CA . MET B 1 159 ? 1.162 -29.828 -1.981 1 93.56 159 MET B CA 1
ATOM 3152 C C . MET B 1 159 ? 2.686 -29.844 -2.033 1 93.56 159 MET B C 1
ATOM 3154 O O . MET B 1 159 ? 3.334 -30.484 -1.202 1 93.56 159 MET B O 1
ATOM 3158 N N . LYS B 1 160 ? 3.277 -29.156 -2.934 1 94.25 160 LYS B N 1
ATOM 3159 C CA . LYS B 1 160 ? 4.723 -29.047 -3.104 1 94.25 160 LYS B CA 1
ATOM 3160 C C . LYS B 1 160 ? 5.156 -27.594 -3.201 1 94.25 160 LYS B C 1
ATOM 3162 O O . LYS B 1 160 ? 5.531 -27.125 -4.277 1 94.25 160 LYS B O 1
ATOM 3167 N N . PRO B 1 161 ? 5.164 -26.922 -2.117 1 96.69 161 PRO B N 1
ATOM 3168 C CA . PRO B 1 161 ? 5.566 -25.516 -2.137 1 96.69 161 PRO B CA 1
ATOM 3169 C C . PRO B 1 161 ? 7.074 -25.328 -2.305 1 96.69 161 PRO B C 1
ATOM 3171 O O . PRO B 1 161 ? 7.852 -26.203 -1.902 1 96.69 161 PRO B O 1
ATOM 3174 N N . ASP B 1 162 ? 7.477 -24.266 -2.973 1 96.88 162 ASP B N 1
ATOM 3175 C CA . ASP B 1 162 ? 8.859 -23.797 -3.021 1 96.88 162 ASP B CA 1
ATOM 3176 C C . ASP B 1 162 ? 9.117 -22.734 -1.959 1 96.88 162 ASP B C 1
ATOM 3178 O O . ASP B 1 162 ? 8.352 -21.781 -1.824 1 96.88 162 ASP B O 1
ATOM 3182 N N . GLU B 1 163 ? 10.117 -22.953 -1.154 1 97.44 163 GLU B N 1
ATOM 3183 C CA . GLU B 1 163 ? 10.578 -21.969 -0.189 1 97.44 163 GLU B CA 1
ATOM 3184 C C . GLU B 1 163 ? 12.078 -21.719 -0.327 1 97.44 163 GLU B C 1
ATOM 3186 O O . GLU B 1 163 ? 12.875 -22.656 -0.318 1 97.44 163 GLU B O 1
ATOM 3191 N N . PHE B 1 164 ? 12.43 -20.453 -0.514 1 97.56 164 PHE B N 1
ATOM 3192 C CA . PHE B 1 164 ? 13.852 -20.172 -0.668 1 97.56 164 PHE B CA 1
ATOM 3193 C C . PHE B 1 164 ? 14.164 -18.734 -0.233 1 97.56 164 PHE B C 1
ATOM 3195 O O . PHE B 1 164 ? 13.258 -17.969 0.078 1 97.56 164 PHE B O 1
ATOM 3202 N N . PHE B 1 165 ? 15.438 -18.469 -0.084 1 98.12 165 PHE B N 1
ATOM 3203 C CA . PHE B 1 165 ? 15.945 -17.203 0.446 1 98.12 165 PHE B CA 1
ATOM 3204 C C . PHE B 1 165 ? 16.906 -16.562 -0.541 1 98.12 165 PHE B C 1
ATOM 3206 O O . PHE B 1 165 ? 17.719 -17.234 -1.168 1 98.12 165 PHE B O 1
ATOM 3213 N N . ILE B 1 166 ? 16.719 -15.234 -0.77 1 98.44 166 ILE B N 1
ATOM 3214 C CA . ILE B 1 166 ? 17.641 -14.445 -1.581 1 98.44 166 ILE B CA 1
ATOM 3215 C C . ILE B 1 166 ? 18.312 -13.383 -0.714 1 98.44 166 ILE B C 1
ATOM 3217 O O . ILE B 1 166 ? 17.625 -12.531 -0.132 1 98.44 166 ILE B O 1
ATOM 3221 N N . PRO B 1 167 ? 19.609 -13.367 -0.631 1 98.19 167 PRO B N 1
ATOM 3222 C CA . PRO B 1 167 ? 20.297 -12.391 0.214 1 98.19 167 PRO B CA 1
ATOM 3223 C C . PRO B 1 167 ? 20.109 -10.953 -0.27 1 98.19 167 PRO B C 1
ATOM 3225 O O . PRO B 1 167 ? 19.938 -10.719 -1.469 1 98.19 167 PRO B O 1
ATOM 3228 N N . MET B 1 168 ? 20.203 -10.008 0.616 1 97.25 168 MET B N 1
ATOM 3229 C CA . MET B 1 168 ? 20 -8.594 0.316 1 97.25 168 MET B CA 1
ATOM 3230 C C . MET B 1 168 ? 20.969 -8.117 -0.757 1 97.25 168 MET B C 1
ATOM 3232 O O . MET B 1 168 ? 20.609 -7.316 -1.623 1 97.25 168 MET B O 1
ATOM 3236 N N . SER B 1 169 ? 22.141 -8.594 -0.742 1 95.56 169 SER B N 1
ATOM 3237 C CA . SER B 1 169 ? 23.188 -8.195 -1.685 1 95.56 169 SER B CA 1
ATOM 3238 C C . SER B 1 169 ? 22.781 -8.508 -3.121 1 95.56 169 SER B C 1
ATOM 3240 O O . SER B 1 169 ? 23.266 -7.883 -4.062 1 95.56 169 SER B O 1
ATOM 3242 N N . GLU B 1 170 ? 21.875 -9.438 -3.258 1 96.56 170 GLU B N 1
ATOM 3243 C CA . GLU B 1 170 ? 21.484 -9.867 -4.598 1 96.56 170 GLU B CA 1
ATOM 3244 C C . GLU B 1 170 ? 20.219 -9.148 -5.066 1 96.56 170 GLU B C 1
ATOM 3246 O O . GLU B 1 170 ? 19.859 -9.219 -6.246 1 96.56 170 GLU B O 1
ATOM 3251 N N . ILE B 1 171 ? 19.594 -8.453 -4.145 1 96.5 171 ILE B N 1
ATOM 3252 C CA . ILE B 1 171 ? 18.312 -7.914 -4.57 1 96.5 171 ILE B CA 1
ATOM 3253 C C . ILE B 1 171 ? 18.344 -6.391 -4.5 1 96.5 171 ILE B C 1
ATOM 3255 O O . ILE B 1 171 ? 17.547 -5.715 -5.148 1 96.5 171 ILE B O 1
ATOM 3259 N N . LYS B 1 172 ? 19.234 -5.82 -3.719 1 95.19 172 LYS B N 1
ATOM 3260 C CA . LYS B 1 172 ? 19.328 -4.367 -3.658 1 95.19 172 LYS B CA 1
ATOM 3261 C C . LYS B 1 172 ? 20 -3.807 -4.906 1 95.19 172 LYS B C 1
ATOM 3263 O O . LYS B 1 172 ? 20.875 -4.461 -5.496 1 95.19 172 LYS B O 1
ATOM 3268 N N . ASP B 1 173 ? 19.641 -2.643 -5.332 1 94.06 173 ASP B N 1
ATOM 3269 C CA . ASP B 1 173 ? 20.25 -2.025 -6.504 1 94.06 173 ASP B CA 1
ATOM 3270 C C . ASP B 1 173 ? 21.344 -1.033 -6.098 1 94.06 173 ASP B C 1
ATOM 3272 O O . ASP B 1 173 ? 21.766 -1.003 -4.941 1 94.06 173 ASP B O 1
ATOM 3276 N N . GLU B 1 174 ? 21.859 -0.261 -7.027 1 91 174 GLU B N 1
ATOM 3277 C CA . GLU B 1 174 ? 22.984 0.645 -6.789 1 91 174 GLU B CA 1
ATOM 3278 C C . GLU B 1 174 ? 22.578 1.784 -5.855 1 91 174 GLU B C 1
ATOM 3280 O O . GLU B 1 174 ? 23.438 2.383 -5.195 1 91 174 GLU B O 1
ATOM 3285 N N . ASN B 1 175 ? 21.359 2.053 -5.828 1 90.5 175 ASN B N 1
ATOM 3286 C CA . ASN B 1 175 ? 20.859 3.123 -4.965 1 90.5 175 ASN B CA 1
ATOM 3287 C C . ASN B 1 175 ? 20.406 2.586 -3.609 1 90.5 175 ASN B C 1
ATOM 3289 O O . ASN B 1 175 ? 19.719 3.279 -2.863 1 90.5 175 ASN B O 1
ATOM 3293 N N . ASN B 1 176 ? 20.688 1.314 -3.326 1 94.31 176 ASN B N 1
ATOM 3294 C CA . ASN B 1 176 ? 20.297 0.64 -2.092 1 94.31 176 ASN B CA 1
ATOM 3295 C C . ASN B 1 176 ? 18.781 0.564 -1.949 1 94.31 176 ASN B C 1
ATOM 3297 O O . ASN B 1 176 ? 18.25 0.787 -0.863 1 94.31 176 ASN B O 1
ATOM 3301 N N . GLU B 1 177 ? 18.203 0.322 -3.041 1 95.69 177 GLU B N 1
ATOM 3302 C CA . GLU B 1 177 ? 16.75 0.16 -3.059 1 95.69 177 GLU B CA 1
ATOM 3303 C C . GLU B 1 177 ? 16.359 -1.24 -3.521 1 95.69 177 GLU B C 1
ATOM 3305 O O . GLU B 1 177 ? 17.109 -1.893 -4.25 1 95.69 177 GLU B O 1
ATOM 3310 N N . VAL B 1 178 ? 15.273 -1.692 -3.031 1 97.44 178 VAL B N 1
ATOM 3311 C CA . VAL B 1 178 ? 14.711 -2.98 -3.42 1 97.44 178 VAL B CA 1
ATOM 3312 C C . VAL B 1 178 ? 13.266 -2.793 -3.881 1 97.44 178 VAL B C 1
ATOM 3314 O O . VAL B 1 178 ? 12.453 -2.182 -3.178 1 97.44 178 VAL B O 1
ATOM 3317 N N . SER B 1 179 ? 12.977 -3.246 -5.086 1 97.94 179 SER B N 1
ATOM 3318 C CA . SER B 1 179 ? 11.617 -3.225 -5.609 1 97.94 179 SER B CA 1
ATOM 3319 C C . SER B 1 179 ? 11.125 -4.633 -5.922 1 97.94 179 SER B C 1
ATOM 3321 O O . SER B 1 179 ? 11.734 -5.352 -6.711 1 97.94 179 SER B O 1
ATOM 3323 N N . ILE B 1 180 ? 10.031 -5.004 -5.32 1 98.56 180 ILE B N 1
ATOM 3324 C CA . ILE B 1 180 ? 9.492 -6.348 -5.461 1 98.56 180 ILE B CA 1
ATOM 3325 C C . ILE B 1 180 ? 8.039 -6.273 -5.926 1 98.56 180 ILE B C 1
ATOM 3327 O O . ILE B 1 180 ? 7.277 -5.418 -5.469 1 98.56 180 ILE B O 1
ATOM 3331 N N . TYR B 1 181 ? 7.68 -7.164 -6.801 1 98.56 181 TYR B N 1
ATOM 3332 C CA . TYR B 1 181 ? 6.332 -7.238 -7.359 1 98.56 181 TYR B CA 1
ATOM 3333 C C . TYR B 1 181 ? 5.781 -8.656 -7.273 1 98.56 181 TYR B C 1
ATOM 3335 O O . TYR B 1 181 ? 6.449 -9.609 -7.68 1 98.56 181 TYR B O 1
ATOM 3343 N N . ILE B 1 182 ? 4.633 -8.797 -6.719 1 98.81 182 ILE B N 1
ATOM 3344 C CA . ILE B 1 182 ? 3.928 -10.078 -6.785 1 98.81 182 ILE B CA 1
ATOM 3345 C C . ILE B 1 182 ? 2.641 -9.914 -7.59 1 98.81 182 ILE B C 1
ATOM 3347 O O . ILE B 1 182 ? 1.857 -8.992 -7.34 1 98.81 182 ILE B O 1
ATOM 3351 N N . MET B 1 183 ? 2.434 -10.812 -8.531 1 98.44 183 MET B N 1
ATOM 3352 C CA . MET B 1 183 ? 1.285 -10.711 -9.43 1 98.44 183 MET B CA 1
ATOM 3353 C C . MET B 1 183 ? 0.567 -12.047 -9.547 1 98.44 183 MET B C 1
ATOM 3355 O O . MET B 1 183 ? 1.209 -13.102 -9.594 1 98.44 183 MET B O 1
ATOM 3359 N N . SER B 1 184 ? -0.751 -12.023 -9.57 1 97.44 184 SER B N 1
ATOM 3360 C CA . SER B 1 184 ? -1.509 -13.203 -9.977 1 97.44 184 SER B CA 1
ATOM 3361 C C . SER B 1 184 ? -1.413 -13.43 -11.477 1 97.44 184 SER B C 1
ATOM 3363 O O . SER B 1 184 ? -0.886 -12.586 -12.211 1 97.44 184 SER B O 1
ATOM 3365 N N . ASP B 1 185 ? -1.892 -14.539 -11.922 1 94.81 185 ASP B N 1
ATOM 3366 C CA . ASP B 1 185 ? -1.81 -14.844 -13.352 1 94.81 185 ASP B CA 1
ATOM 3367 C C . ASP B 1 185 ? -2.631 -13.859 -14.172 1 94.81 185 ASP B C 1
ATOM 3369 O O . ASP B 1 185 ? -2.246 -13.5 -15.289 1 94.81 185 ASP B O 1
ATOM 3373 N N . GLY B 1 186 ? -3.723 -13.375 -13.617 1 95.56 186 GLY B N 1
ATOM 3374 C CA . GLY B 1 186 ? -4.52 -12.375 -14.312 1 95.56 186 GLY B CA 1
ATOM 3375 C C . GLY B 1 186 ? -3.783 -11.07 -14.531 1 95.56 186 GLY B C 1
ATOM 3376 O O . GLY B 1 186 ? -4.188 -10.25 -15.359 1 95.56 186 GLY B O 1
ATOM 3377 N N . ALA B 1 187 ? -2.758 -10.852 -13.805 1 96.94 187 ALA B N 1
ATOM 3378 C CA . ALA B 1 187 ? -1.979 -9.617 -13.922 1 96.94 187 ALA B CA 1
ATOM 3379 C C . ALA B 1 187 ? -0.709 -9.852 -14.734 1 96.94 187 ALA B C 1
ATOM 3381 O O . ALA B 1 187 ? -0.441 -9.133 -15.703 1 96.94 187 ALA B O 1
ATOM 3382 N N . HIS B 1 188 ? 0.029 -10.883 -14.367 1 96.12 188 HIS B N 1
ATOM 3383 C CA . HIS B 1 188 ? 1.332 -11.023 -15.008 1 96.12 188 HIS B CA 1
ATOM 3384 C C . HIS B 1 188 ? 1.188 -11.453 -16.453 1 96.12 188 HIS B C 1
ATOM 3386 O O . HIS B 1 188 ? 2.111 -11.281 -17.266 1 96.12 188 HIS B O 1
ATOM 3392 N N . HIS B 1 189 ? 0.077 -12 -16.828 1 92.75 189 HIS B N 1
ATOM 3393 C CA . HIS B 1 189 ? -0.213 -12.281 -18.219 1 92.75 189 HIS B CA 1
ATOM 3394 C C . HIS B 1 189 ? -0.049 -11.031 -19.094 1 92.75 189 HIS B C 1
ATOM 3396 O O . HIS B 1 189 ? 0.539 -11.094 -20.172 1 92.75 189 HIS B O 1
ATOM 3402 N N . PHE B 1 190 ? -0.554 -9.945 -18.609 1 92.44 190 PHE B N 1
ATOM 3403 C CA . PHE B 1 190 ? -0.531 -8.688 -19.359 1 92.44 190 PHE B CA 1
ATOM 3404 C C . PHE B 1 190 ? 0.849 -8.039 -19.281 1 92.44 190 PHE B C 1
ATOM 3406 O O . PHE B 1 190 ? 1.25 -7.32 -20.203 1 92.44 190 PHE B O 1
ATOM 3413 N N . TRP B 1 191 ? 1.545 -8.281 -18.234 1 91.06 191 TRP B N 1
ATOM 3414 C CA . TRP B 1 191 ? 2.92 -7.809 -18.109 1 91.06 191 TRP B CA 1
ATOM 3415 C C . TRP B 1 191 ? 3.838 -8.539 -19.078 1 91.06 191 TRP B C 1
ATOM 3417 O O . TRP B 1 191 ? 4.617 -7.91 -19.797 1 91.06 191 TRP B O 1
ATOM 3427 N N . GLU B 1 192 ? 3.678 -9.766 -19.156 1 89.31 192 GLU B N 1
ATOM 3428 C CA . GLU B 1 192 ? 4.543 -10.602 -19.984 1 89.31 192 GLU B CA 1
ATOM 3429 C C . GLU B 1 192 ? 4.352 -10.289 -21.453 1 89.31 192 GLU B C 1
ATOM 3431 O O . GLU B 1 192 ? 5.305 -10.367 -22.234 1 89.31 192 GLU B O 1
ATOM 3436 N N . HIS B 1 193 ? 3.262 -9.953 -21.828 1 87.75 193 HIS B N 1
ATOM 3437 C CA . HIS B 1 193 ? 2.947 -9.68 -23.219 1 87.75 193 HIS B CA 1
ATOM 3438 C C . HIS B 1 193 ? 3.67 -8.43 -23.719 1 87.75 193 HIS B C 1
ATOM 3440 O O . HIS B 1 193 ? 4.035 -8.344 -24.891 1 87.75 193 HIS B O 1
ATOM 3446 N N . ARG B 1 194 ? 3.789 -7.453 -22.891 1 89.81 194 ARG B N 1
ATOM 3447 C CA . ARG B 1 194 ? 4.5 -6.211 -23.188 1 89.81 194 ARG B CA 1
ATOM 3448 C C . ARG B 1 194 ? 5.34 -5.77 -22 1 89.81 194 ARG B C 1
ATOM 3450 O O . ARG B 1 194 ? 5.016 -4.777 -21.328 1 89.81 194 ARG B O 1
ATOM 3457 N N . PRO B 1 195 ? 6.465 -6.402 -21.844 1 86.94 195 PRO B N 1
ATOM 3458 C CA . PRO B 1 195 ? 7.219 -6.238 -20.609 1 86.94 195 PRO B CA 1
ATOM 3459 C C . PRO B 1 195 ? 8.055 -4.957 -20.578 1 86.94 195 PRO B C 1
ATOM 3461 O O . PRO B 1 195 ? 8.922 -4.797 -19.719 1 86.94 195 PRO B O 1
ATOM 3464 N N . ARG B 1 196 ? 7.828 -4.031 -21.406 1 85.88 196 ARG B N 1
ATOM 3465 C CA . ARG B 1 196 ? 8.633 -2.816 -21.453 1 85.88 196 ARG B CA 1
ATOM 3466 C C . ARG B 1 196 ? 7.816 -1.599 -21.031 1 85.88 196 ARG B C 1
ATOM 3468 O O . ARG B 1 196 ? 6.719 -1.376 -21.562 1 85.88 196 ARG B O 1
ATOM 3475 N N . PHE B 1 197 ? 8.297 -1.013 -20.031 1 88.94 197 PHE B N 1
ATOM 3476 C CA . PHE B 1 197 ? 7.797 0.297 -19.625 1 88.94 197 PHE B CA 1
ATOM 3477 C C . PHE B 1 197 ? 8.906 1.34 -19.672 1 88.94 197 PHE B C 1
ATOM 3479 O O . PHE B 1 197 ? 10.086 0.994 -19.75 1 88.94 197 PHE B O 1
ATOM 3486 N N . SER B 1 198 ? 8.531 2.607 -19.75 1 91.31 198 SER B N 1
ATOM 3487 C CA . SER B 1 198 ? 9.523 3.68 -19.703 1 91.31 198 SER B CA 1
ATOM 3488 C C . SER B 1 198 ? 10.305 3.645 -18.391 1 91.31 198 SER B C 1
ATOM 3490 O O . SER B 1 198 ? 9.844 3.078 -17.406 1 91.31 198 SER B O 1
ATOM 3492 N N . GLU B 1 199 ? 11.422 4.219 -18.438 1 90.75 199 GLU B N 1
ATOM 3493 C CA . GLU B 1 199 ? 12.25 4.324 -17.234 1 90.75 199 GLU B CA 1
ATOM 3494 C C . GLU B 1 199 ? 11.508 5.055 -16.125 1 90.75 199 GLU B C 1
ATOM 3496 O O . GLU B 1 199 ? 11.609 4.68 -14.945 1 90.75 199 GLU B O 1
ATOM 3501 N N . LYS B 1 200 ? 10.812 6.035 -16.484 1 90.12 200 LYS B N 1
ATOM 3502 C CA . LYS B 1 200 ? 10.055 6.816 -15.508 1 90.12 200 LYS B CA 1
ATOM 3503 C C . LYS B 1 200 ? 9 5.965 -14.812 1 90.12 200 LYS B C 1
ATOM 3505 O O . LYS B 1 200 ? 8.797 6.078 -13.602 1 90.12 200 LYS B O 1
ATOM 3510 N N . THR B 1 201 ? 8.344 5.18 -15.594 1 93.31 201 THR B N 1
ATOM 3511 C CA . THR B 1 201 ? 7.312 4.297 -15.055 1 93.31 201 THR B CA 1
ATOM 3512 C C . THR B 1 201 ? 7.934 3.215 -14.18 1 93.31 201 THR B C 1
ATOM 3514 O O . THR B 1 201 ? 7.441 2.939 -13.078 1 93.31 201 THR B O 1
ATOM 3517 N N . MET B 1 202 ? 9.062 2.691 -14.648 1 92.69 202 MET B N 1
ATOM 3518 C CA . MET B 1 202 ? 9.711 1.595 -13.93 1 92.69 202 MET B CA 1
ATOM 3519 C C . MET B 1 202 ? 10.32 2.084 -12.625 1 92.69 202 MET B C 1
ATOM 3521 O O . MET B 1 202 ? 10.492 1.304 -11.688 1 92.69 202 MET B O 1
ATOM 3525 N N . ASN B 1 203 ? 10.547 3.363 -12.516 1 91.31 203 ASN B N 1
ATOM 3526 C CA . ASN B 1 203 ? 11.195 3.912 -11.328 1 91.31 203 ASN B CA 1
ATOM 3527 C C . ASN B 1 203 ? 10.172 4.32 -10.273 1 91.31 203 ASN B C 1
ATOM 3529 O O . ASN B 1 203 ? 10.539 4.836 -9.219 1 91.31 203 ASN B O 1
ATOM 3533 N N . SER B 1 204 ? 8.938 4.055 -10.547 1 94.56 204 SER B N 1
ATOM 3534 C CA . SER B 1 204 ? 7.863 4.359 -9.609 1 94.56 204 SER B CA 1
ATOM 3535 C C . SER B 1 204 ? 6.891 3.189 -9.484 1 94.56 204 SER B C 1
ATOM 3537 O O . SER B 1 204 ? 6.176 2.865 -10.438 1 94.56 204 SER B O 1
ATOM 3539 N N . ILE B 1 205 ? 6.75 2.752 -8.281 1 95.44 205 ILE B N 1
ATOM 3540 C CA . ILE B 1 205 ? 5.875 1.609 -8.023 1 95.44 205 ILE B CA 1
ATOM 3541 C C . ILE B 1 205 ? 4.43 1.986 -8.344 1 95.44 205 ILE B C 1
ATOM 3543 O O . ILE B 1 205 ? 3.664 1.164 -8.844 1 95.44 205 ILE B O 1
ATOM 3547 N N . VAL B 1 206 ? 4.07 3.178 -7.988 1 97.38 206 VAL B N 1
ATOM 3548 C CA . VAL B 1 206 ? 2.686 3.6 -8.164 1 97.38 206 VAL B CA 1
ATOM 3549 C C . VAL B 1 206 ? 2.395 3.801 -9.648 1 97.38 206 VAL B C 1
ATOM 3551 O O . VAL B 1 206 ? 1.317 3.445 -10.133 1 97.38 206 VAL B O 1
ATOM 3554 N N . LYS B 1 207 ? 3.346 4.398 -10.414 1 96.69 207 LYS B N 1
ATOM 3555 C CA . LYS B 1 207 ? 3.168 4.574 -11.852 1 96.69 207 LYS B CA 1
ATOM 3556 C C . LYS B 1 207 ? 3.115 3.23 -12.57 1 96.69 207 LYS B C 1
ATOM 3558 O O . LYS B 1 207 ? 2.277 3.023 -13.453 1 96.69 207 LYS B O 1
ATOM 3563 N N . PHE B 1 208 ? 4.035 2.359 -12.172 1 97.25 208 PHE B N 1
ATOM 3564 C CA . PHE B 1 208 ? 4.027 1.015 -12.734 1 97.25 208 PHE B CA 1
ATOM 3565 C C . PHE B 1 208 ? 2.672 0.349 -12.539 1 97.25 208 PHE B C 1
ATOM 3567 O O . PHE B 1 208 ? 2.092 -0.187 -13.484 1 97.25 208 PHE B O 1
ATOM 3574 N N . SER B 1 209 ? 2.215 0.358 -11.32 1 98.06 209 SER B N 1
ATOM 3575 C CA . SER B 1 209 ? 0.975 -0.316 -10.953 1 98.06 209 SER B CA 1
ATOM 3576 C C . SER B 1 209 ? -0.217 0.27 -11.703 1 98.06 209 SER B C 1
ATOM 3578 O O . SER B 1 209 ? -1.092 -0.468 -12.164 1 98.06 209 SER B O 1
ATOM 3580 N N . ALA B 1 210 ? -0.238 1.585 -11.82 1 97.5 210 ALA B N 1
ATOM 3581 C CA . ALA B 1 210 ? -1.324 2.254 -12.531 1 97.5 210 ALA B CA 1
ATOM 3582 C C . ALA B 1 210 ? -1.326 1.875 -14.008 1 97.5 210 ALA B C 1
ATOM 3584 O O . ALA B 1 210 ? -2.385 1.628 -14.594 1 97.5 210 ALA B O 1
ATOM 3585 N N . THR B 1 211 ? -0.141 1.88 -14.602 1 96.38 211 THR B N 1
ATOM 3586 C CA . THR B 1 211 ? -0.015 1.542 -16.016 1 96.38 211 THR B CA 1
ATOM 3587 C C . THR B 1 211 ? -0.439 0.098 -16.266 1 96.38 211 THR B C 1
ATOM 3589 O O . THR B 1 211 ? -1.16 -0.185 -17.219 1 96.38 211 THR B O 1
ATOM 3592 N N . LEU B 1 212 ? 0.042 -0.777 -15.414 1 97.06 212 LEU B N 1
ATOM 3593 C CA . LEU B 1 212 ? -0.339 -2.178 -15.562 1 97.06 212 LEU B CA 1
ATOM 3594 C C . LEU B 1 212 ? -1.844 -2.354 -15.391 1 97.06 212 LEU B C 1
ATOM 3596 O O . LEU B 1 212 ? -2.482 -3.072 -16.156 1 97.06 212 LEU B O 1
ATOM 3600 N N . GLN B 1 213 ? -2.398 -1.746 -14.383 1 96.88 213 GLN B N 1
ATOM 3601 C CA . GLN B 1 213 ? -3.84 -1.831 -14.164 1 96.88 213 GLN B CA 1
ATOM 3602 C C . GLN B 1 213 ? -4.609 -1.381 -15.406 1 96.88 213 GLN B C 1
ATOM 3604 O O . GLN B 1 213 ? -5.582 -2.023 -15.805 1 96.88 213 GLN B O 1
ATOM 3609 N N . LYS B 1 214 ? -4.195 -0.269 -15.961 1 94.94 214 LYS B N 1
ATOM 3610 C CA . LYS B 1 214 ? -4.836 0.267 -17.156 1 94.94 214 LYS B CA 1
ATOM 3611 C C . LYS B 1 214 ? -4.805 -0.747 -18.297 1 94.94 214 LYS B C 1
ATOM 3613 O O . LYS B 1 214 ? -5.797 -0.923 -19 1 94.94 214 LYS B O 1
ATOM 3618 N N . ARG B 1 215 ? -3.672 -1.339 -18.438 1 95 215 ARG B N 1
ATOM 3619 C CA . ARG B 1 215 ? -3.512 -2.35 -19.484 1 95 215 ARG B CA 1
ATOM 3620 C C . ARG B 1 215 ? -4.473 -3.514 -19.266 1 95 215 ARG B C 1
ATOM 3622 O O . ARG B 1 215 ? -5.105 -3.984 -20.219 1 95 215 ARG B O 1
ATOM 3629 N N . ILE B 1 216 ? -4.629 -3.977 -18.078 1 96.19 216 ILE B N 1
ATOM 3630 C CA . ILE B 1 216 ? -5.453 -5.133 -17.734 1 96.19 216 ILE B CA 1
ATOM 3631 C C . ILE B 1 216 ? -6.926 -4.797 -17.938 1 96.19 216 ILE B C 1
ATOM 3633 O O . ILE B 1 216 ? -7.684 -5.605 -18.484 1 96.19 216 ILE B O 1
ATOM 3637 N N . GLU B 1 217 ? -7.285 -3.625 -17.578 1 94.81 217 GLU B N 1
ATOM 3638 C CA . GLU B 1 217 ? -8.688 -3.211 -17.578 1 94.81 217 GLU B CA 1
ATOM 3639 C C . GLU B 1 217 ? -9.25 -3.191 -19 1 94.81 217 GLU B C 1
ATOM 3641 O O . GLU B 1 217 ? -10.461 -3.227 -19.188 1 94.81 217 GLU B O 1
ATOM 3646 N N . LYS B 1 218 ? -8.422 -3.09 -19.969 1 93.62 218 LYS B N 1
ATOM 3647 C CA . LYS B 1 218 ? -8.875 -3.092 -21.359 1 93.62 218 LYS B CA 1
ATOM 3648 C C . LYS B 1 218 ? -9.539 -4.418 -21.719 1 93.62 218 LYS B C 1
ATOM 3650 O O . LYS B 1 218 ? -10.5 -4.453 -22.484 1 93.62 218 LYS B O 1
ATOM 3655 N N . SER B 1 219 ? -9.031 -5.5 -21.203 1 94.06 219 SER B N 1
ATOM 3656 C CA . SER B 1 219 ? -9.578 -6.824 -21.469 1 94.06 219 SER B CA 1
ATOM 3657 C C . SER B 1 219 ? -9.133 -7.84 -20.422 1 94.06 219 SER B C 1
ATOM 3659 O O . SER B 1 219 ? -8.367 -8.758 -20.719 1 94.06 219 SER B O 1
ATOM 3661 N N . PRO B 1 220 ? -9.727 -7.723 -19.266 1 93.69 220 PRO B N 1
ATOM 3662 C CA . PRO B 1 220 ? -9.336 -8.68 -18.219 1 93.69 220 PRO B CA 1
ATOM 3663 C C . PRO B 1 220 ? -9.711 -10.117 -18.578 1 93.69 220 PRO B C 1
ATOM 3665 O O . PRO B 1 220 ? -10.797 -10.367 -19.094 1 93.69 220 PRO B O 1
ATOM 3668 N N . ILE B 1 221 ? -8.891 -11.07 -18.312 1 91.94 221 ILE B N 1
ATOM 3669 C CA . ILE B 1 221 ? -9.141 -12.461 -18.672 1 91.94 221 ILE B CA 1
ATOM 3670 C C . ILE B 1 221 ? -9.375 -13.289 -17.406 1 91.94 221 ILE B C 1
ATOM 3672 O O . ILE B 1 221 ? -9.859 -14.422 -17.484 1 91.94 221 ILE B O 1
ATOM 3676 N N . ASP B 1 222 ? -9.047 -12.797 -16.281 1 92.88 222 ASP B N 1
ATOM 3677 C CA . ASP B 1 222 ? -9.18 -13.406 -14.969 1 92.88 222 ASP B CA 1
ATOM 3678 C C . ASP B 1 222 ? -9.164 -12.344 -13.867 1 92.88 222 ASP B C 1
ATOM 3680 O O . ASP B 1 222 ? -8.938 -11.164 -14.141 1 92.88 222 ASP B O 1
ATOM 3684 N N . ASP B 1 223 ? -9.508 -12.852 -12.609 1 95.62 223 ASP B N 1
ATOM 3685 C CA . ASP B 1 223 ? -9.211 -11.938 -11.508 1 95.62 223 ASP B CA 1
ATOM 3686 C C . ASP B 1 223 ? -7.738 -11.531 -11.516 1 95.62 223 ASP B C 1
ATOM 3688 O O . ASP B 1 223 ? -6.867 -12.312 -11.898 1 95.62 223 ASP B O 1
ATOM 3692 N N . TYR B 1 224 ? -7.492 -10.297 -11.203 1 97.25 224 TYR B N 1
ATOM 3693 C CA . TYR B 1 224 ? -6.117 -9.828 -11.312 1 97.25 224 TYR B CA 1
ATOM 3694 C C . TYR B 1 224 ? -5.707 -9.047 -10.07 1 97.25 224 TYR B C 1
ATOM 3696 O O . TYR B 1 224 ? -6.48 -8.242 -9.555 1 97.25 224 TYR B O 1
ATOM 3704 N N . SER B 1 225 ? -4.547 -9.344 -9.57 1 98.31 225 SER B N 1
ATOM 3705 C CA . SER B 1 225 ? -4.031 -8.766 -8.336 1 98.31 225 SER B CA 1
ATOM 3706 C C . SER B 1 225 ? -2.547 -8.438 -8.453 1 98.31 225 SER B C 1
ATOM 3708 O O . SER B 1 225 ? -1.805 -9.133 -9.148 1 98.31 225 SER B O 1
ATOM 3710 N N . LEU B 1 226 ? -2.162 -7.375 -7.875 1 98.62 226 LEU B N 1
ATOM 3711 C CA . LEU B 1 226 ? -0.774 -6.934 -7.797 1 98.62 226 LEU B CA 1
ATOM 3712 C C . LEU B 1 226 ? -0.458 -6.387 -6.41 1 98.62 226 LEU B C 1
ATOM 3714 O O . LEU B 1 226 ? -1.267 -5.66 -5.824 1 98.62 226 LEU B O 1
ATOM 3718 N N . VAL B 1 227 ? 0.665 -6.77 -5.852 1 98.69 227 VAL B N 1
ATOM 3719 C CA . VAL B 1 227 ? 1.288 -6.117 -4.703 1 98.69 227 VAL B CA 1
ATOM 3720 C C . VAL B 1 227 ? 2.719 -5.715 -5.051 1 98.69 227 VAL B C 1
ATOM 3722 O O . VAL B 1 227 ? 3.551 -6.566 -5.367 1 98.69 227 VAL B O 1
ATOM 3725 N N . ALA B 1 228 ? 2.969 -4.473 -5.066 1 98.62 228 ALA B N 1
ATOM 3726 C CA . ALA B 1 228 ? 4.289 -3.926 -5.371 1 98.62 228 ALA B CA 1
ATOM 3727 C C . ALA B 1 228 ? 4.824 -3.1 -4.207 1 98.62 228 ALA B C 1
ATOM 3729 O O . ALA B 1 228 ? 4.086 -2.324 -3.596 1 98.62 228 ALA B O 1
ATOM 3730 N N . VAL B 1 229 ? 6.094 -3.307 -3.895 1 98.38 229 VAL B N 1
ATOM 3731 C CA . VAL B 1 229 ? 6.684 -2.617 -2.752 1 98.38 229 VAL B CA 1
ATOM 3732 C C . VAL B 1 229 ? 8.086 -2.135 -3.107 1 98.38 229 VAL B C 1
ATOM 3734 O O . VAL B 1 229 ? 8.812 -2.803 -3.85 1 98.38 229 VAL B O 1
ATOM 3737 N N . GLN B 1 230 ? 8.438 -1.007 -2.621 1 97.94 230 GLN B N 1
ATOM 3738 C CA . GLN B 1 230 ? 9.766 -0.416 -2.783 1 97.94 230 GLN B CA 1
ATOM 3739 C C . GLN B 1 230 ? 10.344 0.015 -1.439 1 97.94 230 GLN B C 1
ATOM 3741 O O . GLN B 1 230 ? 9.688 0.725 -0.674 1 97.94 230 GLN B O 1
ATOM 3746 N N . PHE B 1 231 ? 11.539 -0.403 -1.181 1 97.06 231 PHE B N 1
ATOM 3747 C CA . PHE B 1 231 ? 12.195 -0.113 0.089 1 97.06 231 PHE B CA 1
ATOM 3748 C C . PHE B 1 231 ? 13.539 0.572 -0.138 1 97.06 231 PHE B C 1
ATOM 3750 O O . PHE B 1 231 ? 14.203 0.323 -1.145 1 97.06 231 PHE B O 1
ATOM 3757 N N . LYS B 1 232 ? 13.891 1.438 0.777 1 94.94 232 LYS B N 1
ATOM 3758 C CA . LYS B 1 232 ? 15.258 1.93 0.916 1 94.94 232 LYS B CA 1
ATOM 3759 C C . LYS B 1 232 ? 16 1.18 2.018 1 94.94 232 LYS B C 1
ATOM 3761 O O . LYS B 1 232 ? 15.484 1.017 3.123 1 94.94 232 LYS B O 1
ATOM 3766 N N . ILE B 1 233 ? 17.156 0.698 1.689 1 94.5 233 ILE B N 1
ATOM 3767 C CA . ILE B 1 233 ? 17.969 -0.071 2.637 1 94.5 233 ILE B CA 1
ATOM 3768 C C . ILE B 1 233 ? 19.078 0.807 3.207 1 94.5 233 ILE B C 1
ATOM 3770 O O . ILE B 1 233 ? 19.891 1.347 2.457 1 94.5 233 ILE B O 1
ATOM 3774 N N . SER B 1 234 ? 19 1.152 4.449 1 85.75 234 SER B N 1
ATOM 3775 C CA . SER B 1 234 ? 20.062 1.944 5.078 1 85.75 234 SER B CA 1
ATOM 3776 C C . SER B 1 234 ? 21.031 1.057 5.844 1 85.75 234 SER B C 1
ATOM 3778 O O . SER B 1 234 ? 20.641 0.035 6.41 1 85.75 234 SER B O 1
ATOM 3780 N N . GLU B 1 235 ? 22.391 1.294 5.605 1 70.38 235 GLU B N 1
ATOM 3781 C CA . GLU B 1 235 ? 23.406 0.535 6.32 1 70.38 235 GLU B CA 1
ATOM 3782 C C . GLU B 1 235 ? 23.406 0.857 7.809 1 70.38 235 GLU B C 1
ATOM 3784 O O . GLU B 1 235 ? 23.125 1.99 8.203 1 70.38 235 GLU B O 1
ATOM 3789 N N . THR B 1 236 ? 22.797 0.045 8.711 1 55.06 236 THR B N 1
ATOM 3790 C CA . THR B 1 236 ? 22.953 0.258 10.141 1 55.06 236 THR B CA 1
ATOM 3791 C C . THR B 1 236 ? 24.375 0.719 10.469 1 55.06 236 THR B C 1
ATOM 3793 O O . THR B 1 236 ? 25.344 0.077 10.062 1 55.06 236 THR B O 1
ATOM 3796 N N . GLU B 1 237 ? 24.641 2.033 10.695 1 41.25 237 GLU B N 1
ATOM 3797 C CA . GLU B 1 237 ? 25.906 2.268 11.367 1 41.25 237 GLU B CA 1
ATOM 3798 C C . GLU B 1 237 ? 26.016 1.458 12.656 1 41.25 237 GLU B C 1
ATOM 3800 O O . GLU B 1 237 ? 25.016 1.254 13.352 1 41.25 237 GLU B O 1
#

Nearest PDB structures (foldseek):
  1txo-assembly1_A  TM=7.898E-01  e=2.396E-15  Mycobacterium tuberculosis
  2pk0-assembly3_C  TM=7.771E-01  e=4.855E-15  Streptococcus agalactiae A909
  6ihw-assembly1_A  TM=7.878E-01  e=3.193E-14  Staphylococcus aureus
  6ihl-assembly1_A  TM=7.924E-01  e=7.722E-14  Staphylococcus aureus
  3zt9-assembly1_A  TM=6.814E-01  e=5.559E-09  Neomoorella thermoacetica

Sequence (474 aa):
MINLIASASFSFPKEQIRQNQDHILSCTKHNNGYLFAVADGVGGYKGGEIASRIAIKNLELAYNNVFSASLAEIKKLDPEYNQASTTLTFGYLTQEGLYIGHIGDCRLYIKQGNKLRQKTKDHTTHQKLFDEKIYTKKELKELSGKNVITTAISTQVEMKPDEFFIPMSEIKDENNEVSIYIMSDGAHHFWEHRPRFSEKTMNSIVKFSATLQKRIEKSPIDDYSLVAVQFKISETEMINLIASASFSFPKEQIRQNQDHILSCTKHNNGYLFAVADGVGGYKGGEIASRIAIKNLELAYNNVFSASLAEIKKLDPEYNQASTTLTFGYLTQEGLYIGHIGDCRLYIKQGNKLRQKTKDHTTHQKLFDEKIYTKKELKELSGKNVITTAISTQVEMKPDEFFIPMSEIKDENNEVSIYIMSDGAHHFWEHRPRFSEKTMNSIVKFSATLQKRIEKSPIDDYSLVAVQFKISETE

pLDDT: mean 91.05, std 9.51, range [40.59, 98.81]

Solvent-accessible surface area (backbone atoms only — not comparable to full-atom values): 24104 Å² total; per-residue (Å²): 74,76,40,83,35,30,30,25,32,38,54,45,38,50,42,88,87,48,82,49,24,58,33,70,38,56,67,24,82,47,92,83,27,36,35,31,34,40,16,42,22,41,74,94,37,57,38,9,41,55,33,6,46,45,40,49,56,35,37,74,74,38,66,90,53,24,66,64,52,29,37,56,55,48,69,67,44,57,75,80,29,53,63,23,18,13,24,38,31,36,41,40,39,41,80,67,19,36,38,36,41,36,27,18,56,45,40,40,28,37,50,55,89,88,38,73,43,73,75,57,73,56,31,20,49,42,46,50,37,40,74,68,64,72,40,50,76,74,59,44,72,72,44,80,73,38,80,40,64,63,29,26,48,32,80,84,40,68,68,72,66,50,73,52,75,46,50,35,85,77,48,42,48,98,82,32,31,36,43,41,35,32,25,27,55,39,33,44,55,59,40,67,74,54,74,73,69,54,67,73,34,67,74,27,58,34,38,38,51,26,52,51,49,55,60,35,69,76,65,53,85,34,43,28,28,40,36,33,41,30,32,39,53,45,81,70,127,76,77,41,82,34,32,31,25,30,39,54,44,38,49,42,89,88,47,82,50,25,58,34,69,39,56,68,25,83,46,91,83,26,37,34,31,32,40,17,42,23,40,77,93,38,57,39,9,42,56,33,6,45,45,41,50,56,37,37,74,76,37,67,92,51,24,66,64,51,29,38,55,54,50,69,67,43,58,74,81,30,54,64,22,17,14,25,38,31,36,42,39,39,41,81,67,18,37,38,36,41,36,28,18,55,46,41,39,29,38,50,53,91,87,39,73,44,73,74,56,73,55,30,20,49,41,47,50,37,39,74,66,64,72,40,50,75,74,59,44,72,72,44,80,72,39,80,40,65,65,30,26,47,32,81,83,42,68,68,72,66,50,72,52,74,46,52,34,86,78,48,42,48,96,82,33,33,36,43,41,36,32,25,27,54,40,34,43,55,59,39,67,75,55,73,74,66,54,69,73,34,68,74,28,59,35,38,38,49,26,52,51,48,56,61,35,68,73,66,53,86,32,44,28,30,40,36,32,40,29,32,40,55,47,80,71,126

Organism: Glaesserella parasuis serovar 5 (strain SH0165) (NCBI:txid557723)

Radius of gyration: 22.93 Å; Cα contacts (8 Å, |Δi|>4): 1142; chains: 2; bounding box: 51×71×55 Å